Protein AF-A0A2G2XBU1-F1 (afdb_monomer)

pLDDT: mean 89.97, std 14.26, range [37.78, 98.75]

Nearest PDB structures (foldseek):
  8wgh-assembly1_B  TM=9.283E-01  e=6.565E-45  Fittonia albivenis
  8bcw-assembly1_B  TM=9.052E-01  e=4.131E-44  Avena sativa
  7dkz-assembly1_B  TM=9.299E-01  e=7.268E-43  Pisum sativum
  8j7a-assembly1_B  TM=9.005E-01  e=4.859E-44  Arabidopsis thaliana
  8wmw-assembly1_B  TM=9.305E-01  e=3.467E-40  Rhodomonas salina

Sequence (376 aa):
MALRFPRFSQGLAQDPTTRRIWFGIATAHDFESHDDITEERLYQNIFASHFGQIAVIFLWTSENLFHVAWQGNFESWVQDPLHVRPIAHAIWDPHFGQPAVEAFTRGGALGPVNIAYSGVYQWWLVTPTTKMETERFLVQKCRISSESSFVRTFWRQWNLHAHNPDSSSHLFGWAGTAILTFLRGFHPQTQSLWLTDIAHHHLAIAFIFLIAGHMYRTNFGIGHSMKDLLDAHITPGGRLGRGHKGLYDTINNSLHFQLGLALASLGVITSLVAQHMYFLPSYAFIAQDFTTQAGLYTHHQYIAGFIMTVAFAHGAIFFFRYYNPEQNEDNVLAIMLDHKEAIISHLSWASLFLGFHTLGLYVHNDVMLAFGTSEK

Structure (mmCIF, N/CA/C/O backbone):
data_AF-A0A2G2XBU1-F1
#
_entry.id   AF-A0A2G2XBU1-F1
#
loop_
_atom_site.group_PDB
_atom_site.id
_atom_site.type_symbol
_atom_site.label_atom_id
_atom_site.label_alt_id
_atom_site.label_comp_id
_atom_site.label_asym_id
_atom_site.label_entity_id
_atom_site.label_seq_id
_atom_site.pdbx_PDB_ins_code
_atom_site.Cartn_x
_atom_site.Cartn_y
_atom_site.Cartn_z
_atom_site.occupancy
_atom_site.B_iso_or_equiv
_atom_site.auth_seq_id
_atom_site.auth_comp_id
_atom_site.auth_asym_id
_atom_site.auth_atom_id
_atom_site.pdbx_PDB_model_num
ATOM 1 N N . MET A 1 1 ? 16.571 0.214 44.141 1.00 59.47 1 MET A N 1
ATOM 2 C CA . MET A 1 1 ? 16.928 1.404 43.339 1.00 59.47 1 MET A CA 1
ATOM 3 C C . MET A 1 1 ? 16.274 1.224 41.979 1.00 59.47 1 MET A C 1
ATOM 5 O O . MET A 1 1 ? 16.636 0.272 41.301 1.00 59.47 1 MET A O 1
ATOM 9 N N . ALA A 1 2 ? 15.256 2.018 41.634 1.00 67.44 2 ALA A N 1
ATOM 10 C CA . ALA A 1 2 ? 14.609 1.909 40.323 1.00 67.44 2 ALA A CA 1
ATOM 11 C C . ALA A 1 2 ? 15.590 2.351 39.226 1.00 67.44 2 ALA A C 1
ATOM 13 O O . ALA A 1 2 ? 16.332 3.321 39.409 1.00 67.44 2 ALA A O 1
ATOM 14 N N . LEU A 1 3 ? 15.640 1.613 38.118 1.00 77.44 3 LEU A N 1
ATOM 15 C CA . LEU A 1 3 ? 16.539 1.915 37.006 1.00 77.44 3 LEU A CA 1
ATOM 16 C C . LEU A 1 3 ? 15.952 3.044 36.144 1.00 77.44 3 LEU A C 1
ATOM 18 O O . LEU A 1 3 ? 14.744 3.230 36.084 1.00 77.44 3 LEU A O 1
ATOM 22 N N . ARG A 1 4 ? 16.800 3.805 35.438 1.00 86.88 4 ARG A N 1
ATOM 23 C CA . ARG A 1 4 ? 16.355 4.942 34.597 1.00 86.88 4 ARG A CA 1
ATOM 24 C C . ARG A 1 4 ? 15.478 4.549 33.397 1.00 86.88 4 ARG A C 1
ATOM 26 O O . ARG A 1 4 ? 14.836 5.421 32.821 1.00 86.88 4 ARG A O 1
ATOM 33 N N . PHE A 1 5 ? 15.501 3.284 32.982 1.00 94.25 5 PHE A N 1
ATOM 34 C CA . PHE A 1 5 ? 14.781 2.788 31.809 1.00 94.25 5 PHE A CA 1
ATOM 35 C C . PHE A 1 5 ? 13.827 1.644 32.188 1.00 94.25 5 PHE A C 1
ATOM 37 O O . PHE A 1 5 ? 14.273 0.743 32.904 1.00 94.25 5 PHE A O 1
ATOM 44 N N . PRO A 1 6 ? 12.601 1.602 31.633 1.00 94.00 6 PRO A N 1
ATOM 45 C CA . PRO A 1 6 ? 11.976 2.647 30.811 1.00 94.00 6 PRO A CA 1
ATOM 46 C C . PRO A 1 6 ? 11.489 3.833 31.659 1.00 94.00 6 PRO A C 1
ATOM 48 O O . PRO A 1 6 ? 10.930 3.650 32.732 1.00 94.00 6 PRO A O 1
ATOM 51 N N . ARG A 1 7 ? 11.679 5.068 31.171 1.00 94.75 7 ARG A N 1
ATOM 52 C CA . ARG A 1 7 ? 11.254 6.286 31.897 1.00 94.75 7 ARG A CA 1
ATOM 53 C C . ARG A 1 7 ? 9.730 6.386 32.039 1.00 94.75 7 ARG A C 1
ATOM 55 O O . ARG A 1 7 ? 9.251 7.008 32.978 1.00 94.75 7 ARG A O 1
ATOM 62 N N . PHE A 1 8 ? 9.003 5.820 31.083 1.00 94.75 8 PHE A N 1
ATOM 63 C CA . PHE A 1 8 ? 7.556 5.952 30.933 1.00 94.75 8 PHE A CA 1
ATOM 64 C C . PHE A 1 8 ? 6.744 4.898 31.709 1.00 94.75 8 PHE A C 1
ATOM 66 O O . PHE A 1 8 ? 5.523 4.906 31.623 1.00 94.75 8 PHE A O 1
ATOM 73 N N . SER A 1 9 ? 7.401 3.973 32.422 1.00 96.38 9 SER A N 1
ATOM 74 C CA . SER A 1 9 ? 6.725 2.977 33.263 1.00 96.38 9 SER A CA 1
ATOM 75 C C . SER A 1 9 ? 7.573 2.623 34.485 1.00 96.38 9 SER A C 1
ATOM 77 O O . SER A 1 9 ? 8.560 1.890 34.384 1.00 96.38 9 SER A O 1
ATOM 79 N N . GLN A 1 10 ? 7.176 3.117 35.656 1.00 93.62 10 GLN A N 1
ATOM 80 C CA . GLN A 1 10 ? 7.797 2.834 36.949 1.00 93.62 10 GLN A CA 1
ATOM 81 C C . GLN A 1 10 ? 7.691 1.354 37.307 1.00 93.62 10 GLN A C 1
ATOM 83 O O . GLN A 1 10 ? 8.649 0.783 37.827 1.00 93.62 10 GLN A O 1
ATOM 88 N N . GLY A 1 11 ? 6.559 0.721 36.980 1.00 92.50 11 GLY A N 1
ATOM 89 C CA . GLY A 1 11 ? 6.363 -0.714 37.181 1.00 92.50 11 GLY A CA 1
ATOM 90 C C . GLY A 1 11 ? 7.413 -1.542 36.437 1.00 92.50 11 GLY A C 1
ATOM 91 O O . GLY A 1 11 ? 8.063 -2.397 37.034 1.00 92.50 11 GLY A O 1
ATOM 92 N N . LEU A 1 12 ? 7.657 -1.235 35.157 1.00 94.06 12 LEU A N 1
ATOM 93 C CA . LEU A 1 12 ? 8.719 -1.891 34.387 1.00 94.06 12 LEU A CA 1
ATOM 94 C C . LEU A 1 12 ? 10.117 -1.479 34.862 1.00 94.06 12 LEU A C 1
ATOM 96 O O . LEU A 1 12 ? 11.009 -2.319 34.926 1.00 94.06 12 LEU A O 1
ATOM 100 N N . ALA A 1 13 ? 10.337 -0.214 35.226 1.00 95.31 13 ALA A N 1
ATOM 101 C CA . ALA A 1 13 ? 11.637 0.283 35.687 1.00 95.31 13 ALA A CA 1
ATOM 102 C C . ALA A 1 13 ? 12.145 -0.399 36.972 1.00 95.31 13 ALA A C 1
ATOM 104 O O . ALA A 1 13 ? 13.351 -0.396 37.247 1.00 95.31 13 ALA A O 1
ATOM 105 N N . GLN A 1 14 ? 11.233 -0.977 37.756 1.00 95.00 14 GLN A N 1
ATOM 106 C CA . GLN A 1 14 ? 11.527 -1.737 38.969 1.00 95.00 14 GLN A CA 1
ATOM 107 C C . GLN A 1 14 ? 11.782 -3.230 38.711 1.00 95.00 14 GLN A C 1
ATOM 109 O O . GLN A 1 14 ? 12.301 -3.899 39.605 1.00 95.00 14 GLN A O 1
ATOM 114 N N . ASP A 1 15 ? 11.469 -3.754 37.520 1.00 95.25 15 ASP A N 1
ATOM 115 C CA . ASP A 1 15 ? 11.712 -5.158 37.174 1.00 95.25 15 ASP A CA 1
ATOM 116 C C . ASP A 1 15 ? 13.234 -5.438 37.135 1.00 95.25 15 ASP A C 1
ATOM 118 O O . ASP A 1 15 ? 13.964 -4.839 36.332 1.00 95.25 15 ASP A O 1
ATOM 122 N N . PRO A 1 16 ? 13.747 -6.332 38.007 1.00 95.31 16 PRO A N 1
ATOM 123 C CA . PRO A 1 16 ? 15.179 -6.594 38.119 1.00 95.31 16 PRO A CA 1
ATOM 124 C C . PRO A 1 16 ? 15.716 -7.505 37.004 1.00 95.31 16 PRO A C 1
ATOM 126 O O . PRO A 1 16 ? 16.923 -7.732 36.929 1.00 95.31 16 PRO A O 1
ATOM 129 N N . THR A 1 17 ? 14.851 -8.058 36.153 1.00 96.88 17 THR A N 1
ATOM 130 C CA . THR A 1 17 ? 15.216 -9.034 35.124 1.00 96.88 17 THR A CA 1
ATOM 131 C C . THR A 1 17 ? 15.463 -8.379 33.761 1.00 96.88 17 THR A C 1
ATOM 133 O O . THR A 1 17 ? 15.201 -7.196 33.530 1.00 96.88 17 THR A O 1
ATOM 136 N N . THR A 1 18 ? 15.951 -9.166 32.799 1.00 96.31 18 THR A N 1
ATOM 137 C CA . THR A 1 18 ? 16.093 -8.727 31.400 1.00 96.31 18 THR A CA 1
ATOM 138 C C . THR A 1 18 ? 14.748 -8.472 30.715 1.00 96.31 18 THR A C 1
ATOM 140 O O . THR A 1 18 ? 14.715 -7.760 29.709 1.00 96.31 18 THR A O 1
ATOM 143 N N . ARG A 1 19 ? 13.631 -8.964 31.278 1.00 96.88 19 ARG A N 1
ATOM 144 C CA . ARG A 1 19 ? 12.267 -8.679 30.806 1.00 96.88 19 ARG A CA 1
ATOM 145 C C . ARG A 1 19 ? 12.011 -7.178 30.703 1.00 96.88 19 ARG A C 1
ATOM 147 O O . ARG A 1 19 ? 11.413 -6.741 29.724 1.00 96.88 19 ARG A O 1
ATOM 154 N N . ARG A 1 20 ? 12.528 -6.392 31.651 1.00 96.50 20 ARG A N 1
ATOM 155 C CA . ARG A 1 20 ? 12.453 -4.925 31.640 1.00 96.50 20 ARG A CA 1
ATOM 156 C C . ARG A 1 20 ? 12.910 -4.317 30.318 1.00 96.50 20 ARG A C 1
ATOM 158 O O . ARG A 1 20 ? 12.278 -3.394 29.820 1.00 96.50 20 ARG A O 1
ATOM 165 N N . ILE A 1 21 ? 14.023 -4.809 29.771 1.00 96.44 21 ILE A N 1
ATOM 166 C CA . ILE A 1 21 ? 14.607 -4.270 28.538 1.00 96.44 21 ILE A CA 1
ATOM 167 C C . ILE A 1 21 ? 13.679 -4.581 27.363 1.00 96.44 21 ILE A C 1
ATOM 169 O O . ILE A 1 21 ? 13.314 -3.678 26.618 1.00 96.44 21 ILE A O 1
ATOM 173 N N . TRP A 1 22 ? 13.244 -5.837 27.251 1.00 97.81 22 TRP A N 1
ATOM 174 C CA . TRP A 1 22 ? 12.362 -6.287 26.175 1.00 97.81 22 TRP A CA 1
ATOM 175 C C . TRP A 1 22 ? 11.014 -5.569 26.179 1.00 97.81 22 TRP A C 1
ATOM 177 O O . TRP A 1 22 ? 10.610 -5.028 25.154 1.00 97.81 22 TRP A O 1
ATOM 187 N N . PHE A 1 23 ? 10.345 -5.500 27.331 1.00 97.69 23 PHE A N 1
ATOM 188 C CA . PHE A 1 23 ? 9.059 -4.812 27.439 1.00 97.69 23 PHE A CA 1
ATOM 189 C C . PHE A 1 23 ? 9.205 -3.298 27.312 1.00 97.69 23 PHE A C 1
ATOM 191 O O . PHE A 1 23 ? 8.377 -2.673 26.663 1.00 97.69 23 PHE A O 1
ATOM 198 N N . GLY A 1 24 ? 10.289 -2.715 27.829 1.00 97.50 24 GLY A N 1
ATOM 199 C CA . GLY A 1 24 ? 10.574 -1.297 27.632 1.00 97.50 24 GLY A CA 1
ATOM 200 C C . GLY A 1 24 ? 10.775 -0.914 26.161 1.00 97.50 24 GLY A C 1
ATOM 201 O O . GLY A 1 24 ? 10.502 0.220 25.795 1.00 97.50 24 GLY A O 1
ATOM 202 N N . ILE A 1 25 ? 11.230 -1.828 25.300 1.00 97.81 25 ILE A N 1
ATOM 203 C CA . ILE A 1 25 ? 11.275 -1.591 23.848 1.00 97.81 25 ILE A CA 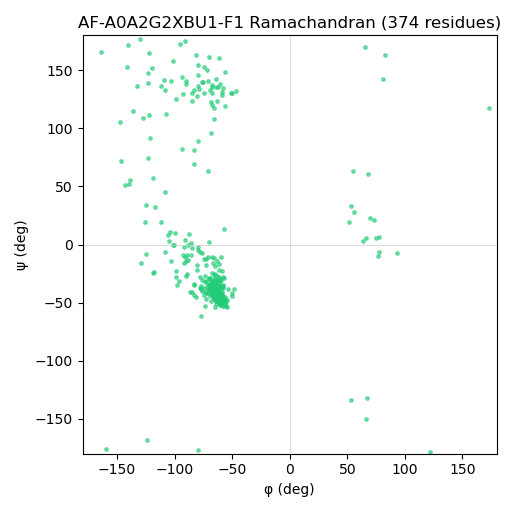1
ATOM 204 C C . ILE A 1 25 ? 9.895 -1.849 23.226 1.00 97.81 25 ILE A C 1
ATOM 206 O O . ILE A 1 25 ? 9.411 -1.033 22.447 1.00 97.81 25 ILE A O 1
ATOM 210 N N . ALA A 1 26 ? 9.237 -2.951 23.598 1.00 97.81 26 ALA A N 1
ATOM 211 C CA . ALA A 1 26 ? 7.968 -3.373 23.005 1.00 97.81 26 ALA A CA 1
ATOM 212 C C . ALA A 1 26 ? 6.800 -2.406 23.268 1.00 97.81 26 ALA A C 1
ATOM 214 O O . ALA A 1 26 ? 5.938 -2.253 22.408 1.00 97.81 26 ALA A O 1
ATOM 215 N N . THR A 1 27 ? 6.766 -1.740 24.426 1.00 97.62 27 THR A N 1
ATOM 216 C CA . THR A 1 27 ? 5.680 -0.817 24.807 1.00 97.62 27 THR A CA 1
ATOM 217 C C . THR A 1 27 ? 6.076 0.655 24.672 1.00 97.62 27 THR A C 1
ATOM 219 O O . THR A 1 27 ? 5.357 1.539 25.139 1.00 97.62 27 THR A O 1
ATOM 222 N N . ALA A 1 28 ? 7.214 0.956 24.037 1.00 97.88 28 ALA A N 1
ATOM 223 C CA . ALA A 1 28 ? 7.690 2.332 23.880 1.00 97.88 28 ALA A CA 1
ATOM 224 C C . ALA A 1 28 ? 6.702 3.217 23.100 1.00 97.88 28 ALA A C 1
ATOM 226 O O . ALA A 1 28 ? 6.613 4.410 23.377 1.00 97.88 28 ALA A O 1
ATOM 227 N N . HIS A 1 29 ? 5.951 2.631 22.162 1.00 98.06 29 HIS A N 1
ATOM 228 C CA . HIS A 1 29 ? 4.951 3.327 21.345 1.00 98.06 29 HIS A CA 1
ATOM 229 C C . HIS A 1 29 ? 3.493 3.034 21.760 1.00 98.06 29 HIS A C 1
ATOM 231 O O . HIS A 1 29 ? 2.579 3.552 21.125 1.00 98.06 29 HIS A O 1
ATOM 237 N N . ASP A 1 30 ? 3.252 2.256 22.828 1.00 97.56 30 ASP A N 1
ATOM 238 C CA . ASP A 1 30 ? 1.917 2.138 23.453 1.00 97.56 30 ASP A CA 1
ATOM 239 C C . ASP A 1 30 ? 1.720 3.314 24.419 1.00 97.56 30 ASP A C 1
ATOM 241 O O . ASP A 1 30 ? 1.779 3.168 25.637 1.00 97.56 30 ASP A O 1
ATOM 245 N N . PHE A 1 31 ? 1.595 4.522 23.863 1.00 97.62 31 PHE A N 1
ATOM 246 C CA . PHE A 1 31 ? 1.575 5.766 24.641 1.00 97.62 31 PHE A CA 1
ATOM 247 C C . PHE A 1 31 ? 0.430 5.822 25.659 1.00 97.62 31 PHE A C 1
ATOM 249 O O . PHE A 1 31 ? 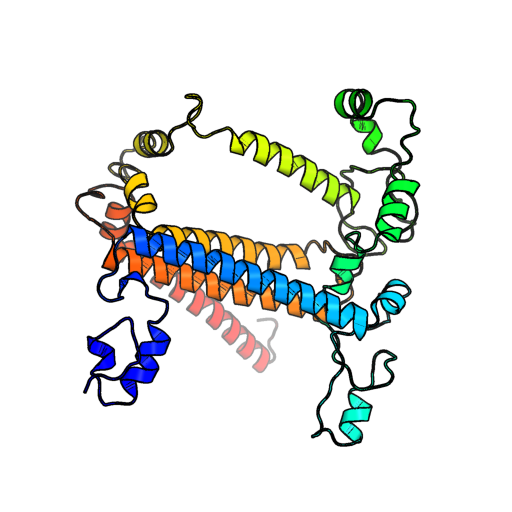0.587 6.425 26.716 1.00 97.62 31 PHE A O 1
ATOM 256 N N . GLU A 1 32 ? -0.700 5.178 25.362 1.00 96.06 32 GLU A N 1
ATOM 257 C CA . GLU A 1 32 ? -1.858 5.086 26.258 1.00 96.06 32 GLU A CA 1
ATOM 258 C C . GLU A 1 32 ? -1.542 4.339 27.558 1.00 96.06 32 GLU A C 1
ATOM 260 O O . GLU A 1 32 ? -2.175 4.590 28.579 1.00 96.06 32 GLU A O 1
ATOM 265 N N . SER A 1 33 ? -0.562 3.429 27.539 1.00 95.56 33 SER A N 1
ATOM 266 C CA . SER A 1 33 ? -0.174 2.638 28.707 1.00 95.56 33 SER A CA 1
ATOM 267 C C . SER A 1 33 ? 0.940 3.286 29.537 1.00 95.56 33 SER A C 1
ATOM 269 O O . SER A 1 33 ? 1.483 2.635 30.432 1.00 95.56 33 SER A O 1
ATOM 271 N N . HIS A 1 34 ? 1.376 4.500 29.190 1.00 97.38 34 HIS A N 1
ATOM 272 C CA . HIS A 1 34 ? 2.458 5.192 29.894 1.00 97.38 34 HIS A CA 1
ATOM 273 C C . HIS A 1 34 ? 1.940 5.831 31.184 1.00 97.38 34 HIS A C 1
ATOM 275 O O . HIS A 1 34 ? 0.812 6.319 31.242 1.00 97.38 34 HIS A O 1
ATOM 281 N N . ASP A 1 35 ? 2.783 5.855 32.215 1.00 95.88 35 ASP A N 1
ATOM 282 C CA . ASP A 1 35 ? 2.429 6.453 33.503 1.00 95.88 35 ASP A CA 1
ATOM 283 C C . ASP A 1 35 ? 2.097 7.952 33.337 1.00 95.88 35 ASP A C 1
ATOM 285 O O . ASP A 1 35 ? 2.797 8.683 32.627 1.00 95.88 35 ASP A O 1
ATOM 289 N N . ASP A 1 36 ? 1.044 8.412 34.020 1.00 93.94 36 ASP A N 1
ATOM 290 C CA . ASP A 1 36 ? 0.585 9.812 34.053 1.00 93.94 36 ASP A CA 1
ATOM 291 C C . ASP A 1 36 ? 0.282 10.436 32.669 1.00 93.94 36 ASP A C 1
ATOM 293 O O . ASP A 1 36 ? 0.399 11.655 32.479 1.00 93.94 36 ASP A O 1
ATOM 297 N N . ILE A 1 37 ? -0.097 9.623 31.674 1.00 96.19 37 ILE A N 1
ATOM 298 C CA . ILE A 1 37 ? -0.512 10.124 30.358 1.00 96.19 37 ILE A CA 1
ATOM 299 C C . ILE A 1 37 ? -1.922 10.736 30.421 1.00 96.19 37 ILE A C 1
ATOM 301 O O . ILE A 1 37 ? -2.867 10.136 30.928 1.00 96.19 37 ILE A O 1
ATOM 305 N N . THR A 1 38 ? -2.072 11.950 29.889 1.00 96.88 38 THR A N 1
ATOM 306 C CA . THR A 1 38 ? -3.377 12.592 29.667 1.00 96.88 38 THR A CA 1
ATOM 307 C C . THR A 1 38 ? -3.769 12.480 28.198 1.00 96.88 38 THR A C 1
ATOM 309 O O . THR A 1 38 ? -2.900 12.354 27.333 1.00 96.88 38 THR A O 1
ATOM 312 N N . GLU A 1 39 ? -5.065 12.579 27.894 1.00 94.31 39 GLU A N 1
ATOM 313 C CA . GLU A 1 39 ? -5.563 12.513 26.514 1.00 94.31 39 GLU A CA 1
ATOM 314 C C . GLU A 1 39 ? -4.923 13.589 25.622 1.00 94.31 39 GLU A C 1
ATOM 316 O O . GLU A 1 39 ? -4.383 13.282 24.564 1.00 94.31 39 GLU A O 1
ATOM 321 N N . GLU A 1 40 ? -4.867 14.843 26.078 1.00 96.69 40 GLU A N 1
ATOM 322 C CA . GLU A 1 40 ? -4.220 15.925 25.325 1.00 96.69 40 GLU A CA 1
ATOM 323 C C . GLU A 1 40 ? -2.753 15.600 24.994 1.00 96.69 40 GLU A C 1
ATOM 325 O O . GLU A 1 40 ? -2.307 15.753 23.853 1.00 96.69 40 GLU A O 1
ATOM 330 N N . ARG A 1 41 ? -2.003 15.099 25.982 1.00 96.75 41 ARG A N 1
ATOM 331 C CA . ARG A 1 41 ? -0.589 14.759 25.811 1.00 96.75 41 ARG A CA 1
ATOM 332 C C . ARG A 1 41 ? -0.396 13.562 24.883 1.00 96.75 41 ARG A C 1
ATOM 334 O O . ARG A 1 41 ? 0.574 13.541 24.126 1.00 96.75 41 ARG A O 1
ATOM 341 N N . LEU A 1 42 ? -1.310 12.594 24.912 1.00 96.94 42 LEU A N 1
ATOM 342 C CA . LEU A 1 42 ? -1.339 11.473 23.976 1.00 96.94 42 LEU A CA 1
ATOM 343 C C . LEU A 1 42 ? -1.438 11.979 22.530 1.00 96.94 42 LEU A C 1
ATOM 345 O O . LEU A 1 42 ? -0.572 11.658 21.714 1.00 96.94 42 LEU A O 1
ATOM 349 N N . TYR A 1 43 ? -2.423 12.831 22.228 1.00 97.06 43 TYR A N 1
ATOM 350 C CA . TYR A 1 43 ? -2.588 13.407 20.889 1.00 97.06 43 TYR A CA 1
ATOM 351 C C . TYR A 1 43 ? -1.374 14.240 20.458 1.00 97.06 43 TYR A C 1
ATOM 353 O O . TYR A 1 43 ? -0.924 14.116 19.319 1.00 97.06 43 TYR A O 1
ATOM 361 N N . GLN A 1 44 ? -0.795 15.045 21.354 1.00 97.75 44 GLN A N 1
ATOM 362 C CA . GLN A 1 44 ? 0.412 15.827 21.060 1.00 97.75 44 GLN A CA 1
ATOM 363 C C . GLN A 1 44 ? 1.621 14.936 20.733 1.00 97.75 44 GLN A C 1
ATOM 365 O O . GLN A 1 44 ? 2.339 15.202 19.766 1.00 97.75 44 GLN A O 1
ATOM 370 N N . ASN A 1 45 ? 1.831 13.858 21.497 1.00 97.69 45 ASN A N 1
ATOM 371 C CA . ASN A 1 45 ? 2.916 12.905 21.255 1.00 97.69 45 ASN A CA 1
ATOM 372 C C . ASN A 1 45 ? 2.747 12.184 19.909 1.00 97.69 45 ASN A C 1
ATOM 374 O O . ASN A 1 45 ? 3.714 12.054 19.153 1.00 97.69 45 ASN A O 1
ATOM 378 N N . ILE A 1 46 ? 1.526 11.747 19.585 1.00 98.00 46 ILE A N 1
ATOM 379 C CA . ILE A 1 46 ? 1.205 11.109 18.298 1.00 98.00 46 ILE A CA 1
ATOM 380 C C . ILE A 1 46 ? 1.439 12.090 17.149 1.00 98.00 46 ILE A C 1
ATOM 382 O O . ILE A 1 46 ? 2.128 11.762 16.184 1.00 98.00 46 ILE A O 1
ATOM 386 N N . PHE A 1 47 ? 0.937 13.318 17.275 1.00 98.12 47 PHE A N 1
ATOM 387 C CA . PHE A 1 47 ? 1.104 14.358 16.265 1.00 98.12 47 PHE A CA 1
ATOM 388 C C . PHE A 1 47 ? 2.582 14.657 15.987 1.00 98.12 47 PHE A C 1
ATOM 390 O O . PHE A 1 47 ? 2.998 14.665 14.830 1.00 98.12 47 PHE A O 1
ATOM 397 N N . ALA A 1 48 ? 3.404 14.823 17.027 1.00 98.25 48 ALA A N 1
ATOM 398 C CA . ALA A 1 48 ? 4.846 15.007 16.867 1.00 98.25 48 ALA A CA 1
ATOM 399 C C . ALA A 1 48 ? 5.522 13.781 16.222 1.00 98.25 48 ALA A C 1
ATOM 401 O O . ALA A 1 48 ? 6.393 13.932 15.362 1.00 98.25 48 ALA A O 1
ATOM 402 N N . SER A 1 49 ? 5.085 12.570 16.580 1.00 98.31 49 SER A N 1
ATOM 403 C CA . SER A 1 49 ? 5.590 11.323 15.991 1.00 98.31 49 SER A CA 1
ATOM 404 C C . SER A 1 49 ? 5.277 11.224 14.494 1.00 98.31 49 SER A C 1
ATOM 406 O O . SER A 1 49 ? 6.122 10.760 13.729 1.00 98.31 49 SER A O 1
ATOM 408 N N . HIS A 1 50 ? 4.125 11.733 14.040 1.00 98.44 50 HIS A N 1
ATOM 409 C CA . HIS A 1 50 ? 3.803 11.811 12.611 1.00 98.44 50 HIS A CA 1
ATOM 410 C C . HIS A 1 50 ? 4.797 12.686 11.836 1.00 98.44 50 HIS A C 1
ATOM 412 O O . HIS A 1 50 ? 5.246 12.279 10.765 1.00 98.44 50 HIS A O 1
ATOM 418 N N . PHE A 1 51 ? 5.204 13.845 12.370 1.00 98.31 51 PHE A N 1
ATOM 419 C CA . PHE A 1 51 ? 6.243 14.668 11.731 1.00 98.31 51 PHE A CA 1
ATOM 420 C C . PHE A 1 51 ? 7.587 13.948 11.660 1.00 98.31 51 PHE A C 1
ATOM 422 O O . PHE A 1 51 ? 8.258 14.016 10.631 1.00 98.31 51 PHE A O 1
ATOM 429 N N . GLY A 1 52 ? 7.957 13.228 12.723 1.00 98.19 52 GLY A N 1
ATOM 430 C CA . GLY A 1 52 ? 9.143 12.373 12.720 1.00 98.19 52 GLY A CA 1
ATOM 431 C C . GLY A 1 52 ? 9.089 11.332 11.600 1.00 98.19 52 GLY A C 1
ATOM 432 O O . GLY A 1 52 ? 10.029 11.224 10.815 1.00 98.19 52 GLY A O 1
ATOM 433 N N . GLN A 1 53 ? 7.964 10.627 11.463 1.00 98.38 53 GLN A N 1
ATOM 434 C CA . GLN A 1 53 ? 7.779 9.616 10.420 1.00 98.38 53 GLN A CA 1
ATOM 435 C C . GLN A 1 53 ? 7.815 10.211 9.003 1.00 98.38 53 GLN A C 1
ATOM 437 O O . GLN A 1 53 ? 8.452 9.645 8.116 1.00 98.38 53 GLN A O 1
ATOM 442 N N . ILE A 1 54 ? 7.180 11.366 8.780 1.00 98.19 54 ILE A N 1
ATOM 443 C CA . ILE A 1 54 ? 7.223 12.069 7.486 1.00 98.19 54 ILE A CA 1
ATOM 444 C C . ILE A 1 54 ? 8.659 12.481 7.142 1.00 98.19 54 ILE A C 1
ATOM 446 O O . ILE A 1 54 ? 9.097 12.295 6.007 1.00 98.19 54 ILE A O 1
ATOM 450 N N . ALA A 1 55 ? 9.417 12.990 8.116 1.00 98.44 55 ALA A N 1
ATOM 451 C CA . ALA A 1 55 ? 10.814 13.354 7.910 1.00 98.44 55 ALA A CA 1
ATOM 452 C C . ALA A 1 55 ? 11.667 12.142 7.503 1.00 98.44 55 ALA A C 1
ATOM 454 O O . ALA A 1 55 ? 12.471 12.261 6.582 1.00 98.44 55 ALA A O 1
ATOM 455 N N . VAL A 1 56 ? 11.450 10.973 8.119 1.00 98.50 56 VAL A N 1
ATOM 456 C CA . VAL A 1 56 ? 12.129 9.719 7.739 1.00 98.50 56 VAL A CA 1
ATOM 457 C C . VAL A 1 56 ? 11.805 9.322 6.296 1.00 98.50 56 VAL A C 1
ATOM 459 O O . VAL A 1 56 ? 12.715 8.969 5.551 1.00 98.50 56 VAL A O 1
ATOM 462 N N . ILE A 1 57 ? 10.544 9.436 5.862 1.00 97.88 57 ILE A N 1
ATOM 463 C CA . ILE A 1 57 ? 10.141 9.143 4.473 1.00 97.88 57 ILE A CA 1
ATOM 464 C C . ILE A 1 57 ? 10.840 10.086 3.481 1.00 97.88 57 ILE A C 1
ATOM 466 O O . ILE A 1 57 ? 11.325 9.642 2.436 1.00 97.88 57 ILE A O 1
ATOM 470 N N . PHE A 1 58 ? 10.926 11.381 3.796 1.00 97.75 58 PHE A N 1
ATOM 471 C CA . PHE A 1 58 ? 11.622 12.347 2.941 1.00 97.75 58 PHE A CA 1
ATOM 472 C C . PHE A 1 58 ? 13.131 12.119 2.899 1.00 97.75 58 PHE A C 1
ATOM 474 O O . PHE A 1 58 ? 13.710 12.193 1.817 1.00 97.75 58 PHE A O 1
ATOM 481 N N . LEU A 1 59 ? 13.755 11.789 4.031 1.00 98.06 59 LEU A N 1
ATOM 482 C CA . LEU A 1 59 ? 15.172 11.425 4.082 1.00 98.06 59 LEU A CA 1
ATOM 483 C C . LEU A 1 59 ? 15.448 10.187 3.229 1.00 98.06 59 LEU A C 1
ATOM 485 O O . LEU A 1 59 ? 16.306 10.237 2.355 1.00 98.06 59 LEU A O 1
ATOM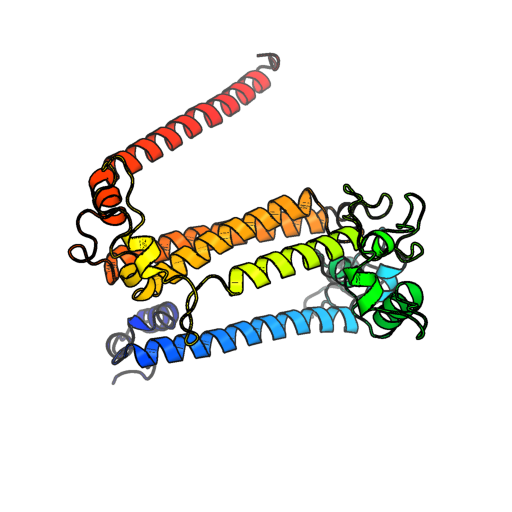 489 N N . TRP A 1 60 ? 14.649 9.132 3.386 1.00 97.75 60 TRP A N 1
ATOM 490 C CA . TRP A 1 60 ? 14.751 7.922 2.571 1.00 97.75 60 TRP A CA 1
ATOM 491 C C . TRP A 1 60 ? 14.594 8.218 1.071 1.00 97.75 60 TRP A C 1
ATOM 493 O O . TRP A 1 60 ? 15.383 7.751 0.250 1.00 97.75 60 TRP A O 1
ATOM 503 N N . THR A 1 61 ? 13.613 9.039 0.687 1.00 95.31 61 THR A N 1
ATOM 504 C CA . THR A 1 61 ? 13.410 9.422 -0.723 1.00 95.31 61 THR A CA 1
ATOM 505 C C . THR A 1 61 ? 14.597 10.233 -1.257 1.00 95.31 61 THR A C 1
ATOM 507 O O . THR A 1 61 ? 15.067 9.996 -2.371 1.00 95.31 61 THR A O 1
ATOM 510 N N . SER A 1 62 ? 15.120 11.160 -0.447 1.00 94.38 62 SER A N 1
ATOM 511 C CA . SER A 1 62 ? 16.308 11.956 -0.762 1.00 94.38 62 SER A CA 1
ATOM 512 C C . SER A 1 62 ? 17.557 11.087 -0.925 1.00 94.38 62 SER A C 1
ATOM 514 O O . SER A 1 62 ? 18.356 11.340 -1.821 1.00 94.38 62 SER A O 1
ATOM 516 N N . GLU A 1 63 ? 17.735 10.060 -0.095 1.00 94.94 63 GLU A N 1
ATOM 517 C CA . GLU A 1 63 ? 18.859 9.123 -0.190 1.00 94.94 63 GLU A CA 1
ATOM 518 C C . GLU A 1 63 ? 18.803 8.286 -1.472 1.00 94.94 63 GLU A C 1
ATOM 520 O O . GLU A 1 63 ? 19.830 8.112 -2.127 1.00 94.94 63 GLU A O 1
ATOM 525 N N . ASN A 1 64 ? 17.613 7.830 -1.886 1.00 94.31 64 ASN A N 1
ATOM 526 C CA . ASN A 1 64 ? 17.447 7.136 -3.169 1.00 94.31 64 ASN A CA 1
ATOM 527 C C . ASN A 1 64 ? 17.901 8.020 -4.341 1.00 94.31 64 ASN A C 1
ATOM 529 O O . ASN A 1 64 ? 18.672 7.571 -5.190 1.00 94.31 64 ASN A O 1
ATOM 533 N N . LEU A 1 65 ? 17.458 9.282 -4.373 1.00 92.62 65 LEU A N 1
ATOM 534 C CA . LEU A 1 65 ? 17.886 10.254 -5.385 1.00 92.62 65 LEU A CA 1
ATOM 535 C C . LEU A 1 65 ? 19.398 10.492 -5.332 1.00 92.62 65 LEU A C 1
ATOM 537 O O . LEU A 1 65 ? 20.063 10.473 -6.365 1.00 92.62 65 LEU A O 1
ATOM 541 N N . PHE A 1 66 ? 19.944 10.686 -4.131 1.00 94.38 66 PHE A N 1
ATOM 542 C CA . PHE A 1 66 ? 21.362 10.962 -3.926 1.00 94.38 66 PHE A CA 1
ATOM 543 C C . PHE A 1 66 ? 22.251 9.823 -4.430 1.00 94.38 66 PHE A C 1
ATOM 545 O O . PHE A 1 66 ? 23.193 10.073 -5.180 1.00 94.38 66 PHE A O 1
ATOM 552 N N . HIS A 1 67 ? 21.949 8.573 -4.073 1.00 95.56 67 HIS A N 1
ATOM 553 C CA . HIS A 1 67 ? 22.754 7.427 -4.498 1.00 95.56 67 HIS A CA 1
ATOM 554 C C . HIS A 1 67 ? 22.683 7.181 -6.004 1.00 95.56 67 HIS A C 1
ATOM 556 O O . HIS A 1 67 ? 23.715 6.902 -6.613 1.00 95.56 67 HIS A O 1
ATOM 562 N N . VAL A 1 68 ? 21.514 7.352 -6.626 1.00 92.81 68 VAL A N 1
ATOM 563 C CA . VAL A 1 68 ? 21.397 7.234 -8.086 1.00 92.81 68 VAL A CA 1
ATOM 564 C C . VAL A 1 68 ? 22.124 8.374 -8.799 1.00 92.81 68 VAL A C 1
ATOM 566 O O . VAL A 1 68 ? 22.820 8.122 -9.778 1.00 92.81 68 VAL A O 1
ATOM 569 N N . ALA A 1 69 ? 22.027 9.609 -8.304 1.00 89.75 69 ALA A N 1
ATOM 570 C CA . ALA A 1 69 ? 22.721 10.750 -8.900 1.00 89.75 69 ALA A CA 1
ATOM 571 C C . ALA A 1 69 ? 24.248 10.663 -8.743 1.00 89.75 69 ALA A C 1
ATOM 573 O O . ALA A 1 69 ? 24.986 11.052 -9.643 1.00 89.75 69 ALA A O 1
ATOM 574 N N . TRP A 1 70 ? 24.734 10.168 -7.602 1.00 92.56 70 TRP A N 1
ATOM 575 C CA . TRP A 1 70 ? 26.165 10.091 -7.314 1.00 92.56 70 TRP A CA 1
ATOM 576 C C . TRP A 1 70 ? 26.836 8.848 -7.912 1.00 92.56 70 TRP A C 1
ATOM 578 O O . TRP A 1 70 ? 27.947 8.940 -8.431 1.00 92.56 70 TRP A O 1
ATOM 588 N N . GLN A 1 71 ? 26.194 7.683 -7.807 1.00 94.44 71 GLN A N 1
ATOM 589 C CA . GLN A 1 71 ? 26.801 6.374 -8.091 1.00 94.44 71 GLN A CA 1
ATOM 590 C C . GLN A 1 71 ? 26.024 5.556 -9.130 1.00 94.44 71 GLN A C 1
ATOM 592 O O . GLN A 1 71 ? 26.479 4.483 -9.529 1.00 94.44 71 GLN A O 1
ATOM 597 N N . GLY A 1 72 ? 24.837 6.016 -9.523 1.00 93.12 72 GLY A N 1
ATOM 598 C CA . GLY A 1 72 ? 24.000 5.357 -10.513 1.00 93.12 72 GLY A CA 1
ATOM 599 C C . GLY A 1 72 ? 24.446 5.631 -11.947 1.00 93.12 72 GLY A C 1
ATOM 600 O O . GLY A 1 72 ? 25.440 6.300 -12.217 1.00 93.12 72 GLY A O 1
ATOM 601 N N . ASN A 1 73 ? 23.676 5.102 -12.892 1.00 93.81 73 ASN A N 1
ATOM 602 C CA . ASN A 1 73 ? 23.905 5.242 -14.330 1.00 93.81 73 ASN A CA 1
ATOM 603 C C . ASN A 1 73 ? 22.679 5.825 -15.046 1.00 93.81 73 ASN A C 1
ATOM 605 O O . ASN A 1 73 ? 22.400 5.448 -16.181 1.00 93.81 73 ASN A O 1
ATOM 609 N N . PHE A 1 74 ? 21.939 6.724 -14.385 1.00 91.50 74 PHE A N 1
ATOM 610 C CA . PHE A 1 74 ? 20.668 7.262 -14.885 1.00 91.50 74 PHE A CA 1
ATOM 611 C C . PHE A 1 74 ? 20.788 7.866 -16.288 1.00 91.50 74 PHE A C 1
ATOM 613 O O . PHE A 1 74 ? 20.020 7.491 -17.165 1.00 91.50 74 PHE A O 1
ATOM 620 N N . GLU A 1 75 ? 21.792 8.706 -16.551 1.00 89.00 75 GLU A N 1
ATOM 621 C CA . GLU A 1 75 ? 21.981 9.318 -17.877 1.00 89.00 75 GLU A CA 1
ATOM 622 C C . GLU A 1 75 ? 22.201 8.276 -18.982 1.00 89.00 75 GLU A C 1
ATOM 624 O O . GLU A 1 75 ? 21.559 8.341 -20.030 1.00 89.00 75 GLU A O 1
ATOM 629 N N . SER A 1 76 ? 23.057 7.280 -18.734 1.00 89.44 76 SER A N 1
ATOM 630 C CA . SER A 1 76 ? 23.295 6.172 -19.666 1.00 89.44 76 SER A CA 1
ATOM 631 C C . SER A 1 76 ? 22.051 5.303 -19.847 1.00 89.44 76 SER A C 1
ATOM 633 O O . SER A 1 76 ? 21.763 4.862 -20.955 1.00 89.44 76 SER A O 1
ATOM 635 N N . TRP A 1 77 ? 21.298 5.075 -18.769 1.00 91.81 77 TRP A N 1
ATOM 636 C CA . TRP A 1 77 ? 20.058 4.306 -18.796 1.00 91.81 77 TRP A CA 1
ATOM 637 C C . TRP A 1 77 ? 18.971 5.001 -19.621 1.00 91.81 77 TRP A C 1
ATOM 639 O O . TRP A 1 77 ? 18.299 4.342 -20.403 1.00 91.81 77 TRP A O 1
ATOM 649 N N . VAL A 1 78 ? 18.841 6.330 -19.534 1.00 88.81 78 VAL A N 1
ATOM 650 C CA . VAL A 1 78 ? 17.879 7.106 -20.340 1.00 88.81 78 VAL A CA 1
ATOM 651 C C . VAL A 1 78 ? 18.148 6.970 -21.846 1.00 88.81 78 VAL A C 1
ATOM 653 O O . VAL A 1 78 ? 17.203 6.990 -22.633 1.00 88.81 78 VAL A O 1
ATOM 656 N N . GLN A 1 79 ? 19.411 6.808 -22.262 1.00 87.94 79 GLN A N 1
ATOM 657 C CA . GLN A 1 79 ? 19.755 6.619 -23.679 1.00 87.94 79 GLN A CA 1
ATOM 658 C C . GLN A 1 79 ? 19.372 5.231 -24.214 1.00 87.94 79 GLN A C 1
ATOM 660 O O . GLN A 1 79 ? 19.052 5.108 -25.395 1.00 87.94 79 GLN A O 1
ATOM 665 N N . ASP A 1 80 ? 19.407 4.196 -23.370 1.00 90.88 80 ASP A N 1
ATOM 666 C CA . ASP A 1 80 ? 19.082 2.818 -23.756 1.00 90.88 80 ASP A CA 1
ATOM 667 C C . ASP A 1 80 ? 18.413 2.028 -22.606 1.00 90.88 80 ASP A C 1
ATOM 669 O O . ASP A 1 80 ? 19.020 1.128 -22.007 1.00 90.88 80 ASP A O 1
ATOM 673 N N . PRO A 1 81 ? 17.141 2.344 -22.284 1.00 90.88 81 PRO A N 1
ATOM 674 C CA . PRO A 1 81 ? 16.455 1.822 -21.099 1.00 90.88 81 PRO A CA 1
ATOM 675 C C . PRO A 1 81 ? 16.099 0.333 -21.194 1.00 90.88 81 PRO A C 1
ATOM 677 O O . PRO A 1 81 ? 15.701 -0.266 -20.196 1.00 90.88 81 PRO A O 1
ATOM 680 N N . LEU A 1 82 ? 16.227 -0.272 -22.382 1.00 93.44 82 LEU A N 1
ATOM 681 C CA . LEU A 1 82 ? 15.925 -1.686 -22.619 1.00 93.44 82 LEU A CA 1
ATOM 682 C C . LEU A 1 82 ? 17.130 -2.605 -22.382 1.00 93.44 82 LEU A C 1
ATOM 684 O O . LEU A 1 82 ? 16.935 -3.781 -22.075 1.00 93.44 82 LEU A O 1
ATOM 688 N N . HIS A 1 83 ? 18.360 -2.099 -22.514 1.00 93.94 83 HIS A N 1
ATOM 689 C CA . HIS A 1 83 ? 19.567 -2.931 -22.406 1.00 93.94 83 HIS A CA 1
ATOM 690 C C . HIS A 1 83 ? 20.490 -2.519 -21.256 1.00 93.94 83 HIS A C 1
ATOM 692 O O . HIS A 1 83 ? 21.233 -3.357 -20.733 1.00 93.94 83 HIS A O 1
ATOM 698 N N . VAL A 1 84 ? 20.440 -1.261 -20.814 1.00 94.06 84 VAL A N 1
ATOM 699 C CA . VAL A 1 84 ? 21.197 -0.803 -19.647 1.00 94.06 84 VAL A CA 1
ATOM 700 C C . VAL A 1 84 ? 20.453 -1.209 -18.378 1.00 94.06 84 VAL A C 1
ATOM 702 O O . VAL A 1 84 ? 19.273 -0.922 -18.205 1.00 94.06 84 VAL A O 1
ATOM 705 N N . ARG A 1 85 ? 21.149 -1.872 -17.450 1.00 94.44 85 ARG A N 1
ATOM 706 C CA . ARG A 1 85 ? 20.570 -2.224 -16.145 1.00 94.44 85 ARG A CA 1
ATOM 707 C C . ARG A 1 85 ? 20.709 -1.049 -15.172 1.00 94.44 85 ARG A C 1
ATOM 709 O O . ARG A 1 85 ? 21.827 -0.545 -15.041 1.00 94.44 85 ARG A O 1
ATOM 716 N N . PRO A 1 86 ? 19.638 -0.638 -14.472 1.00 95.44 86 PRO A N 1
ATOM 717 C CA . PRO A 1 86 ? 19.689 0.493 -13.551 1.00 95.44 86 PRO A CA 1
ATOM 718 C C . PRO A 1 86 ? 20.533 0.158 -12.315 1.00 95.44 86 PRO A C 1
ATOM 720 O O . PRO A 1 86 ? 20.377 -0.905 -11.711 1.00 95.44 86 PRO A O 1
ATOM 723 N N . ILE A 1 87 ? 21.433 1.058 -11.923 1.00 96.88 87 ILE A N 1
ATOM 724 C CA . ILE A 1 87 ? 22.296 0.896 -10.743 1.00 96.88 87 ILE A CA 1
ATOM 725 C C . ILE A 1 87 ? 21.639 1.534 -9.513 1.00 96.88 87 ILE A C 1
ATOM 727 O O . ILE A 1 87 ? 21.239 2.695 -9.541 1.00 96.88 87 ILE A O 1
ATOM 731 N N . ALA A 1 88 ? 21.555 0.791 -8.411 1.00 96.38 88 ALA A N 1
ATOM 732 C CA . ALA A 1 88 ? 21.054 1.307 -7.139 1.00 96.38 88 ALA A CA 1
ATOM 733 C C . ALA A 1 88 ? 22.113 2.164 -6.431 1.00 96.38 88 ALA A C 1
ATOM 735 O O . ALA A 1 88 ? 21.901 3.346 -6.187 1.00 96.38 88 ALA A O 1
ATOM 736 N N . HIS A 1 89 ? 23.252 1.551 -6.101 1.00 96.88 89 HIS A N 1
ATOM 737 C CA . HIS A 1 89 ? 24.379 2.183 -5.418 1.00 96.88 89 HIS A CA 1
ATOM 738 C C . HIS A 1 89 ? 25.640 1.314 -5.558 1.00 96.88 89 HIS A C 1
ATOM 740 O O . HIS A 1 89 ? 25.565 0.129 -5.916 1.00 96.88 89 HIS A O 1
ATOM 746 N N . ALA A 1 90 ? 26.799 1.895 -5.244 1.00 97.06 90 ALA A N 1
ATOM 747 C CA . ALA A 1 90 ? 28.065 1.173 -5.180 1.00 97.06 90 ALA A CA 1
ATOM 748 C C . ALA A 1 90 ? 28.126 0.248 -3.955 1.00 97.06 90 ALA A C 1
ATOM 750 O O . ALA A 1 90 ? 27.535 0.530 -2.909 1.00 97.06 90 ALA A O 1
ATOM 751 N N . ILE A 1 91 ? 28.856 -0.858 -4.076 1.00 97.56 91 ILE A N 1
ATOM 752 C CA . ILE A 1 91 ? 29.135 -1.779 -2.974 1.00 97.56 91 ILE A CA 1
ATOM 753 C C . ILE A 1 91 ? 30.521 -1.453 -2.426 1.00 97.56 91 ILE A C 1
ATOM 755 O O . ILE A 1 91 ? 31.512 -1.470 -3.155 1.00 97.56 91 ILE A O 1
ATOM 759 N N . TRP A 1 92 ? 30.583 -1.198 -1.123 1.00 96.25 92 TRP A N 1
ATOM 760 C CA . TRP A 1 92 ? 31.830 -1.071 -0.383 1.00 96.25 92 TRP A CA 1
ATOM 761 C C . TRP A 1 92 ? 31.848 -2.104 0.740 1.00 96.25 92 TRP A C 1
ATOM 763 O O . TRP A 1 92 ? 31.340 -1.855 1.833 1.00 96.25 92 TRP A O 1
ATOM 773 N N . ASP A 1 93 ? 32.406 -3.279 0.450 1.00 97.06 93 ASP A N 1
ATOM 774 C CA . ASP A 1 93 ? 32.560 -4.361 1.421 1.00 97.06 93 ASP A CA 1
ATOM 775 C C . ASP A 1 93 ? 34.024 -4.839 1.448 1.00 97.06 93 ASP A C 1
ATOM 777 O O . ASP A 1 93 ? 34.476 -5.476 0.493 1.00 97.06 93 ASP A O 1
ATOM 781 N N . PRO A 1 94 ? 34.788 -4.547 2.520 1.00 95.94 94 PRO A N 1
ATOM 782 C CA . PRO A 1 94 ? 36.194 -4.939 2.619 1.00 95.94 94 PRO A CA 1
ATOM 783 C C . PRO A 1 94 ? 36.399 -6.457 2.741 1.00 95.94 94 PRO A C 1
ATOM 785 O O . PRO A 1 94 ? 37.532 -6.922 2.639 1.00 95.94 94 PRO A O 1
ATOM 788 N N . HIS A 1 95 ? 35.336 -7.235 2.959 1.00 97.62 95 HIS A N 1
ATOM 789 C CA . HIS A 1 95 ? 35.405 -8.695 3.021 1.00 97.62 95 HIS A CA 1
ATOM 790 C C . HIS A 1 95 ? 35.299 -9.351 1.638 1.00 97.62 95 HIS A C 1
ATOM 792 O O . HIS A 1 95 ? 35.492 -10.564 1.524 1.00 97.62 95 HIS A O 1
ATOM 798 N N . PHE A 1 96 ? 34.985 -8.591 0.581 1.00 97.19 96 PHE A N 1
ATOM 799 C CA . PHE A 1 96 ? 34.900 -9.138 -0.769 1.00 97.19 96 PHE A CA 1
ATOM 800 C C . PHE A 1 96 ? 36.280 -9.576 -1.263 1.00 97.19 96 PHE A C 1
ATOM 802 O O . PHE A 1 96 ? 37.201 -8.776 -1.415 1.00 97.19 96 PHE A O 1
ATOM 809 N N . GLY A 1 97 ? 36.403 -10.866 -1.580 1.00 96.25 97 GLY A N 1
ATOM 810 C CA . GLY A 1 97 ? 37.519 -11.364 -2.375 1.00 96.25 97 GLY A CA 1
ATOM 811 C C . GLY A 1 97 ? 37.425 -10.889 -3.827 1.00 96.25 97 GLY A C 1
ATOM 812 O O . GLY A 1 97 ? 36.345 -10.553 -4.318 1.00 96.25 97 GLY A O 1
ATOM 813 N N . GLN A 1 98 ? 38.548 -10.941 -4.543 1.00 96.06 98 GLN A N 1
ATOM 814 C CA . GLN A 1 98 ? 38.636 -10.518 -5.945 1.00 96.06 98 GLN A CA 1
ATOM 815 C C . GLN A 1 98 ? 37.544 -11.121 -6.862 1.00 96.06 98 GLN A C 1
ATOM 817 O O . GLN A 1 98 ? 36.942 -10.361 -7.620 1.00 96.06 98 GLN A O 1
ATOM 822 N N . PRO A 1 99 ? 37.175 -12.419 -6.756 1.00 96.75 99 PRO A N 1
ATOM 823 C CA . PRO A 1 99 ? 36.098 -12.974 -7.582 1.00 96.75 99 PRO A CA 1
ATOM 824 C C . PRO A 1 99 ? 34.731 -12.316 -7.344 1.00 96.75 99 PRO A C 1
ATOM 826 O O . PRO A 1 99 ? 33.940 -12.174 -8.273 1.00 96.75 99 PRO A O 1
ATOM 829 N N . ALA A 1 100 ? 34.440 -11.899 -6.107 1.00 96.31 100 ALA A N 1
ATOM 830 C CA . ALA A 1 100 ? 33.201 -11.193 -5.791 1.00 96.31 100 ALA A CA 1
ATOM 831 C C . ALA A 1 100 ? 33.234 -9.766 -6.350 1.00 96.31 100 ALA A C 1
ATOM 833 O O . ALA A 1 100 ? 32.258 -9.318 -6.947 1.00 96.31 100 ALA A O 1
ATOM 834 N N . VAL A 1 101 ? 34.370 -9.073 -6.226 1.00 95.88 101 VAL A N 1
ATOM 835 C CA . VAL A 1 101 ? 34.559 -7.745 -6.828 1.00 95.88 101 VAL A CA 1
ATOM 836 C C . VAL A 1 101 ? 34.300 -7.793 -8.336 1.00 95.88 101 VAL A C 1
ATOM 838 O O . VAL A 1 101 ? 33.531 -6.983 -8.849 1.00 95.88 101 VAL A O 1
ATOM 841 N N . GLU A 1 102 ? 34.852 -8.782 -9.037 1.00 94.69 102 GLU A N 1
ATOM 842 C CA . GLU A 1 102 ? 34.634 -8.974 -10.475 1.00 94.69 102 GLU A CA 1
ATOM 843 C C . GLU A 1 102 ? 33.173 -9.310 -10.802 1.00 94.69 102 GLU A C 1
ATOM 845 O O . GLU A 1 102 ? 32.586 -8.690 -11.685 1.00 94.69 102 GLU A O 1
ATOM 850 N N . ALA A 1 103 ? 32.540 -10.219 -10.053 1.00 95.25 103 ALA A N 1
ATOM 851 C CA . ALA A 1 103 ? 31.151 -10.620 -10.294 1.00 95.25 103 ALA A CA 1
ATOM 852 C C . ALA A 1 103 ? 30.133 -9.482 -10.081 1.00 95.25 103 ALA A C 1
ATOM 854 O O . ALA A 1 103 ? 29.107 -9.417 -10.766 1.00 95.25 103 ALA A O 1
ATOM 855 N N . PHE A 1 104 ? 30.396 -8.587 -9.126 1.00 96.50 104 PHE A N 1
ATOM 856 C CA . PHE A 1 104 ? 29.529 -7.447 -8.828 1.00 96.50 104 PHE A CA 1
ATOM 857 C C . PHE A 1 104 ? 29.891 -6.181 -9.614 1.00 96.50 104 PHE A C 1
ATOM 859 O O . PHE A 1 104 ? 29.094 -5.242 -9.621 1.00 96.50 104 PHE A O 1
ATOM 866 N N . THR A 1 105 ? 31.033 -6.142 -10.306 1.00 94.38 105 THR A N 1
ATOM 867 C CA . THR A 1 105 ? 31.379 -5.054 -11.234 1.00 94.38 105 THR A CA 1
ATOM 868 C C . THR A 1 105 ? 30.646 -5.275 -12.556 1.00 94.38 105 THR A C 1
ATOM 870 O O . THR A 1 105 ? 31.109 -5.973 -13.454 1.00 94.38 105 THR A O 1
ATOM 873 N N . ARG A 1 106 ? 29.434 -4.727 -12.653 1.00 86.50 106 ARG A N 1
ATOM 874 C CA . ARG A 1 106 ? 28.487 -4.968 -13.755 1.00 86.50 106 ARG A CA 1
ATOM 875 C C . ARG A 1 106 ? 27.756 -3.688 -14.155 1.00 86.50 106 ARG A C 1
ATOM 877 O O . ARG A 1 106 ? 27.868 -2.668 -13.489 1.00 86.50 106 ARG A O 1
ATOM 884 N N . GLY A 1 107 ? 27.002 -3.734 -15.256 1.00 73.56 107 GLY A N 1
ATOM 885 C CA . GLY A 1 107 ? 26.210 -2.582 -15.718 1.00 73.56 107 GLY A CA 1
ATOM 886 C C . GLY A 1 107 ? 27.047 -1.413 -16.252 1.00 73.56 107 GLY A C 1
ATOM 887 O O . GLY A 1 107 ? 26.579 -0.280 -16.239 1.00 73.56 107 GLY A O 1
ATOM 888 N N . GLY A 1 108 ? 28.283 -1.682 -16.693 1.00 78.69 108 GLY A N 1
ATOM 889 C CA . GLY A 1 108 ? 29.215 -0.665 -17.195 1.00 78.69 108 GLY A CA 1
ATOM 890 C C . GLY A 1 108 ? 29.909 0.161 -16.105 1.00 78.69 108 GLY A C 1
ATOM 891 O O . GLY A 1 108 ? 30.608 1.115 -16.434 1.00 78.69 108 GLY A O 1
ATOM 892 N N . ALA A 1 109 ? 29.730 -0.187 -14.826 1.00 89.00 109 ALA A N 1
ATOM 893 C CA . ALA A 1 109 ? 30.386 0.485 -13.708 1.00 89.00 109 ALA A CA 1
ATOM 894 C C . ALA A 1 109 ? 31.878 0.120 -13.597 1.00 89.00 109 ALA A C 1
ATOM 896 O O . ALA A 1 109 ? 32.289 -0.982 -13.957 1.00 89.00 109 ALA A O 1
ATOM 897 N N . LEU A 1 110 ? 32.677 1.034 -13.035 1.00 88.75 110 LEU A N 1
ATOM 898 C CA . LEU A 1 110 ? 34.114 0.838 -12.778 1.00 88.75 110 LEU A CA 1
ATOM 899 C C . LEU A 1 110 ? 34.410 0.001 -11.518 1.00 88.75 110 LEU A C 1
ATOM 901 O O . LEU A 1 110 ? 35.569 -0.287 -11.232 1.00 88.75 110 LEU A O 1
ATOM 905 N N . GLY A 1 111 ? 33.382 -0.370 -10.754 1.00 93.00 111 GLY A N 1
ATOM 906 C CA . GLY A 1 111 ? 33.515 -1.177 -9.547 1.00 93.00 111 GLY A CA 1
ATOM 907 C C . GLY A 1 111 ? 32.209 -1.873 -9.151 1.00 93.00 111 GLY A C 1
ATOM 908 O O . GLY A 1 111 ? 31.213 -1.769 -9.875 1.00 93.00 111 GLY A O 1
ATOM 909 N N . PRO A 1 112 ? 32.203 -2.583 -8.009 1.00 97.00 112 PRO A N 1
ATOM 910 C CA . PRO A 1 112 ? 31.060 -3.361 -7.543 1.00 97.00 112 PRO A CA 1
ATOM 911 C C . PRO A 1 112 ? 29.793 -2.526 -7.332 1.00 97.00 112 PRO A C 1
ATOM 913 O O . PRO A 1 112 ? 29.826 -1.503 -6.648 1.00 97.00 112 PRO A O 1
ATOM 916 N N . VAL A 1 113 ? 28.657 -2.983 -7.871 1.00 97.44 113 VAL A N 1
ATOM 917 C CA . VAL A 1 113 ? 27.363 -2.285 -7.786 1.00 97.44 113 VAL A CA 1
ATOM 918 C C . VAL A 1 113 ? 26.172 -3.227 -7.589 1.00 97.44 113 VAL A C 1
ATOM 920 O O . VAL A 1 113 ? 26.139 -4.380 -8.049 1.00 97.44 113 VAL A O 1
ATOM 923 N N . ASN A 1 114 ? 25.131 -2.690 -6.955 1.00 96.94 114 ASN A N 1
ATOM 924 C CA . ASN A 1 114 ? 23.812 -3.311 -6.904 1.00 96.94 114 ASN A CA 1
ATOM 925 C C . ASN A 1 114 ? 22.945 -2.858 -8.080 1.00 96.94 114 ASN A C 1
ATOM 927 O O . ASN A 1 114 ? 22.916 -1.678 -8.421 1.00 96.94 114 ASN A O 1
ATOM 931 N N . ILE A 1 115 ? 22.209 -3.800 -8.672 1.00 96.50 115 ILE A N 1
ATOM 932 C CA . ILE A 1 115 ? 21.179 -3.490 -9.669 1.00 96.50 115 ILE A CA 1
ATOM 933 C C . ILE A 1 115 ? 19.898 -3.108 -8.929 1.00 96.50 115 ILE A C 1
ATOM 935 O O . ILE A 1 115 ? 19.511 -3.786 -7.976 1.00 96.50 115 ILE A O 1
ATOM 939 N N . ALA A 1 116 ? 19.266 -2.018 -9.351 1.00 96.50 116 ALA A N 1
ATOM 940 C CA . ALA A 1 116 ? 18.007 -1.552 -8.795 1.00 96.50 116 ALA A CA 1
ATOM 941 C C . ALA A 1 116 ? 16.832 -2.356 -9.363 1.00 96.50 116 ALA A C 1
ATOM 943 O O . ALA A 1 116 ? 16.744 -2.562 -10.568 1.00 96.50 116 ALA A O 1
ATOM 944 N N . TYR A 1 117 ? 15.903 -2.746 -8.489 1.00 97.69 117 TYR A N 1
ATOM 945 C CA . TYR A 1 117 ? 14.633 -3.388 -8.866 1.00 97.69 117 TYR A CA 1
ATOM 946 C C . TYR A 1 117 ? 13.416 -2.654 -8.280 1.00 97.69 117 TYR A C 1
ATOM 948 O O . TYR A 1 117 ? 12.338 -3.220 -8.132 1.00 97.69 117 TYR A O 1
ATOM 956 N N . SER A 1 118 ? 13.605 -1.392 -7.880 1.00 97.25 118 SER A N 1
ATOM 957 C CA . SER A 1 118 ? 12.583 -0.552 -7.244 1.00 97.25 118 SER A CA 1
ATOM 958 C C . SER A 1 118 ? 11.731 0.241 -8.237 1.00 97.25 118 SER A C 1
ATOM 960 O O . SER A 1 118 ? 10.770 0.883 -7.830 1.00 97.25 118 SER A O 1
ATOM 962 N N . GLY A 1 119 ? 12.083 0.251 -9.527 1.00 96.38 119 GLY A N 1
ATOM 963 C CA . GLY A 1 119 ? 11.355 1.004 -10.554 1.00 96.38 119 GLY A CA 1
ATOM 964 C C . GLY A 1 119 ? 11.576 2.521 -10.537 1.00 96.38 119 GLY A C 1
ATOM 965 O O . GLY A 1 119 ? 10.924 3.238 -11.295 1.00 96.38 119 GLY A O 1
ATOM 966 N N . VAL A 1 120 ? 12.482 3.034 -9.692 1.00 95.12 120 VAL A N 1
ATOM 967 C CA . VAL A 1 120 ? 12.701 4.486 -9.538 1.00 95.12 120 VAL A CA 1
ATOM 968 C C . VAL A 1 120 ? 13.244 5.143 -10.808 1.00 95.12 120 VAL A C 1
ATOM 970 O O . VAL A 1 120 ? 12.872 6.272 -11.100 1.00 95.12 120 VAL A O 1
ATOM 973 N N . TYR A 1 121 ? 14.033 4.427 -11.617 1.00 94.00 121 TYR A N 1
ATOM 974 C CA . TYR A 1 121 ? 14.522 4.928 -12.907 1.00 94.00 121 TYR A CA 1
ATOM 975 C C . TYR A 1 121 ? 13.361 5.159 -13.886 1.00 94.00 121 TYR A C 1
ATOM 977 O O . TYR A 1 121 ? 13.227 6.237 -14.460 1.00 94.00 121 TYR A O 1
ATOM 985 N N . GLN A 1 122 ? 12.467 4.175 -14.019 1.00 94.19 122 GLN A N 1
ATOM 986 C CA . GLN A 1 122 ? 11.280 4.264 -14.868 1.00 94.19 122 GLN A CA 1
ATOM 987 C C . GLN A 1 122 ? 10.316 5.355 -14.380 1.00 94.19 122 GLN A C 1
ATOM 989 O O . GLN A 1 122 ? 9.745 6.081 -15.194 1.00 94.19 122 GLN A O 1
ATOM 994 N N . TRP A 1 123 ? 10.150 5.504 -13.062 1.00 93.38 123 TRP A N 1
ATOM 995 C CA . TRP A 1 123 ? 9.319 6.556 -12.474 1.00 93.38 123 TRP A CA 1
ATOM 996 C C . TRP A 1 123 ? 9.888 7.963 -12.723 1.00 93.38 123 TRP A C 1
ATOM 998 O O . TRP A 1 123 ? 9.161 8.863 -13.153 1.00 93.38 123 TRP A O 1
ATOM 1008 N N . TRP A 1 124 ? 11.189 8.159 -12.509 1.00 90.12 124 TRP A N 1
ATOM 1009 C CA . TRP A 1 124 ? 11.863 9.444 -12.722 1.00 90.12 124 TRP A CA 1
ATOM 1010 C C . TRP A 1 124 ? 12.044 9.808 -14.193 1.00 90.12 124 TRP A C 1
ATOM 1012 O O . TRP A 1 124 ? 12.248 10.973 -14.497 1.00 90.12 124 TRP A O 1
ATOM 1022 N N . LEU A 1 125 ? 11.928 8.847 -15.111 1.00 86.44 125 LEU A N 1
ATOM 1023 C CA . LEU A 1 125 ? 11.906 9.119 -16.549 1.00 86.44 125 LEU A CA 1
ATOM 1024 C C . LEU A 1 125 ? 10.600 9.785 -16.998 1.00 86.44 125 LEU A C 1
ATOM 1026 O O . LEU A 1 125 ? 10.596 10.617 -17.902 1.00 86.44 125 LEU A O 1
ATOM 1030 N N . VAL A 1 126 ? 9.473 9.392 -16.399 1.00 79.88 126 VAL A N 1
ATOM 1031 C CA . VAL A 1 126 ? 8.143 9.912 -16.769 1.00 79.88 126 VAL A CA 1
ATOM 1032 C C . VAL A 1 126 ? 7.708 11.114 -15.938 1.00 79.88 126 VAL A C 1
ATOM 1034 O O . VAL A 1 126 ? 6.695 11.743 -16.243 1.00 79.88 126 VAL A O 1
ATOM 1037 N N . THR A 1 127 ? 8.460 11.438 -14.889 1.00 76.06 127 THR A N 1
ATOM 1038 C CA . THR A 1 127 ? 8.274 12.647 -14.090 1.00 76.06 127 THR A CA 1
ATOM 1039 C C . THR A 1 127 ? 9.423 13.611 -14.387 1.00 76.06 127 THR A C 1
ATOM 1041 O O . THR A 1 127 ? 10.567 13.185 -14.433 1.00 76.06 127 THR A O 1
ATOM 1044 N N . PRO A 1 128 ? 9.173 14.905 -14.635 1.00 59.62 128 PRO A N 1
ATOM 1045 C CA . PRO A 1 128 ? 10.260 15.839 -14.903 1.00 59.62 128 PRO A CA 1
ATOM 1046 C C . PRO A 1 128 ? 11.118 15.995 -13.639 1.00 59.62 128 PRO A C 1
ATOM 1048 O O . PRO A 1 128 ? 10.676 16.591 -12.656 1.00 59.62 128 PRO A O 1
ATOM 1051 N N . THR A 1 129 ? 12.331 15.436 -13.653 1.00 53.84 129 THR A N 1
ATOM 1052 C CA . THR A 1 129 ? 13.254 15.453 -12.506 1.00 53.84 129 THR A CA 1
ATOM 1053 C C . THR A 1 129 ? 14.379 16.475 -12.662 1.00 53.84 129 THR A C 1
ATOM 1055 O O . THR A 1 129 ? 14.989 16.865 -11.665 1.00 53.84 129 THR A O 1
ATOM 1058 N N . THR A 1 130 ? 14.605 17.012 -13.868 1.00 49.12 130 THR A N 1
ATOM 1059 C CA . THR A 1 130 ? 15.589 18.080 -14.104 1.00 49.12 130 THR A CA 1
ATOM 1060 C C . THR A 1 130 ? 14.979 19.362 -14.673 1.00 49.12 130 THR A C 1
ATOM 1062 O O . THR A 1 130 ? 13.992 19.360 -15.409 1.00 49.12 130 THR A O 1
ATOM 1065 N N . LYS A 1 131 ? 15.616 20.505 -14.377 1.00 44.56 131 LYS A N 1
ATOM 1066 C CA . LYS A 1 131 ? 15.232 21.824 -14.911 1.00 44.56 131 LYS A CA 1
ATOM 1067 C C . LYS A 1 131 ? 15.242 21.857 -16.445 1.00 44.56 131 LYS A C 1
ATOM 1069 O O . LYS A 1 131 ? 14.380 22.492 -17.039 1.00 44.56 131 LYS A O 1
ATOM 1074 N N . MET A 1 132 ? 16.177 21.145 -17.073 1.00 40.81 132 MET A N 1
ATOM 1075 C CA . MET A 1 132 ? 16.327 21.092 -18.529 1.00 40.81 132 MET A CA 1
ATOM 1076 C C . MET A 1 132 ? 15.221 20.257 -19.199 1.00 40.81 132 MET A C 1
ATOM 1078 O O . MET A 1 132 ? 14.789 20.592 -20.300 1.00 40.81 132 MET A O 1
ATOM 1082 N N . GLU A 1 133 ? 14.712 19.218 -18.531 1.00 49.88 133 GLU A N 1
ATOM 1083 C CA . GLU A 1 133 ? 13.560 18.424 -18.985 1.00 49.88 133 GLU A CA 1
ATOM 1084 C C . GLU A 1 133 ? 12.234 19.142 -18.744 1.00 49.88 133 GLU A C 1
ATOM 1086 O O . GLU A 1 133 ? 11.376 19.127 -19.622 1.00 49.88 133 GLU A O 1
ATOM 1091 N N . THR A 1 134 ? 12.084 19.846 -17.617 1.00 47.16 134 THR A N 1
ATOM 1092 C CA . THR A 1 134 ? 10.936 20.734 -17.383 1.00 47.16 134 THR A CA 1
ATOM 1093 C C . THR A 1 134 ? 10.906 21.855 -18.415 1.00 47.16 134 THR A C 1
ATOM 1095 O O . THR A 1 134 ? 9.859 22.118 -19.000 1.00 47.16 134 THR A O 1
ATOM 1098 N N . GLU A 1 135 ? 12.051 22.479 -18.705 1.00 40.25 135 GLU A N 1
ATOM 1099 C CA . GLU A 1 135 ? 12.161 23.477 -19.767 1.00 40.25 135 GLU A CA 1
ATOM 1100 C C . GLU A 1 135 ? 11.892 22.854 -21.139 1.00 40.25 135 GLU A C 1
ATOM 1102 O O . GLU A 1 135 ? 11.107 23.426 -21.873 1.00 40.25 135 GLU A O 1
ATOM 1107 N N . ARG A 1 136 ? 12.394 21.663 -21.496 1.00 41.41 136 ARG A N 1
ATOM 1108 C CA . ARG A 1 136 ? 12.028 21.006 -22.771 1.00 41.41 136 ARG A CA 1
ATOM 1109 C C . ARG A 1 136 ? 10.538 20.673 -22.864 1.00 41.41 136 ARG A C 1
ATOM 1111 O O . ARG A 1 136 ? 9.923 20.970 -23.882 1.00 41.41 136 ARG A O 1
ATOM 1118 N N . PHE A 1 137 ? 9.934 20.108 -21.822 1.00 44.59 137 PHE A N 1
ATOM 1119 C CA . PHE A 1 137 ? 8.516 19.742 -21.819 1.00 44.59 137 PHE A CA 1
ATOM 1120 C C . PHE A 1 137 ? 7.620 20.990 -21.902 1.00 44.59 137 PHE A C 1
ATOM 1122 O O . PHE A 1 137 ? 6.697 21.044 -22.716 1.00 44.59 137 PHE A O 1
ATOM 1129 N N . LEU A 1 138 ? 7.943 22.045 -21.144 1.00 40.69 138 LEU A N 1
ATOM 1130 C CA . LEU A 1 138 ? 7.234 23.327 -21.186 1.00 40.69 138 LEU A CA 1
ATOM 1131 C C . LEU A 1 138 ? 7.504 24.109 -22.485 1.00 40.69 138 LEU A C 1
ATOM 1133 O O . LEU A 1 138 ? 6.581 24.682 -23.052 1.00 40.69 138 LEU A O 1
ATOM 1137 N N . VAL A 1 139 ? 8.730 24.114 -23.008 1.00 43.03 139 VAL A N 1
ATOM 1138 C CA . VAL A 1 139 ? 9.112 24.867 -24.221 1.00 43.03 139 VAL A CA 1
ATOM 1139 C C . VAL A 1 139 ? 8.621 24.176 -25.498 1.00 43.03 139 VAL A C 1
ATOM 1141 O O . VAL A 1 139 ? 8.313 24.860 -26.474 1.00 43.03 139 VAL A O 1
ATOM 1144 N N . GLN A 1 140 ? 8.509 22.843 -25.507 1.00 42.66 140 GLN A N 1
ATOM 1145 C CA . GLN A 1 140 ? 8.163 22.060 -26.698 1.00 42.66 140 GLN A CA 1
ATOM 1146 C C . GLN A 1 140 ? 6.669 21.684 -26.766 1.00 42.66 140 GLN A C 1
ATOM 1148 O O . GLN A 1 140 ? 6.112 21.721 -27.863 1.00 42.66 140 GLN A O 1
ATOM 1153 N N . LYS A 1 141 ? 5.989 21.406 -25.634 1.00 44.53 141 LYS A N 1
ATOM 1154 C CA . LYS A 1 141 ? 4.525 21.153 -25.594 1.00 44.53 141 LYS A CA 1
ATOM 1155 C C . LYS A 1 141 ? 3.689 22.371 -25.169 1.00 44.53 141 LYS A C 1
ATOM 1157 O O . LYS A 1 141 ? 2.567 22.515 -25.645 1.00 44.53 141 LYS A O 1
ATOM 1162 N N . CYS A 1 142 ? 4.228 23.294 -24.367 1.00 42.38 142 CYS A N 1
ATOM 1163 C CA . CYS A 1 142 ? 3.539 24.521 -23.933 1.00 42.38 142 CYS A CA 1
ATOM 1164 C C . CYS A 1 142 ? 4.102 25.787 -24.598 1.00 42.38 142 CYS A C 1
ATOM 1166 O O . CYS A 1 142 ? 4.252 26.822 -23.945 1.00 42.38 142 CYS A O 1
ATOM 1168 N N . ARG A 1 143 ? 4.337 25.770 -25.920 1.00 43.34 143 ARG A N 1
ATOM 1169 C CA . ARG A 1 143 ? 4.478 27.013 -26.702 1.00 43.34 143 ARG A CA 1
ATOM 1170 C C . ARG A 1 143 ? 3.108 27.697 -26.819 1.00 43.34 143 ARG A C 1
ATOM 1172 O O . ARG A 1 143 ? 2.551 27.845 -27.901 1.00 43.34 143 ARG A O 1
ATOM 1179 N N . ILE A 1 144 ? 2.550 28.105 -25.682 1.00 46.06 144 ILE A N 1
ATOM 1180 C CA . ILE A 1 144 ? 1.523 29.135 -25.620 1.00 46.06 144 ILE A CA 1
ATOM 1181 C C . ILE A 1 144 ? 2.272 30.402 -26.022 1.00 46.06 144 ILE A C 1
ATOM 1183 O O . ILE A 1 144 ? 2.986 30.996 -25.214 1.00 46.06 144 ILE A O 1
ATOM 1187 N N . SER A 1 145 ? 2.193 30.772 -27.302 1.00 37.78 145 SER A N 1
ATOM 1188 C CA . SER A 1 145 ? 2.577 32.115 -27.729 1.00 37.78 145 SER A CA 1
ATOM 1189 C C . SER A 1 145 ? 1.922 33.096 -26.765 1.00 37.78 145 SER A C 1
ATOM 1191 O O . SER A 1 145 ? 0.726 32.968 -26.494 1.00 37.78 145 SER A O 1
ATOM 1193 N N . SER A 1 146 ? 2.688 34.055 -26.257 1.00 44.72 146 SER A N 1
ATOM 1194 C CA . SER A 1 146 ? 2.301 35.073 -25.271 1.00 44.72 146 SER A CA 1
ATOM 1195 C C . SER A 1 146 ? 1.111 35.964 -25.671 1.00 44.72 146 SER A C 1
ATOM 1197 O O . SER A 1 146 ? 0.844 36.966 -25.020 1.00 44.72 146 SER A O 1
ATOM 1199 N N . GLU A 1 147 ? 0.363 35.608 -26.709 1.00 43.28 147 GLU A N 1
ATOM 1200 C CA . GLU A 1 147 ? -0.746 36.355 -27.282 1.00 43.28 147 GLU A CA 1
ATOM 1201 C C . GLU A 1 147 ? -1.905 35.419 -27.655 1.00 43.28 147 GLU A C 1
ATOM 1203 O O . GLU A 1 147 ? -2.344 35.348 -28.794 1.00 43.28 147 GLU A O 1
ATOM 1208 N N . SER A 1 148 ? -2.401 34.634 -26.699 1.00 41.69 148 SER A N 1
ATOM 1209 C CA . SER A 1 148 ? -3.845 34.451 -26.484 1.00 41.69 148 SER A CA 1
ATOM 1210 C C . SER A 1 148 ? -4.108 33.369 -25.433 1.00 41.69 148 SER A C 1
ATOM 1212 O O . SER A 1 148 ? -3.901 32.180 -25.635 1.00 41.69 148 SER A O 1
ATOM 1214 N N . SER A 1 149 ? -4.740 33.791 -24.335 1.00 49.50 149 SER A N 1
ATOM 1215 C CA . SER A 1 149 ? -5.867 33.029 -23.805 1.00 49.50 149 SER A CA 1
ATOM 1216 C C . SER A 1 149 ? -5.557 31.636 -23.207 1.00 49.50 149 SER A C 1
ATOM 1218 O O . SER A 1 149 ? -6.164 30.633 -23.566 1.00 49.50 149 SER A O 1
ATOM 1220 N N . PHE A 1 150 ? -4.730 31.546 -22.164 1.00 52.69 150 PHE A N 1
ATOM 1221 C CA . PHE A 1 150 ? -4.815 30.352 -21.303 1.00 52.69 150 PHE A CA 1
ATOM 1222 C C . PHE A 1 150 ? -6.236 30.225 -20.706 1.00 52.69 150 PHE A C 1
ATOM 1224 O O . PHE A 1 150 ? -6.869 29.179 -20.779 1.00 52.69 150 PHE A O 1
ATOM 1231 N N . VAL A 1 151 ? -6.813 31.343 -20.245 1.00 51.06 151 VAL A N 1
ATOM 1232 C CA . VAL A 1 151 ? -8.136 31.366 -19.594 1.00 51.06 151 VAL A CA 1
ATOM 1233 C C . VAL A 1 151 ? -9.317 31.283 -20.577 1.00 51.06 151 VAL A C 1
ATOM 1235 O O . VAL A 1 151 ? -10.309 30.625 -20.271 1.00 51.06 151 VAL A O 1
ATOM 1238 N N . ARG A 1 152 ? -9.260 31.917 -21.763 1.00 44.00 152 ARG A N 1
ATOM 1239 C CA . ARG A 1 152 ? -10.389 31.872 -22.724 1.00 44.00 152 ARG A CA 1
ATOM 1240 C C . ARG A 1 152 ? -10.421 30.540 -23.492 1.00 44.00 152 ARG A C 1
ATOM 1242 O O . ARG A 1 152 ? -11.509 30.131 -23.874 1.00 44.00 152 ARG A O 1
ATOM 1249 N N . THR A 1 153 ? -9.287 29.862 -23.693 1.00 55.44 153 THR A N 1
ATOM 1250 C CA . THR A 1 153 ? -9.191 28.628 -24.495 1.00 55.44 153 THR A CA 1
ATOM 1251 C C . THR A 1 153 ? -9.492 27.400 -23.641 1.00 55.44 153 THR A C 1
ATOM 1253 O O . THR A 1 153 ? -10.277 26.558 -24.068 1.00 55.44 153 THR A O 1
ATOM 1256 N N . PHE A 1 154 ? -8.997 27.364 -22.398 1.00 62.56 154 PHE A N 1
ATOM 1257 C CA . PHE A 1 154 ? -9.241 26.261 -21.463 1.00 62.56 154 PHE A CA 1
ATOM 1258 C C . PHE A 1 154 ? -10.735 26.050 -21.180 1.00 62.56 154 PHE A C 1
ATOM 1260 O O . PHE A 1 154 ? -11.225 24.932 -21.261 1.00 62.56 154 PHE A O 1
ATOM 1267 N N . TRP A 1 155 ? -11.501 27.124 -20.947 1.00 58.91 155 TRP A N 1
ATOM 1268 C CA . TRP A 1 155 ? -12.927 27.000 -20.610 1.00 58.91 155 TRP A CA 1
ATOM 1269 C C . TRP A 1 155 ? -13.884 27.005 -21.810 1.00 58.91 155 TRP A C 1
ATOM 1271 O O . TRP A 1 155 ? -14.969 26.438 -21.708 1.00 58.91 155 TRP A O 1
ATOM 1281 N N . ARG A 1 156 ? -13.539 27.637 -22.946 1.00 58.66 156 ARG A N 1
ATOM 1282 C CA . ARG A 1 156 ? -14.448 27.703 -24.114 1.00 58.66 156 ARG A CA 1
ATOM 1283 C C . ARG A 1 156 ? -14.156 26.683 -25.210 1.00 58.66 156 ARG A C 1
ATOM 1285 O O . ARG A 1 156 ? -15.051 26.413 -26.005 1.00 58.66 156 ARG A O 1
ATOM 1292 N N . GLN A 1 157 ? -12.935 26.158 -25.303 1.00 72.06 157 GLN A N 1
ATOM 1293 C CA . GLN A 1 157 ? -12.504 25.277 -26.395 1.00 72.06 157 GLN A CA 1
ATOM 1294 C C . GLN A 1 157 ? -11.627 24.127 -25.872 1.00 72.06 157 GLN A C 1
ATOM 1296 O O . GLN A 1 157 ? -10.544 23.874 -26.394 1.00 72.06 157 GLN A O 1
ATOM 1301 N N . TRP A 1 158 ? -12.122 23.401 -24.860 1.00 75.62 158 TRP A N 1
ATOM 1302 C CA . TRP A 1 158 ? -11.424 22.279 -24.206 1.00 75.62 158 TRP A CA 1
ATOM 1303 C C . TRP A 1 158 ? -10.828 21.259 -25.187 1.00 75.62 158 TRP A C 1
ATOM 1305 O O . TRP A 1 158 ? -9.706 20.790 -25.006 1.00 75.62 158 TRP A O 1
ATOM 1315 N N . ASN A 1 159 ? -11.550 20.970 -26.275 1.00 76.88 159 ASN A N 1
ATOM 1316 C CA . ASN A 1 159 ? -11.141 20.001 -27.295 1.00 76.88 159 ASN A CA 1
ATOM 1317 C C . ASN A 1 159 ? -9.792 20.334 -27.957 1.00 76.88 159 ASN A C 1
ATOM 1319 O O . ASN A 1 159 ? -9.126 19.425 -28.449 1.00 76.88 159 ASN A O 1
ATOM 1323 N N . LEU A 1 160 ? -9.350 21.599 -27.938 1.00 75.75 160 LEU A N 1
ATOM 1324 C CA . LEU A 1 160 ? -8.064 21.987 -28.519 1.00 75.75 160 LEU A CA 1
ATOM 1325 C C . LEU A 1 160 ? -6.865 21.370 -27.787 1.00 75.75 160 LEU A C 1
ATOM 1327 O O . LEU A 1 160 ? -5.830 21.134 -28.405 1.00 75.75 160 LEU A O 1
ATOM 1331 N N . HIS A 1 161 ? -7.010 21.049 -26.499 1.00 76.06 161 HIS A N 1
ATOM 1332 C CA . HIS A 1 161 ? -5.954 20.433 -25.691 1.00 76.06 161 HIS A CA 1
ATOM 1333 C C . HIS A 1 161 ? -5.696 18.955 -26.026 1.00 76.06 161 HIS A C 1
ATOM 1335 O O . HIS A 1 161 ? -4.666 18.412 -25.615 1.00 76.06 161 HIS A O 1
ATOM 1341 N N . ALA A 1 162 ? -6.593 18.334 -26.800 1.00 80.38 162 ALA A N 1
ATOM 1342 C CA . ALA A 1 162 ? -6.489 16.955 -27.271 1.00 80.38 162 ALA A CA 1
ATOM 1343 C C . ALA A 1 162 ? -5.989 16.841 -28.726 1.00 80.38 162 ALA A C 1
ATOM 1345 O O . ALA A 1 162 ? -5.876 15.731 -29.248 1.00 80.38 162 ALA A O 1
ATOM 1346 N N . HIS A 1 163 ? -5.705 17.959 -29.408 1.00 79.44 163 HIS A N 1
ATOM 1347 C CA . HIS A 1 163 ? -5.274 17.931 -30.807 1.00 79.44 163 HIS A CA 1
ATOM 1348 C C . HIS A 1 163 ? -3.817 17.501 -30.980 1.00 79.44 163 HIS A C 1
ATOM 1350 O O . HIS A 1 163 ? -2.925 17.954 -30.265 1.00 79.44 163 HIS A O 1
ATOM 1356 N N . ASN A 1 164 ? -3.585 16.691 -32.019 1.00 81.06 164 ASN A N 1
ATOM 1357 C CA . ASN A 1 164 ? -2.289 16.119 -32.389 1.00 81.06 164 ASN A CA 1
ATOM 1358 C C . ASN A 1 164 ? -1.636 15.345 -31.231 1.00 81.06 164 ASN A C 1
ATOM 1360 O O . ASN A 1 164 ? -0.576 15.758 -30.742 1.00 81.06 164 ASN A O 1
ATOM 1364 N N . PRO A 1 165 ? -2.271 14.248 -30.769 1.00 81.12 165 PRO A N 1
ATOM 1365 C CA . PRO A 1 165 ? -1.641 13.332 -29.831 1.00 81.12 165 PRO A CA 1
ATOM 1366 C C . PRO A 1 165 ? -0.387 12.700 -30.434 1.00 81.12 165 PRO A C 1
ATOM 1368 O O . PRO A 1 165 ? -0.198 12.669 -31.654 1.00 81.12 165 PRO A O 1
ATOM 1371 N N . ASP A 1 166 ? 0.461 12.176 -29.559 1.00 79.31 166 ASP A N 1
ATOM 1372 C CA . ASP A 1 166 ? 1.631 11.407 -29.951 1.00 79.31 166 ASP A CA 1
ATOM 1373 C C . ASP A 1 166 ? 1.149 10.185 -30.779 1.00 79.31 166 ASP A C 1
ATOM 1375 O O . ASP A 1 166 ? 0.211 9.488 -30.389 1.00 79.31 166 ASP A O 1
ATOM 1379 N N . SER A 1 167 ? 1.716 9.960 -31.971 1.00 76.19 167 SER A N 1
ATOM 1380 C CA . SER A 1 167 ? 1.287 8.877 -32.866 1.00 76.19 167 SER A CA 1
ATOM 1381 C C . SER A 1 167 ? 1.902 7.539 -32.459 1.00 76.19 167 SER A C 1
ATOM 1383 O O . SER A 1 167 ? 2.916 7.488 -31.767 1.00 76.19 167 SER A O 1
ATOM 1385 N N . SER A 1 168 ? 1.338 6.433 -32.951 1.00 73.81 168 SER A N 1
ATOM 1386 C CA . SER A 1 168 ? 1.834 5.076 -32.674 1.00 73.81 168 SER A CA 1
ATOM 1387 C C . SER A 1 168 ? 3.267 4.812 -33.156 1.00 73.81 168 SER A C 1
ATOM 1389 O O . SER A 1 168 ? 3.871 3.828 -32.740 1.00 73.81 168 SER A O 1
ATOM 1391 N N . SER A 1 169 ? 3.796 5.659 -34.043 1.00 73.50 169 SER A N 1
ATOM 1392 C CA . SER A 1 169 ? 5.168 5.598 -34.557 1.00 73.50 169 SER A CA 1
ATOM 1393 C C . SER A 1 169 ? 6.115 6.612 -33.908 1.00 73.50 169 SER A C 1
ATOM 1395 O O . SER A 1 169 ? 7.279 6.675 -34.300 1.00 73.50 169 SER A O 1
ATOM 1397 N N . HIS A 1 170 ? 5.644 7.446 -32.973 1.00 70.81 170 HIS A N 1
ATOM 1398 C CA . HIS A 1 170 ? 6.518 8.392 -32.282 1.00 70.81 170 HIS A CA 1
ATOM 1399 C C . HIS A 1 170 ? 7.458 7.673 -31.314 1.00 70.81 170 HIS A C 1
ATOM 1401 O O . HIS A 1 170 ? 7.076 6.729 -30.622 1.00 70.81 170 HIS A O 1
ATOM 1407 N N . LEU A 1 171 ? 8.700 8.157 -31.275 1.00 73.00 171 LEU A N 1
ATOM 1408 C CA . LEU A 1 171 ? 9.673 7.767 -30.266 1.00 73.00 171 LEU A CA 1
ATOM 1409 C C . LEU A 1 171 ? 9.373 8.531 -28.974 1.00 73.00 171 LEU A C 1
ATOM 1411 O O . LEU A 1 171 ? 9.183 9.748 -28.999 1.00 73.00 171 LEU A O 1
ATOM 1415 N N . PHE A 1 172 ? 9.365 7.825 -27.848 1.00 70.00 172 PHE A N 1
ATOM 1416 C CA . PHE A 1 172 ? 9.191 8.405 -26.523 1.00 70.00 172 PHE A CA 1
ATOM 1417 C C . PHE A 1 172 ? 10.169 9.572 -26.312 1.00 70.00 172 PHE A C 1
ATOM 1419 O O . PHE A 1 172 ? 11.363 9.459 -26.591 1.00 70.00 172 PHE A O 1
ATOM 1426 N N . GLY A 1 173 ? 9.646 10.714 -25.857 1.00 62.91 173 GLY A N 1
ATOM 1427 C CA . GLY A 1 173 ? 10.401 11.964 -25.708 1.00 62.91 173 GLY A CA 1
ATOM 1428 C C . GLY A 1 173 ? 10.330 12.920 -26.907 1.00 62.91 173 GLY A C 1
ATOM 1429 O O . GLY A 1 173 ? 10.768 14.062 -26.780 1.00 62.91 173 GLY A O 1
ATOM 1430 N N . TRP A 1 174 ? 9.7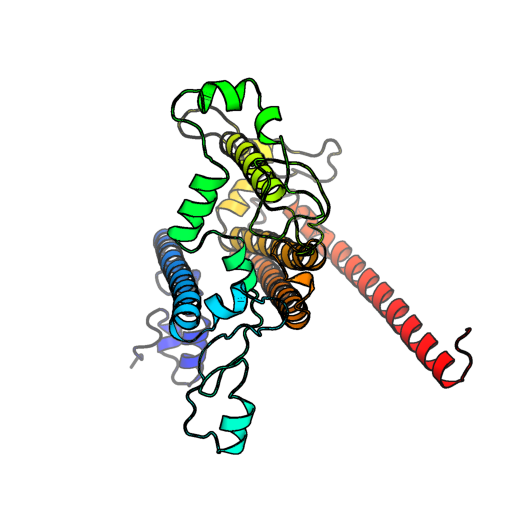42 12.515 -28.041 1.00 57.22 174 TRP A N 1
ATOM 1431 C CA . TRP A 1 174 ? 9.567 13.376 -29.212 1.00 57.22 174 TRP A CA 1
ATOM 1432 C C . TRP A 1 174 ? 8.145 13.299 -29.782 1.00 57.22 174 TRP A C 1
ATOM 1434 O O . TRP A 1 174 ? 7.610 12.220 -30.016 1.00 57.22 174 TRP A O 1
ATOM 1444 N N . ALA A 1 175 ? 7.612 14.480 -30.114 1.00 68.94 175 ALA A N 1
ATOM 1445 C CA . ALA A 1 175 ? 6.411 14.725 -30.922 1.00 68.94 175 ALA A CA 1
ATOM 1446 C C . ALA A 1 175 ? 5.034 14.649 -30.222 1.00 68.94 175 ALA A C 1
ATOM 1448 O O . ALA A 1 175 ? 4.921 14.166 -29.105 1.00 68.94 175 ALA A O 1
ATOM 1449 N N . GLY A 1 176 ? 4.026 15.219 -30.912 1.00 64.12 176 GLY A N 1
ATOM 1450 C CA . GLY A 1 176 ? 2.665 15.555 -30.451 1.00 64.12 176 GLY A CA 1
ATOM 1451 C C . GLY A 1 176 ? 2.575 16.876 -29.663 1.00 64.12 176 GLY A C 1
ATOM 1452 O O . GLY A 1 176 ? 3.479 17.221 -28.907 1.00 64.12 176 GLY A O 1
ATOM 1453 N N . THR A 1 177 ? 1.500 17.651 -29.854 1.00 75.31 177 THR A N 1
ATOM 1454 C CA . THR A 1 177 ? 1.234 18.904 -29.101 1.00 75.31 177 THR A CA 1
ATOM 1455 C C . THR A 1 177 ? 0.082 18.771 -28.108 1.00 75.31 177 THR A C 1
ATOM 1457 O O . THR A 1 177 ? -0.178 19.706 -27.353 1.00 75.31 177 THR A O 1
ATOM 1460 N N . ALA A 1 178 ? -0.623 17.636 -28.105 1.00 79.06 178 ALA A N 1
ATOM 1461 C CA . ALA A 1 178 ? -1.688 17.392 -27.143 1.00 79.06 178 ALA A CA 1
ATOM 1462 C C . ALA A 1 178 ? -1.129 17.336 -25.714 1.00 79.06 178 ALA A C 1
ATOM 1464 O O . ALA A 1 178 ? -0.051 16.785 -25.468 1.00 79.06 178 ALA A O 1
ATOM 1465 N N . ILE A 1 179 ? -1.902 17.872 -24.771 1.00 80.69 179 ILE A N 1
ATOM 1466 C CA . ILE A 1 179 ? -1.571 17.879 -23.340 1.00 80.69 179 ILE A CA 1
ATOM 1467 C C . ILE A 1 179 ? -2.588 17.099 -22.498 1.00 80.69 179 ILE A C 1
ATOM 1469 O O . ILE A 1 179 ? -2.233 16.611 -21.430 1.00 80.69 179 ILE A O 1
ATOM 1473 N N . LEU A 1 180 ? -3.827 16.941 -22.978 1.00 85.31 180 LEU A N 1
ATOM 1474 C CA . LEU A 1 180 ? -4.900 16.211 -22.298 1.00 85.31 180 LEU A CA 1
ATOM 1475 C C . LEU A 1 180 ? -5.622 15.331 -23.318 1.00 85.31 180 LEU A C 1
ATOM 1477 O O . LEU A 1 180 ? -6.245 15.847 -24.244 1.00 85.31 180 LEU A O 1
ATOM 1481 N N . THR A 1 181 ? -5.547 14.011 -23.167 1.00 87.94 181 THR A N 1
ATOM 1482 C CA . THR A 1 181 ? -6.149 13.068 -24.123 1.00 87.94 181 THR A CA 1
ATOM 1483 C C . THR A 1 181 ? -7.001 12.008 -23.428 1.00 87.94 181 THR A C 1
ATOM 1485 O O . THR A 1 181 ? -7.154 12.011 -22.207 1.00 87.94 181 THR A O 1
ATOM 1488 N N . PHE A 1 182 ? -7.639 11.148 -24.222 1.00 93.00 182 PHE A N 1
ATOM 1489 C CA . PHE A 1 182 ? -8.363 9.968 -23.743 1.00 93.00 182 PHE A CA 1
ATOM 1490 C C . PHE A 1 182 ? -8.173 8.810 -24.735 1.00 93.00 182 PHE A C 1
ATOM 1492 O O . PHE A 1 182 ? -9.140 8.252 -25.259 1.00 93.00 182 PHE A O 1
ATOM 1499 N N . LEU A 1 183 ? -6.911 8.532 -25.074 1.00 89.56 183 LEU A N 1
ATOM 1500 C CA . LEU A 1 183 ? -6.517 7.577 -26.118 1.00 89.56 183 LEU A CA 1
ATOM 1501 C C . LEU A 1 183 ? -6.784 6.132 -25.703 1.00 89.56 183 LEU A C 1
ATOM 1503 O O . LEU A 1 183 ? -7.194 5.327 -26.540 1.00 89.56 183 LEU A O 1
ATOM 1507 N N . ARG A 1 184 ? -6.637 5.835 -24.405 1.00 90.44 184 ARG A N 1
ATOM 1508 C CA . ARG A 1 184 ? -6.715 4.495 -23.810 1.00 90.44 184 ARG A CA 1
ATOM 1509 C C . ARG A 1 184 ? -5.583 3.577 -24.290 1.00 90.44 184 ARG A C 1
ATOM 1511 O O . ARG A 1 184 ? -4.835 3.877 -25.220 1.00 90.44 184 ARG A O 1
ATOM 1518 N N . GLY A 1 185 ? -5.468 2.423 -23.638 1.00 92.69 185 GLY A N 1
ATOM 1519 C CA . GLY A 1 185 ? -4.430 1.441 -23.946 1.00 92.69 185 GLY A CA 1
ATOM 1520 C C . GLY A 1 185 ? -3.028 1.960 -23.628 1.00 92.69 185 GLY A C 1
ATOM 1521 O O . GLY A 1 185 ? -2.845 2.764 -22.714 1.00 92.69 185 GLY A O 1
ATOM 1522 N N . PHE A 1 186 ? -2.044 1.478 -24.383 1.00 93.50 186 PHE A N 1
ATOM 1523 C CA . PHE A 1 186 ? -0.632 1.715 -24.107 1.00 93.50 186 PHE A CA 1
ATOM 1524 C C . PHE A 1 186 ? 0.073 2.365 -25.291 1.00 93.50 186 PHE A C 1
ATOM 1526 O O . PHE A 1 186 ? -0.232 2.076 -26.450 1.00 93.50 186 PHE A O 1
ATOM 1533 N N . HIS A 1 187 ? 1.060 3.201 -24.988 1.00 89.75 187 HIS A N 1
ATOM 1534 C CA . HIS A 1 187 ? 1.999 3.705 -25.973 1.00 89.75 187 HIS A CA 1
ATOM 1535 C C . HIS A 1 187 ? 2.802 2.518 -26.552 1.00 89.75 187 HIS A C 1
ATOM 1537 O O . HIS A 1 187 ? 3.459 1.806 -25.786 1.00 89.75 187 HIS A O 1
ATOM 1543 N N . PRO A 1 188 ? 2.804 2.289 -27.882 1.00 90.50 188 PRO A N 1
ATOM 1544 C CA . PRO A 1 188 ? 3.335 1.057 -28.481 1.00 90.50 188 PRO A CA 1
ATOM 1545 C C . PRO A 1 188 ? 4.803 0.757 -28.159 1.00 90.50 188 PRO A C 1
ATOM 1547 O O . PRO A 1 188 ? 5.159 -0.398 -27.951 1.00 90.50 188 PRO A O 1
ATOM 1550 N N . GLN A 1 189 ? 5.649 1.791 -28.095 1.00 89.00 189 GLN A N 1
ATOM 1551 C CA . GLN A 1 189 ? 7.071 1.628 -27.776 1.00 89.00 189 GLN A CA 1
ATOM 1552 C C . GLN A 1 189 ? 7.320 1.312 -26.293 1.00 89.00 189 GLN A C 1
ATOM 1554 O O . GLN A 1 189 ? 8.016 0.354 -25.974 1.00 89.00 189 GLN A O 1
ATOM 1559 N N . THR A 1 190 ? 6.786 2.129 -25.381 1.00 90.31 190 THR A N 1
ATOM 1560 C CA . THR A 1 190 ? 7.071 2.006 -23.946 1.00 90.31 190 THR A CA 1
ATOM 1561 C C . THR A 1 190 ? 6.248 0.917 -23.269 1.00 90.31 190 THR A C 1
ATOM 1563 O O . THR A 1 190 ? 6.606 0.509 -22.168 1.00 90.31 190 THR A O 1
ATOM 1566 N N . GLN A 1 191 ? 5.159 0.462 -23.903 1.00 94.19 191 GLN A N 1
ATOM 1567 C CA . GLN A 1 191 ? 4.151 -0.439 -23.333 1.00 94.19 191 GLN A CA 1
ATOM 1568 C C . GLN A 1 191 ? 3.581 0.073 -22.000 1.00 94.19 191 GLN A C 1
ATOM 1570 O O . GLN A 1 191 ? 3.238 -0.702 -21.112 1.00 94.19 191 GLN A O 1
ATOM 1575 N N . SER A 1 192 ? 3.477 1.397 -21.872 1.00 93.81 192 SER A N 1
ATOM 1576 C CA . SER A 1 192 ? 2.940 2.078 -20.696 1.00 93.81 192 SER A CA 1
ATOM 1577 C C . SER A 1 192 ? 1.762 2.974 -21.059 1.00 93.81 192 SER A C 1
ATOM 1579 O O . SER A 1 192 ? 1.554 3.305 -22.226 1.00 93.81 192 SER A O 1
ATOM 1581 N N . LEU A 1 193 ? 0.992 3.395 -20.060 1.00 93.81 193 LEU A N 1
ATOM 1582 C CA . LEU A 1 193 ? -0.079 4.375 -20.228 1.00 93.81 193 LEU A CA 1
ATOM 1583 C C . LEU A 1 193 ? 0.448 5.677 -20.855 1.00 93.81 193 LEU A C 1
ATOM 1585 O O . LEU A 1 193 ? 1.590 6.087 -20.626 1.00 93.81 193 LEU A O 1
ATOM 1589 N N . TRP A 1 194 ? -0.408 6.339 -21.633 1.00 89.69 194 TRP A N 1
ATOM 1590 C CA . TRP A 1 194 ? -0.100 7.631 -22.243 1.00 89.69 194 TRP A CA 1
ATOM 1591 C C . TRP A 1 194 ? 0.028 8.724 -21.175 1.00 89.69 194 TRP A C 1
ATOM 1593 O O . TRP A 1 194 ? -0.875 8.908 -20.359 1.00 89.69 194 TRP A O 1
ATOM 1603 N N . LEU A 1 195 ? 1.109 9.512 -21.212 1.00 87.38 195 LEU A N 1
ATOM 1604 C CA . LEU A 1 195 ? 1.328 10.605 -20.250 1.00 87.38 195 LEU A CA 1
ATOM 1605 C C . LEU A 1 195 ? 0.210 11.657 -20.290 1.00 87.38 195 LEU A C 1
ATOM 1607 O O . LEU A 1 195 ? -0.181 12.186 -19.254 1.00 87.38 195 LEU A O 1
ATOM 1611 N N . THR A 1 196 ? -0.337 11.934 -21.473 1.00 86.25 196 THR A N 1
ATOM 1612 C CA . THR A 1 196 ? -1.456 12.867 -21.671 1.00 86.25 196 THR A CA 1
ATOM 1613 C C . THR A 1 196 ? -2.784 12.332 -21.125 1.00 86.25 196 THR A C 1
ATOM 1615 O O . THR A 1 196 ? -3.609 13.121 -20.662 1.00 86.25 196 THR A O 1
ATOM 1618 N N . ASP A 1 197 ? -2.983 11.008 -21.110 1.00 91.19 197 ASP A N 1
ATOM 1619 C CA . ASP A 1 197 ? -4.126 10.373 -20.438 1.00 91.19 197 ASP A CA 1
ATOM 1620 C C . ASP A 1 197 ? -3.936 10.406 -18.912 1.00 91.19 197 ASP A C 1
ATOM 1622 O O . ASP A 1 197 ? -4.879 10.721 -18.187 1.00 91.19 197 ASP A O 1
ATOM 1626 N N . ILE A 1 198 ? -2.715 10.164 -18.411 1.00 91.00 198 ILE A N 1
ATOM 1627 C CA . ILE A 1 198 ? -2.380 10.300 -16.982 1.00 91.00 198 ILE A CA 1
ATOM 1628 C C . ILE A 1 198 ? -2.614 11.745 -16.516 1.00 91.00 198 ILE A C 1
ATOM 1630 O O . ILE A 1 198 ? -3.229 11.956 -15.470 1.00 91.00 198 ILE A O 1
ATOM 1634 N N . ALA A 1 199 ? -2.175 12.746 -17.283 1.00 88.38 199 ALA A N 1
ATOM 1635 C CA . ALA A 1 199 ? -2.393 14.158 -16.966 1.00 88.38 199 ALA A CA 1
ATOM 1636 C C . ALA A 1 199 ? -3.889 14.510 -16.919 1.00 88.38 199 ALA A C 1
ATOM 1638 O O . ALA A 1 199 ? -4.350 15.151 -15.972 1.00 88.38 199 ALA A O 1
ATOM 1639 N N . HIS A 1 200 ? -4.668 14.041 -17.899 1.00 89.56 200 HIS A N 1
ATOM 1640 C CA . HIS A 1 200 ? -6.115 14.245 -17.921 1.00 89.56 200 HIS A CA 1
ATOM 1641 C C . HIS A 1 200 ? -6.818 13.541 -16.756 1.00 89.56 200 HIS A C 1
ATOM 1643 O O . HIS A 1 200 ? -7.688 14.138 -16.124 1.00 89.56 200 HIS A O 1
ATOM 1649 N N . HIS A 1 201 ? -6.398 12.323 -16.408 1.00 94.62 201 HIS A N 1
ATOM 1650 C CA . HIS A 1 201 ? -6.889 11.614 -15.231 1.00 94.62 201 HIS A CA 1
ATOM 1651 C C . HIS A 1 201 ? -6.666 12.429 -13.949 1.00 94.62 201 HIS A C 1
ATOM 1653 O O . HIS A 1 201 ? -7.623 12.658 -13.212 1.00 94.62 201 HIS A O 1
ATOM 1659 N N . HIS A 1 202 ? -5.446 12.931 -13.719 1.00 93.12 202 HIS A N 1
ATOM 1660 C CA . HIS A 1 202 ? -5.121 13.741 -12.537 1.00 93.12 202 HIS A CA 1
ATOM 1661 C C . HIS A 1 202 ? -5.942 15.032 -12.468 1.00 93.12 202 HIS A C 1
ATOM 1663 O O . HIS A 1 202 ? -6.443 15.397 -11.404 1.00 93.12 202 HIS A O 1
ATOM 1669 N N . LEU A 1 203 ? -6.128 15.707 -13.604 1.00 90.06 203 LEU A N 1
ATOM 1670 C CA . LEU A 1 203 ? -6.958 16.904 -13.669 1.00 90.06 203 LEU A CA 1
ATOM 1671 C C . LEU A 1 203 ? -8.423 16.594 -13.330 1.00 90.06 203 LEU A C 1
ATOM 1673 O O . LEU A 1 203 ? -9.037 17.315 -12.547 1.00 90.06 203 LEU A O 1
ATOM 1677 N N . ALA A 1 204 ? -8.972 15.499 -13.861 1.00 94.75 204 ALA A N 1
ATOM 1678 C CA . ALA A 1 204 ? -10.343 15.080 -13.587 1.00 94.75 204 ALA A CA 1
ATOM 1679 C C . ALA A 1 204 ? -10.560 14.722 -12.105 1.00 94.75 204 ALA A C 1
ATOM 1681 O O . ALA A 1 204 ? -11.509 15.216 -11.491 1.00 94.75 204 ALA A O 1
ATOM 1682 N N . ILE A 1 205 ? -9.673 13.921 -11.500 1.00 96.31 205 ILE A N 1
ATOM 1683 C CA . ILE A 1 205 ? -9.790 13.567 -10.075 1.00 96.31 205 ILE A CA 1
ATOM 1684 C C . ILE A 1 205 ? -9.583 14.781 -9.163 1.00 96.31 205 ILE A C 1
ATOM 1686 O O . ILE A 1 205 ? -10.241 14.870 -8.130 1.00 96.31 205 ILE A O 1
ATOM 1690 N N . ALA A 1 206 ? -8.747 15.753 -9.552 1.00 94.75 206 ALA A N 1
ATOM 1691 C CA . ALA A 1 206 ? -8.572 16.989 -8.793 1.00 94.75 206 ALA A CA 1
ATOM 1692 C C . ALA A 1 206 ? -9.884 17.784 -8.696 1.00 94.75 206 ALA A C 1
ATOM 1694 O O . ALA A 1 206 ? -10.223 18.266 -7.617 1.00 94.75 206 ALA A O 1
ATOM 1695 N N . PHE A 1 207 ? -10.667 17.864 -9.779 1.00 95.62 207 PHE A N 1
ATOM 1696 C CA . PHE A 1 207 ? -11.998 18.480 -9.737 1.00 95.62 207 PHE A CA 1
ATOM 1697 C C . PHE A 1 207 ? -12.982 17.696 -8.864 1.00 95.62 207 PHE A C 1
ATOM 1699 O O . PHE A 1 207 ? -13.724 18.304 -8.092 1.00 95.62 207 PHE A O 1
ATOM 1706 N N . ILE A 1 208 ? -12.972 16.361 -8.943 1.00 97.56 208 ILE A N 1
ATOM 1707 C CA . ILE A 1 208 ? -13.815 15.512 -8.088 1.00 97.56 208 ILE A CA 1
ATOM 1708 C C . ILE A 1 208 ? -13.488 15.757 -6.609 1.00 97.56 208 ILE A C 1
ATOM 1710 O O . ILE A 1 208 ? -14.397 15.987 -5.811 1.00 97.56 208 ILE A O 1
ATOM 1714 N N . PHE A 1 209 ? -12.204 15.777 -6.243 1.00 96.56 209 PHE A N 1
ATOM 1715 C CA . PHE A 1 209 ? -11.775 16.037 -4.870 1.00 96.56 209 PHE A CA 1
ATOM 1716 C C . PHE A 1 209 ? -12.037 17.471 -4.420 1.00 96.56 209 PHE A C 1
ATOM 1718 O O . PHE A 1 209 ? -12.399 17.674 -3.264 1.00 96.56 209 PHE A O 1
ATOM 1725 N N . LEU A 1 210 ? -11.935 18.457 -5.314 1.00 96.12 210 LEU A N 1
ATOM 1726 C CA . LEU A 1 210 ? -12.299 19.836 -5.003 1.00 96.12 210 LEU A CA 1
ATOM 1727 C C . LEU A 1 210 ? -13.782 19.936 -4.627 1.00 96.12 210 LEU A C 1
ATOM 1729 O O . LEU A 1 210 ? -14.110 20.538 -3.608 1.00 96.12 210 LEU A O 1
ATOM 1733 N N . ILE A 1 211 ? -14.675 19.319 -5.407 1.00 96.69 211 ILE A N 1
ATOM 1734 C CA . ILE A 1 211 ? -16.117 19.302 -5.117 1.00 96.69 211 ILE A CA 1
ATOM 1735 C C . ILE A 1 211 ? -16.386 18.546 -3.810 1.00 96.69 211 ILE A C 1
ATOM 1737 O O . ILE A 1 211 ? -17.078 19.063 -2.933 1.00 96.69 211 ILE A O 1
ATOM 1741 N N . ALA A 1 212 ? -15.798 17.358 -3.643 1.00 95.88 212 ALA A N 1
ATOM 1742 C CA . ALA A 1 212 ? -15.956 16.555 -2.432 1.00 95.88 212 ALA A CA 1
ATOM 1743 C C . ALA A 1 212 ? -15.455 17.285 -1.170 1.00 95.88 212 ALA A C 1
ATOM 1745 O O . ALA A 1 212 ? -16.085 17.197 -0.116 1.00 95.88 212 ALA A O 1
ATOM 1746 N N . GLY A 1 213 ? -14.379 18.071 -1.283 1.00 95.50 213 GLY A N 1
ATOM 1747 C CA . GLY A 1 213 ? -13.816 18.877 -0.195 1.00 95.50 213 GLY A CA 1
ATOM 1748 C C . GLY A 1 213 ? -14.745 19.974 0.340 1.00 95.50 213 GLY A C 1
ATOM 1749 O O . GLY A 1 213 ? -14.497 20.490 1.425 1.00 95.50 213 GLY A O 1
ATOM 1750 N N . HIS A 1 214 ? -15.830 20.302 -0.371 1.00 96.06 214 HIS A N 1
ATOM 1751 C CA . HIS A 1 214 ? -16.828 21.300 0.038 1.00 96.06 214 HIS A CA 1
ATOM 1752 C C . HIS A 1 214 ? -18.156 20.680 0.516 1.00 96.06 214 HIS A C 1
ATOM 1754 O O . HIS A 1 214 ? -19.130 21.397 0.735 1.00 96.06 214 HIS A O 1
ATOM 1760 N N . MET A 1 215 ? -18.226 19.354 0.676 1.00 97.06 215 MET A N 1
ATOM 1761 C CA . MET A 1 215 ? -19.456 18.659 1.077 1.00 97.06 215 MET A CA 1
ATOM 1762 C C . MET A 1 215 ? -19.798 18.845 2.566 1.00 97.06 215 MET A C 1
ATOM 1764 O O . MET A 1 215 ? -20.972 18.953 2.934 1.00 97.06 215 MET A O 1
ATOM 1768 N N . TYR A 1 216 ? -18.790 18.861 3.439 1.00 96.31 216 TYR A N 1
ATOM 1769 C CA . TYR A 1 216 ? -18.988 18.848 4.890 1.00 96.31 216 TYR A CA 1
ATOM 1770 C C . TYR A 1 216 ? -19.006 20.254 5.486 1.00 96.31 216 TYR A C 1
ATOM 1772 O O . TYR A 1 216 ? -18.294 21.155 5.044 1.00 96.31 216 TYR A O 1
ATOM 1780 N N . ARG A 1 217 ? -19.852 20.438 6.503 1.00 96.38 217 ARG A N 1
ATOM 1781 C CA . ARG A 1 217 ? -20.067 21.730 7.150 1.00 96.38 217 ARG A CA 1
ATOM 1782 C C . ARG A 1 217 ? -18.818 22.176 7.899 1.00 96.38 217 ARG A C 1
ATOM 1784 O O . ARG A 1 217 ? -18.227 21.411 8.653 1.00 96.38 217 ARG A O 1
ATOM 1791 N N . THR A 1 218 ? -18.476 23.445 7.734 1.00 95.38 218 THR A N 1
ATOM 1792 C CA . THR A 1 218 ? -17.385 24.126 8.445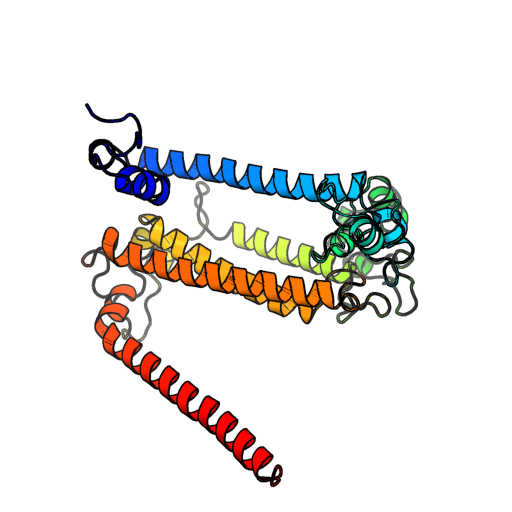 1.00 95.38 218 THR A CA 1
ATOM 1793 C C . THR A 1 218 ? -17.925 25.367 9.168 1.00 95.38 218 THR A C 1
ATOM 1795 O O . THR A 1 218 ? -19.139 25.581 9.232 1.00 95.38 218 THR A O 1
ATOM 1798 N N . ASN A 1 219 ? -17.038 26.233 9.668 1.00 94.25 219 ASN A N 1
ATOM 1799 C CA . ASN A 1 219 ? -17.395 27.501 10.321 1.00 94.25 219 ASN A CA 1
ATOM 1800 C C . ASN A 1 219 ? -18.192 28.467 9.416 1.00 94.25 219 ASN A C 1
ATOM 1802 O O . ASN A 1 219 ? -18.740 29.448 9.906 1.00 94.25 219 ASN A O 1
ATOM 1806 N N . PHE A 1 220 ? -18.288 28.184 8.111 1.00 93.81 220 PHE A N 1
ATOM 1807 C CA . PHE A 1 220 ? -19.108 28.930 7.150 1.00 93.81 220 PHE A CA 1
ATOM 1808 C C . PHE A 1 220 ? -20.604 28.559 7.181 1.00 93.81 220 PHE A C 1
ATOM 1810 O O . PHE A 1 220 ? -21.393 29.138 6.439 1.00 93.81 220 PHE A O 1
ATOM 1817 N N . GLY A 1 221 ? -21.018 27.593 8.009 1.00 92.94 221 GLY A N 1
ATOM 1818 C CA . GLY A 1 221 ? -22.429 27.265 8.261 1.00 92.94 221 GLY A CA 1
ATOM 1819 C C . GLY A 1 221 ? -23.148 26.473 7.158 1.00 92.94 221 GLY A C 1
ATOM 1820 O O . GLY A 1 221 ? -24.239 25.963 7.403 1.00 92.94 221 GLY A O 1
ATOM 1821 N N . ILE A 1 222 ? -22.544 26.308 5.978 1.00 94.31 222 ILE A N 1
ATOM 1822 C CA . ILE A 1 222 ? -23.088 25.545 4.841 1.00 94.31 222 ILE A CA 1
ATOM 1823 C C . ILE A 1 222 ? -22.381 24.186 4.741 1.00 94.31 222 ILE A C 1
ATOM 1825 O O . ILE A 1 222 ? -21.175 24.105 4.956 1.00 94.31 222 ILE A O 1
ATOM 1829 N N . GLY A 1 223 ? -23.135 23.127 4.422 1.00 95.50 223 GLY A N 1
ATOM 1830 C CA . GLY A 1 223 ? -22.640 21.753 4.246 1.00 95.50 223 GLY A CA 1
ATOM 1831 C C . GLY A 1 223 ? -23.316 20.737 5.174 1.00 95.50 223 GLY A C 1
ATOM 1832 O O . GLY A 1 223 ? -24.198 21.078 5.977 1.00 95.50 223 GLY A O 1
ATOM 1833 N N . HIS A 1 224 ? -22.895 19.476 5.084 1.00 97.25 224 HIS A N 1
ATOM 1834 C CA . HIS A 1 224 ? -23.440 18.372 5.878 1.00 97.25 224 HIS A CA 1
ATOM 1835 C C . HIS A 1 224 ? -22.697 18.158 7.205 1.00 97.25 224 HIS A C 1
ATOM 1837 O O . HIS A 1 224 ? -21.470 18.223 7.255 1.00 97.25 224 HIS A O 1
ATOM 1843 N N . SER A 1 225 ? -23.439 17.851 8.270 1.00 96.62 225 SER A N 1
ATOM 1844 C CA . SER A 1 225 ? -22.889 17.286 9.509 1.00 96.62 225 SER A CA 1
ATOM 1845 C C . SER A 1 225 ? -22.781 15.771 9.341 1.00 96.62 225 SER A C 1
ATOM 1847 O O . SER A 1 225 ? -23.778 15.118 9.033 1.00 96.62 225 SER A O 1
ATOM 1849 N N . MET A 1 226 ? -21.585 15.203 9.521 1.00 95.94 226 MET A N 1
ATOM 1850 C CA . MET A 1 226 ? -21.393 13.752 9.406 1.00 95.94 226 MET A CA 1
ATOM 1851 C C . MET A 1 226 ? -22.166 12.989 10.488 1.00 95.94 226 MET A C 1
ATOM 1853 O O . MET A 1 226 ? -22.704 11.921 10.209 1.00 95.94 226 MET A O 1
ATOM 1857 N N . LYS A 1 227 ? -22.285 13.569 11.689 1.00 96.31 227 LYS A N 1
ATOM 1858 C CA . LYS A 1 227 ? -23.097 13.018 12.777 1.00 96.31 227 LYS A CA 1
ATOM 1859 C C . LYS A 1 227 ? -24.568 12.916 12.377 1.00 96.31 227 LYS A C 1
ATOM 1861 O O . LYS A 1 227 ? -25.132 11.829 12.427 1.00 96.31 227 LYS A O 1
ATOM 1866 N N . ASP A 1 228 ? -25.145 14.009 11.879 1.00 95.50 228 ASP A N 1
ATOM 1867 C CA . ASP A 1 228 ? -26.557 14.056 11.477 1.00 95.50 228 ASP A CA 1
ATOM 1868 C C . ASP A 1 228 ? -26.834 13.082 10.321 1.00 95.50 228 ASP A C 1
ATOM 1870 O O . ASP A 1 228 ? -27.869 12.419 10.299 1.00 95.50 228 ASP A O 1
ATOM 1874 N N . LEU A 1 229 ? -25.900 12.977 9.365 1.00 95.56 229 LEU A N 1
ATOM 1875 C CA . LEU A 1 229 ? -25.992 12.028 8.255 1.00 95.56 229 LEU A CA 1
ATOM 1876 C C . LEU A 1 229 ? -26.026 10.578 8.748 1.00 95.56 229 LEU A C 1
ATOM 1878 O O . LEU A 1 229 ? -26.863 9.806 8.283 1.00 95.56 229 LEU A O 1
ATOM 1882 N N . LEU A 1 230 ? -25.136 10.206 9.672 1.00 94.88 230 LEU A N 1
ATOM 1883 C CA . LEU A 1 230 ? -25.102 8.859 10.244 1.00 94.88 230 LEU A CA 1
ATOM 1884 C C . LEU A 1 230 ? -26.367 8.578 11.063 1.00 94.88 230 LEU A C 1
ATOM 1886 O O . LEU A 1 230 ? -27.020 7.561 10.842 1.00 94.88 230 LEU A O 1
ATOM 1890 N N . ASP A 1 231 ? -26.773 9.499 11.936 1.00 93.94 231 ASP A N 1
ATOM 1891 C CA . ASP A 1 231 ? -27.945 9.318 12.798 1.00 93.94 231 ASP A CA 1
ATOM 1892 C C . ASP A 1 231 ? -29.264 9.223 12.008 1.00 93.94 231 ASP A C 1
ATOM 1894 O O . ASP A 1 231 ? -30.199 8.540 12.441 1.00 93.94 231 ASP A O 1
ATOM 1898 N N . ALA A 1 232 ? -29.342 9.886 10.848 1.00 92.81 232 ALA A N 1
ATOM 1899 C CA . ALA A 1 232 ? -30.484 9.817 9.939 1.00 92.81 232 ALA A CA 1
ATOM 1900 C C . ALA A 1 232 ? -30.475 8.568 9.041 1.00 92.81 232 ALA A C 1
ATOM 1902 O O . ALA A 1 232 ? -31.528 8.170 8.536 1.00 92.81 232 ALA A O 1
ATOM 1903 N N . HIS A 1 233 ? -29.316 7.939 8.822 1.00 91.31 233 HIS A N 1
ATOM 1904 C CA . HIS A 1 233 ? -29.190 6.796 7.921 1.00 91.31 233 HIS A CA 1
ATOM 1905 C C . HIS A 1 233 ? -29.578 5.484 8.615 1.00 91.31 233 HIS A C 1
ATOM 1907 O O . HIS A 1 233 ? -28.733 4.701 9.054 1.00 91.31 233 HIS A O 1
ATOM 1913 N N . ILE A 1 234 ? -30.887 5.243 8.683 1.00 86.44 234 ILE A N 1
ATOM 1914 C CA . ILE A 1 234 ? -31.495 4.031 9.239 1.00 86.44 234 ILE A CA 1
ATOM 1915 C C . ILE A 1 234 ? -32.150 3.246 8.103 1.00 86.44 234 ILE A C 1
ATOM 1917 O O . ILE A 1 234 ? -32.823 3.815 7.242 1.00 86.44 234 ILE A O 1
ATOM 1921 N N . THR A 1 235 ? -31.965 1.925 8.082 1.00 80.19 235 THR A N 1
ATOM 1922 C CA . THR A 1 235 ? -32.548 1.092 7.026 1.00 80.19 235 THR A CA 1
ATOM 1923 C C . THR A 1 235 ? -34.079 1.116 7.066 1.00 80.19 235 THR A C 1
ATOM 1925 O O . THR A 1 235 ? -34.642 0.877 8.138 1.00 80.19 235 THR A O 1
ATOM 1928 N N . PRO A 1 236 ? -34.768 1.255 5.915 1.00 77.94 236 PRO A N 1
ATOM 1929 C CA . PRO A 1 236 ? -36.234 1.270 5.864 1.00 77.94 236 PRO A CA 1
ATOM 1930 C C . PRO A 1 236 ? -36.895 0.006 6.432 1.00 77.94 236 PRO A C 1
ATOM 1932 O O . PRO A 1 236 ? -38.021 0.057 6.910 1.00 77.94 236 PRO A O 1
ATOM 1935 N N . GLY A 1 237 ? -36.202 -1.137 6.373 1.00 75.31 237 GLY A N 1
ATOM 1936 C CA . GLY A 1 237 ? -36.733 -2.430 6.807 1.00 75.31 237 GLY A CA 1
ATOM 1937 C C . GLY A 1 237 ? -36.595 -2.733 8.302 1.00 75.31 237 GLY A C 1
ATOM 1938 O O . GLY A 1 237 ? -37.003 -3.813 8.712 1.00 75.31 237 GLY A O 1
ATOM 1939 N N . GLY A 1 238 ? -35.969 -1.858 9.101 1.00 77.44 238 GLY A N 1
ATOM 1940 C CA . GLY A 1 238 ? -35.811 -2.037 10.556 1.00 77.44 238 GLY A CA 1
ATOM 1941 C C . GLY A 1 238 ? -34.972 -3.244 11.009 1.00 77.44 238 GLY A C 1
ATOM 1942 O O . GLY A 1 238 ? -34.830 -3.472 12.203 1.00 77.44 238 GLY A O 1
ATOM 1943 N N . ARG A 1 239 ? -34.392 -4.023 10.084 1.00 81.69 239 ARG A N 1
ATOM 1944 C CA . ARG A 1 239 ? -33.654 -5.266 10.396 1.00 81.69 239 ARG A CA 1
ATOM 1945 C C . ARG A 1 239 ? -32.251 -5.034 10.9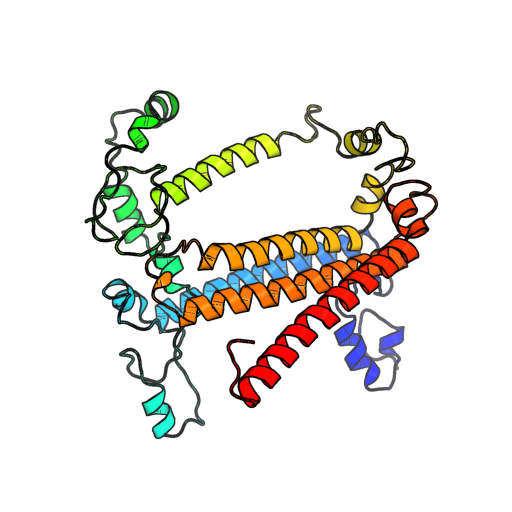72 1.00 81.69 239 ARG A C 1
ATOM 1947 O O . ARG A 1 239 ? -31.609 -5.999 11.359 1.00 81.69 239 ARG A O 1
ATOM 1954 N N . LEU A 1 240 ? -31.779 -3.785 10.990 1.00 86.94 240 LEU A N 1
ATOM 1955 C CA . LEU A 1 240 ? -30.464 -3.375 11.501 1.00 86.94 240 LEU A CA 1
ATOM 1956 C C . LEU A 1 240 ? -30.588 -2.418 12.708 1.00 86.94 240 LEU A C 1
ATOM 1958 O O . LEU A 1 240 ? -29.761 -1.519 12.871 1.00 86.94 240 LEU A O 1
ATOM 1962 N N . GLY A 1 241 ? -31.643 -2.593 13.515 1.00 87.62 241 GLY A N 1
ATOM 1963 C CA . GLY A 1 241 ? -31.897 -1.842 14.752 1.00 87.62 241 GLY A CA 1
ATOM 1964 C C . GLY A 1 241 ? -31.874 -0.327 14.556 1.00 87.62 241 GLY A C 1
ATOM 1965 O O . GLY A 1 241 ? -32.436 0.203 13.590 1.00 87.62 241 GLY A O 1
ATOM 1966 N N . ARG A 1 242 ? -31.175 0.383 15.446 1.00 91.75 242 ARG A N 1
ATOM 1967 C CA . ARG A 1 242 ? -30.950 1.839 15.414 1.00 91.75 242 ARG A CA 1
ATOM 1968 C C . ARG A 1 242 ? -30.010 2.311 14.296 1.00 91.75 242 ARG A C 1
ATOM 1970 O O . ARG A 1 242 ? -29.744 3.512 14.210 1.00 91.75 242 ARG A O 1
ATOM 1977 N N . GLY A 1 243 ? -29.518 1.423 13.431 1.00 91.94 243 GLY A N 1
ATOM 1978 C CA . GLY A 1 243 ? -28.669 1.783 12.294 1.00 91.94 243 GLY A CA 1
ATOM 1979 C C . GLY A 1 243 ? -27.304 2.324 12.730 1.00 91.94 243 GLY A C 1
ATOM 1980 O O . GLY A 1 243 ? -26.636 1.732 13.575 1.00 91.94 243 GLY A O 1
ATOM 1981 N N . HIS A 1 244 ? -26.877 3.451 12.153 1.00 95.38 244 HIS A N 1
ATOM 1982 C CA . HIS A 1 244 ? -25.558 4.052 12.406 1.00 95.38 244 HIS A CA 1
ATOM 1983 C C . HIS A 1 244 ? -25.504 5.012 13.608 1.00 95.38 244 HIS A C 1
ATOM 1985 O O . HIS A 1 244 ? -24.495 5.694 13.805 1.00 95.38 244 HIS A O 1
ATOM 1991 N N . LYS A 1 245 ? -26.564 5.081 14.422 1.00 94.38 245 LYS A N 1
ATOM 1992 C CA . LYS A 1 245 ? -26.603 5.977 15.584 1.00 94.38 245 LYS A CA 1
ATOM 1993 C C . LYS A 1 245 ? -25.462 5.705 16.564 1.00 94.38 245 LYS A C 1
ATOM 1995 O O . LYS A 1 245 ? -25.171 4.556 16.899 1.00 94.38 245 LYS A O 1
ATOM 2000 N N . GLY A 1 246 ? -24.821 6.779 17.025 1.00 94.06 246 GLY A N 1
ATOM 2001 C CA . GLY A 1 246 ? -23.701 6.720 17.974 1.00 94.06 246 GLY A CA 1
ATOM 2002 C C . GLY A 1 246 ? -22.350 6.318 17.365 1.00 94.06 246 GLY A C 1
ATOM 2003 O O . GLY A 1 246 ? -21.327 6.426 18.047 1.00 94.06 246 GLY A O 1
ATOM 2004 N N . LEU A 1 247 ? -22.301 5.925 16.082 1.00 95.88 247 LEU A N 1
ATOM 2005 C CA . LEU A 1 247 ? -21.039 5.569 15.426 1.00 95.88 247 LEU A CA 1
ATOM 2006 C C . LEU A 1 247 ? -20.108 6.765 15.252 1.00 95.88 247 LEU A C 1
ATOM 2008 O O . LEU A 1 247 ? -18.902 6.590 15.373 1.00 95.88 247 LEU A O 1
ATOM 2012 N N . TYR A 1 248 ? -20.638 7.970 15.009 1.00 96.69 248 TYR A N 1
ATOM 2013 C CA . TYR A 1 248 ? -19.801 9.167 14.872 1.00 96.69 248 TYR A CA 1
ATOM 2014 C C . TYR A 1 248 ? -18.904 9.359 16.100 1.00 96.69 248 TYR A C 1
ATOM 2016 O O . TYR A 1 248 ? -17.687 9.437 15.973 1.00 96.69 248 TYR A O 1
ATOM 2024 N N . ASP A 1 249 ? -19.503 9.360 17.292 1.00 96.38 249 ASP A N 1
ATOM 2025 C CA . ASP A 1 249 ? -18.771 9.542 18.544 1.00 96.38 249 ASP A CA 1
ATOM 2026 C C . ASP A 1 249 ? -17.886 8.314 18.852 1.00 96.38 249 ASP A C 1
ATOM 2028 O O . ASP A 1 249 ? -16.752 8.473 19.289 1.00 96.38 249 ASP A O 1
ATOM 2032 N N . THR A 1 250 ? -18.354 7.091 18.564 1.00 96.62 250 THR A N 1
ATOM 2033 C CA . THR A 1 250 ? -17.568 5.851 18.758 1.00 96.62 250 THR A CA 1
ATOM 2034 C C . THR A 1 250 ? -16.280 5.847 17.927 1.00 96.62 250 THR A C 1
ATOM 2036 O O . THR A 1 250 ? -15.218 5.477 18.426 1.00 96.62 250 THR A O 1
ATOM 2039 N N . ILE A 1 251 ? -16.357 6.290 16.669 1.00 96.75 251 ILE A N 1
ATOM 2040 C CA . ILE A 1 251 ? -15.203 6.408 15.771 1.00 96.75 251 ILE A CA 1
ATOM 2041 C C . ILE A 1 251 ? -14.329 7.591 16.193 1.00 96.75 251 ILE A C 1
ATOM 2043 O O . ILE A 1 251 ? -13.110 7.465 16.288 1.00 96.75 251 ILE A O 1
ATOM 2047 N N . ASN A 1 252 ? -14.929 8.753 16.450 1.00 96.00 252 ASN A N 1
ATOM 2048 C CA . ASN A 1 252 ? -14.181 9.981 16.706 1.00 96.00 252 ASN A CA 1
ATOM 2049 C C . ASN A 1 252 ? -13.430 9.957 18.048 1.00 96.00 252 ASN A C 1
ATOM 2051 O O . ASN A 1 252 ? -12.373 10.568 18.158 1.00 96.00 252 ASN A O 1
ATOM 2055 N N . ASN A 1 253 ? -13.933 9.214 19.036 1.00 95.19 253 ASN A N 1
ATOM 2056 C CA . ASN A 1 253 ? -13.328 9.127 20.367 1.00 95.19 253 ASN A CA 1
ATOM 2057 C C . ASN A 1 253 ? -12.326 7.968 20.514 1.00 95.19 253 ASN A C 1
ATOM 2059 O O . ASN A 1 253 ? -11.731 7.818 21.578 1.00 95.19 253 ASN A O 1
ATOM 2063 N N . SER A 1 254 ? -12.126 7.135 19.484 1.00 97.06 254 SER A N 1
ATOM 2064 C CA . SER A 1 254 ? -11.162 6.031 19.536 1.00 97.06 254 SER A CA 1
ATOM 2065 C C . SER A 1 254 ? -10.112 6.119 18.434 1.00 97.06 254 SER A C 1
ATOM 2067 O O . SER A 1 254 ? -10.374 5.839 17.261 1.00 97.06 254 SER A O 1
ATOM 2069 N N . LEU A 1 255 ? -8.872 6.389 18.846 1.00 97.88 255 LEU A N 1
ATOM 2070 C CA . LEU A 1 255 ? -7.696 6.337 17.976 1.00 97.88 255 LEU A CA 1
ATOM 2071 C C . LEU A 1 255 ? -7.491 4.950 17.358 1.00 97.88 255 LEU A C 1
ATOM 2073 O O . LEU A 1 255 ? -7.120 4.837 16.193 1.00 97.88 255 LEU A O 1
ATOM 2077 N N . HIS A 1 256 ? -7.788 3.886 18.106 1.00 98.25 256 HIS A N 1
ATOM 2078 C CA . HIS A 1 256 ? -7.682 2.513 17.618 1.00 98.25 256 HIS A CA 1
ATOM 2079 C C . HIS A 1 256 ? -8.719 2.185 16.538 1.00 98.25 256 HIS A C 1
ATOM 2081 O O . HIS A 1 256 ? -8.374 1.518 15.561 1.00 98.25 256 HIS A O 1
ATOM 2087 N N . PHE A 1 257 ? -9.955 2.687 16.655 1.00 98.00 257 PHE A N 1
ATOM 2088 C CA . PHE A 1 257 ? -10.957 2.510 15.599 1.00 98.00 257 PHE A CA 1
ATOM 2089 C C . PHE A 1 257 ? -10.566 3.276 14.329 1.00 98.00 257 PHE A C 1
ATOM 2091 O O . PHE A 1 257 ? -10.619 2.723 13.230 1.00 98.00 257 PHE A O 1
ATOM 2098 N N . GLN A 1 258 ? -10.112 4.526 14.476 1.00 98.19 258 GLN A N 1
ATOM 2099 C CA . GLN A 1 258 ? -9.635 5.345 13.355 1.00 98.19 258 GLN A CA 1
ATOM 2100 C C . GLN A 1 258 ? -8.440 4.704 12.653 1.00 98.19 258 GLN A C 1
ATOM 2102 O O . GLN A 1 258 ? -8.440 4.579 11.430 1.00 98.19 258 GLN A O 1
ATOM 2107 N N . LEU A 1 259 ? -7.445 4.251 13.419 1.00 98.19 259 LEU A N 1
ATOM 2108 C CA . LEU A 1 259 ? -6.264 3.589 12.881 1.00 98.19 259 LEU A CA 1
ATOM 2109 C C . LEU A 1 259 ? -6.632 2.268 12.195 1.00 98.19 259 LEU A C 1
ATOM 2111 O O . LEU A 1 259 ? -6.153 2.009 11.095 1.00 98.19 259 LEU A O 1
ATOM 2115 N N . GLY A 1 260 ? -7.536 1.475 12.778 1.00 98.25 260 GLY A N 1
ATOM 2116 C CA . GLY A 1 260 ? -8.061 0.261 12.151 1.00 98.25 260 GLY A CA 1
ATOM 2117 C C . GLY A 1 260 ? -8.707 0.533 10.788 1.00 98.25 260 GLY A C 1
ATOM 2118 O O . GLY A 1 260 ? -8.358 -0.114 9.802 1.00 98.25 260 GLY A O 1
ATOM 2119 N N . LEU A 1 261 ? -9.588 1.536 10.692 1.00 98.19 261 LEU A N 1
ATOM 2120 C CA . LEU A 1 261 ? -10.225 1.921 9.425 1.00 98.19 261 LEU A CA 1
ATOM 2121 C C . LEU A 1 261 ? -9.236 2.495 8.402 1.00 98.19 261 LEU A C 1
ATOM 2123 O O . LEU A 1 261 ? -9.317 2.167 7.213 1.00 98.19 261 LEU A O 1
ATOM 2127 N N . ALA A 1 262 ? -8.309 3.348 8.846 1.00 98.38 262 ALA A N 1
ATOM 2128 C CA . ALA A 1 262 ? -7.293 3.944 7.987 1.00 98.38 262 ALA A CA 1
ATOM 2129 C C . ALA A 1 262 ? -6.375 2.867 7.399 1.00 98.38 262 ALA A C 1
ATOM 2131 O O . ALA A 1 262 ? -6.129 2.868 6.195 1.00 98.38 262 ALA A O 1
ATOM 2132 N N . LEU A 1 263 ? -5.938 1.904 8.218 1.00 98.56 263 LEU A N 1
ATOM 2133 C CA . LEU A 1 263 ? -5.131 0.771 7.773 1.00 98.56 263 LEU A CA 1
ATOM 2134 C C . LEU A 1 263 ? -5.923 -0.170 6.865 1.00 98.56 263 LEU A C 1
ATOM 2136 O O . LEU A 1 263 ? -5.401 -0.564 5.833 1.00 98.56 263 LEU A O 1
ATOM 2140 N N . ALA A 1 264 ? -7.183 -0.492 7.172 1.00 98.38 264 ALA A N 1
ATOM 2141 C CA . ALA A 1 264 ? -8.000 -1.330 6.290 1.00 98.38 264 ALA A CA 1
ATOM 2142 C C . ALA A 1 264 ? -8.158 -0.689 4.899 1.00 98.38 264 ALA A C 1
ATOM 2144 O O . ALA A 1 264 ? -7.961 -1.341 3.874 1.00 98.38 264 ALA A O 1
ATOM 2145 N N . SER A 1 265 ? -8.435 0.616 4.862 1.00 98.38 265 SER A N 1
ATOM 2146 C CA . SER A 1 265 ? -8.536 1.376 3.612 1.00 98.38 265 SER A CA 1
ATOM 2147 C C . SER A 1 265 ? -7.193 1.421 2.876 1.00 98.38 265 SER A C 1
ATOM 2149 O O . SER A 1 265 ? -7.141 1.156 1.674 1.00 98.38 265 SER A O 1
ATOM 2151 N N . LEU A 1 266 ? -6.098 1.694 3.597 1.00 98.62 266 LEU A N 1
ATOM 2152 C CA . LEU A 1 266 ? -4.743 1.733 3.050 1.00 98.62 266 LEU A CA 1
ATOM 2153 C C . LEU A 1 266 ? -4.306 0.366 2.504 1.00 98.62 266 LEU A C 1
ATOM 2155 O O . LEU A 1 266 ? -3.707 0.295 1.436 1.00 98.62 266 LEU A O 1
ATOM 2159 N N . GLY A 1 267 ? -4.627 -0.727 3.193 1.00 98.44 267 GLY A N 1
ATOM 2160 C CA . GLY A 1 267 ? -4.308 -2.088 2.767 1.00 98.44 267 GLY A CA 1
ATOM 2161 C C . GLY A 1 267 ? -5.028 -2.467 1.474 1.00 98.44 267 GLY A C 1
ATOM 2162 O O . GLY A 1 267 ? -4.394 -2.986 0.554 1.00 98.44 267 GLY A O 1
ATOM 2163 N N . VAL A 1 268 ? -6.315 -2.115 1.349 1.00 98.69 268 VAL A N 1
ATOM 2164 C CA . VAL A 1 268 ? -7.086 -2.307 0.108 1.00 98.69 268 VAL A CA 1
ATOM 2165 C C . VAL A 1 268 ? -6.463 -1.533 -1.050 1.00 98.69 268 VAL A C 1
ATOM 2167 O O . VAL A 1 268 ? -6.191 -2.129 -2.093 1.00 98.69 268 VAL A O 1
ATOM 2170 N N . ILE A 1 269 ? -6.179 -0.235 -0.884 1.00 98.50 269 ILE A N 1
ATOM 2171 C CA . ILE A 1 269 ? -5.570 0.548 -1.972 1.00 98.50 269 ILE A CA 1
ATOM 2172 C C . ILE A 1 269 ? -4.139 0.093 -2.276 1.00 98.50 269 ILE A C 1
ATOM 2174 O O . ILE A 1 269 ? -3.746 0.126 -3.433 1.00 98.50 269 ILE A O 1
ATOM 2178 N N . THR A 1 270 ? -3.375 -0.391 -1.293 1.00 98.75 270 THR A N 1
ATOM 2179 C CA . THR A 1 270 ? -2.014 -0.915 -1.515 1.00 98.75 270 THR A CA 1
ATOM 2180 C C . THR A 1 270 ? -2.053 -2.193 -2.355 1.00 98.75 270 THR A C 1
ATOM 2182 O O . THR A 1 270 ? -1.270 -2.341 -3.294 1.00 98.75 270 THR A O 1
ATOM 2185 N N . SER A 1 271 ? -3.001 -3.098 -2.084 1.00 98.62 271 SER A N 1
ATOM 2186 C CA . SER A 1 271 ? -3.205 -4.276 -2.935 1.00 98.62 271 SER A CA 1
ATOM 2187 C C . SER A 1 271 ? -3.709 -3.878 -4.324 1.00 98.62 271 SER A C 1
ATOM 2189 O O . SER A 1 271 ? -3.244 -4.423 -5.323 1.00 98.62 271 SER A O 1
ATOM 2191 N N . LEU A 1 272 ? -4.593 -2.877 -4.415 1.00 98.56 272 LEU A N 1
ATOM 2192 C CA . LEU A 1 272 ? -5.065 -2.341 -5.693 1.00 98.56 272 LEU A CA 1
ATOM 2193 C C . LEU A 1 272 ? -3.924 -1.731 -6.517 1.00 98.56 272 LEU A C 1
ATOM 2195 O O . LEU A 1 272 ? -3.867 -1.963 -7.719 1.00 98.56 272 LEU A O 1
ATOM 2199 N N . VAL A 1 273 ? -2.994 -1.008 -5.883 1.00 98.56 273 VAL A N 1
ATOM 2200 C CA . VAL A 1 273 ? -1.769 -0.495 -6.517 1.00 98.56 273 VAL A CA 1
ATOM 2201 C C . VAL A 1 273 ? -0.968 -1.650 -7.106 1.00 98.56 273 VAL A C 1
ATOM 2203 O O . VAL A 1 273 ? -0.635 -1.604 -8.287 1.00 98.56 273 VAL A O 1
ATOM 2206 N N . ALA A 1 274 ? -0.739 -2.721 -6.339 1.00 98.25 274 ALA A N 1
ATOM 2207 C CA . ALA A 1 274 ? -0.043 -3.899 -6.845 1.00 98.25 274 ALA A CA 1
ATOM 2208 C C . ALA A 1 274 ? -0.752 -4.490 -8.071 1.00 98.25 274 ALA A C 1
ATOM 2210 O O . ALA A 1 274 ? -0.098 -4.736 -9.079 1.00 98.25 274 ALA A O 1
ATOM 2211 N N . GLN A 1 275 ? -2.078 -4.672 -8.009 1.00 98.50 275 GLN A N 1
ATOM 2212 C CA . GLN A 1 275 ? -2.863 -5.253 -9.103 1.00 98.50 275 GLN A CA 1
ATOM 2213 C C . GLN A 1 275 ? -2.902 -4.355 -10.351 1.00 98.50 275 GLN A C 1
ATOM 2215 O O . GLN A 1 275 ? -2.799 -4.828 -11.479 1.00 98.50 275 GLN A O 1
ATOM 2220 N N . HIS A 1 276 ? -3.042 -3.045 -10.172 1.00 98.44 276 HIS A N 1
ATOM 2221 C CA . HIS A 1 276 ? -3.139 -2.112 -11.288 1.00 98.44 276 HIS A CA 1
ATOM 2222 C C . HIS A 1 276 ? -1.781 -1.826 -11.928 1.00 98.44 276 HIS A C 1
ATOM 2224 O O . HIS A 1 276 ? -1.729 -1.690 -13.142 1.00 98.44 276 HIS A O 1
ATOM 2230 N N . MET A 1 277 ? -0.683 -1.765 -11.171 1.00 97.31 277 MET A N 1
ATOM 2231 C CA . MET A 1 277 ? 0.628 -1.417 -11.734 1.00 97.31 277 MET A CA 1
ATOM 2232 C C . MET A 1 277 ? 1.218 -2.495 -12.651 1.00 97.31 277 MET A C 1
ATOM 2234 O O . MET A 1 277 ? 1.958 -2.142 -13.570 1.00 97.31 277 MET A O 1
ATOM 2238 N N . TYR A 1 278 ? 0.898 -3.778 -12.435 1.00 94.81 278 TYR A N 1
ATOM 2239 C CA . TYR A 1 278 ? 1.358 -4.844 -13.337 1.00 94.81 278 TYR A CA 1
ATOM 2240 C C . TYR A 1 278 ? 0.456 -4.995 -14.570 1.00 94.81 278 TYR A C 1
ATOM 2242 O O . TYR A 1 278 ? 0.950 -5.283 -15.658 1.00 94.81 278 TYR A O 1
ATOM 2250 N N . PHE A 1 279 ? -0.860 -4.781 -14.423 1.00 96.31 279 PHE A N 1
ATOM 2251 C CA . PHE A 1 279 ? -1.819 -4.907 -15.527 1.00 96.31 279 PHE A CA 1
ATOM 2252 C C . PHE A 1 279 ? -1.909 -3.641 -16.396 1.00 96.31 279 PHE A C 1
ATOM 2254 O O . PHE A 1 279 ? -2.098 -3.732 -17.607 1.00 96.31 279 PHE A O 1
ATOM 2261 N N . LEU A 1 280 ? -1.749 -2.458 -15.794 1.00 97.19 280 LEU A N 1
ATOM 2262 C CA . LEU A 1 280 ? -1.745 -1.145 -16.447 1.00 97.19 280 LEU A CA 1
ATOM 2263 C C . LEU A 1 280 ? -0.431 -0.399 -16.142 1.00 97.19 280 LEU A C 1
ATOM 2265 O O . LEU A 1 280 ? -0.433 0.545 -15.345 1.00 97.19 280 LEU A O 1
ATOM 2269 N N . PRO A 1 281 ? 0.699 -0.785 -16.767 1.00 96.75 281 PRO A N 1
ATOM 2270 C CA . PRO A 1 281 ? 1.993 -0.165 -16.502 1.00 96.75 281 PRO A CA 1
ATOM 2271 C C . PRO A 1 281 ? 1.963 1.352 -16.724 1.00 96.75 281 PRO A C 1
ATOM 2273 O O . PRO A 1 281 ? 1.695 1.830 -17.825 1.00 96.75 281 PRO A O 1
ATOM 2276 N N . SER A 1 282 ? 2.244 2.135 -15.682 1.00 94.19 282 SER A N 1
ATOM 2277 C CA . SER A 1 282 ? 2.191 3.605 -15.735 1.00 94.19 282 SER A CA 1
ATOM 2278 C C . SER A 1 282 ? 3.522 4.264 -16.094 1.00 94.19 282 SER A C 1
ATOM 2280 O O . SER A 1 282 ? 3.543 5.445 -16.431 1.00 94.19 282 SER A O 1
ATOM 2282 N N . TYR A 1 283 ? 4.633 3.532 -15.997 1.00 94.25 283 TYR A N 1
ATOM 2283 C CA . TYR A 1 283 ? 5.980 4.060 -16.216 1.00 94.25 283 TYR A CA 1
ATOM 2284 C C . TYR A 1 283 ? 6.566 3.521 -17.517 1.00 94.25 283 TYR A C 1
ATOM 2286 O O . TYR A 1 283 ? 6.365 2.357 -17.862 1.00 94.25 283 TYR A O 1
ATOM 2294 N N . ALA A 1 284 ? 7.289 4.365 -18.249 1.00 91.62 284 ALA A N 1
ATOM 2295 C CA . ALA A 1 284 ? 7.866 3.972 -19.523 1.00 91.62 284 ALA A CA 1
ATOM 2296 C C . ALA A 1 284 ? 8.881 2.832 -19.334 1.00 91.62 284 ALA A C 1
ATOM 2298 O O . ALA A 1 284 ? 9.705 2.876 -18.421 1.00 91.62 284 ALA A O 1
ATOM 2299 N N . PHE A 1 285 ? 8.808 1.820 -20.202 1.00 94.88 285 PHE A N 1
ATOM 2300 C CA . PHE A 1 285 ? 9.712 0.663 -20.242 1.00 94.88 285 PHE A CA 1
ATOM 2301 C C . PHE A 1 285 ? 9.656 -0.287 -19.029 1.00 94.88 285 PHE A C 1
ATOM 2303 O O . PHE A 1 285 ? 10.435 -1.235 -18.944 1.00 94.88 285 PHE A O 1
ATOM 2310 N N . ILE A 1 286 ? 8.736 -0.077 -18.079 1.00 96.31 286 ILE A N 1
ATOM 2311 C CA . ILE A 1 286 ? 8.648 -0.934 -16.887 1.00 96.31 286 ILE A CA 1
ATOM 2312 C C . ILE A 1 286 ? 8.062 -2.316 -17.194 1.00 96.31 286 ILE A C 1
ATOM 2314 O O . ILE A 1 286 ? 8.363 -3.271 -16.491 1.00 96.31 286 ILE A O 1
ATOM 2318 N N . ALA A 1 287 ? 7.232 -2.442 -18.234 1.00 96.81 287 ALA A N 1
ATOM 2319 C CA . ALA A 1 287 ? 6.617 -3.715 -18.615 1.00 96.81 287 ALA A CA 1
ATOM 2320 C C . ALA A 1 287 ? 7.653 -4.733 -19.132 1.00 96.81 287 ALA A C 1
ATOM 2322 O O . ALA A 1 287 ? 7.439 -5.940 -19.055 1.00 96.81 287 ALA A O 1
ATOM 2323 N N . GLN A 1 288 ? 8.781 -4.235 -19.638 1.00 96.44 288 GLN A N 1
ATOM 2324 C CA . GLN A 1 288 ? 9.899 -5.010 -20.163 1.00 96.44 288 GLN A CA 1
ATOM 2325 C C . GLN A 1 288 ? 10.937 -5.346 -19.076 1.00 96.44 288 GLN A C 1
ATOM 2327 O O . GLN A 1 288 ? 11.772 -6.225 -19.281 1.00 96.44 288 GLN A O 1
ATOM 2332 N N . ASP A 1 289 ? 10.876 -4.693 -17.910 1.00 96.75 289 ASP A N 1
ATOM 2333 C CA . ASP A 1 289 ? 11.713 -5.006 -16.748 1.00 96.75 289 ASP A CA 1
ATOM 2334 C C . ASP A 1 289 ? 10.990 -5.984 -15.809 1.00 96.75 289 ASP A C 1
ATOM 2336 O O . ASP A 1 289 ? 10.365 -5.616 -14.808 1.00 96.75 289 ASP A O 1
ATOM 2340 N N . PHE A 1 290 ? 11.071 -7.269 -16.161 1.00 97.31 290 PHE A N 1
ATOM 2341 C CA . PHE A 1 290 ? 10.337 -8.337 -15.479 1.00 97.31 290 PHE A CA 1
ATOM 2342 C C . PHE A 1 290 ? 10.700 -8.478 -13.998 1.00 97.31 290 PHE A C 1
ATOM 2344 O O . PHE A 1 290 ? 9.823 -8.741 -13.173 1.00 97.31 290 PHE A O 1
ATOM 2351 N N . THR A 1 291 ? 11.974 -8.296 -13.639 1.00 97.94 291 THR A N 1
ATOM 2352 C CA . THR A 1 291 ? 12.424 -8.447 -12.248 1.00 97.94 291 THR A CA 1
ATOM 2353 C C . THR A 1 291 ? 11.902 -7.305 -11.386 1.00 97.94 291 THR A C 1
ATOM 2355 O O . THR A 1 291 ? 11.422 -7.549 -10.279 1.00 97.94 291 THR A O 1
ATOM 2358 N N . THR A 1 292 ? 11.928 -6.073 -11.901 1.00 98.00 292 THR A N 1
ATOM 2359 C CA . THR A 1 292 ? 11.336 -4.915 -11.220 1.00 98.00 292 THR A CA 1
ATOM 2360 C C . THR A 1 292 ? 9.823 -5.070 -11.070 1.00 98.00 292 THR A C 1
ATOM 2362 O O . THR A 1 292 ? 9.298 -4.835 -9.985 1.00 98.00 292 THR A O 1
ATOM 2365 N N . GLN A 1 293 ? 9.111 -5.532 -12.104 1.00 98.06 293 GLN A N 1
ATOM 2366 C CA . GLN A 1 293 ? 7.667 -5.798 -12.023 1.00 98.06 293 GLN A CA 1
ATOM 2367 C C . GLN A 1 293 ? 7.321 -6.851 -10.964 1.00 98.06 293 GLN A C 1
ATOM 2369 O O . GLN A 1 293 ? 6.467 -6.614 -10.105 1.00 98.06 293 GLN A O 1
ATOM 2374 N N . ALA A 1 294 ? 8.027 -7.984 -10.966 1.00 98.31 294 ALA A N 1
ATOM 2375 C CA . ALA A 1 294 ? 7.849 -9.023 -9.956 1.00 98.31 294 ALA A CA 1
ATOM 2376 C C . ALA A 1 294 ? 8.159 -8.499 -8.543 1.00 98.31 294 ALA A C 1
ATOM 2378 O O . ALA A 1 294 ? 7.408 -8.769 -7.600 1.00 98.31 294 ALA A O 1
ATOM 2379 N N . GLY A 1 295 ? 9.231 -7.712 -8.404 1.00 98.12 295 GLY A N 1
ATOM 2380 C CA . GLY A 1 295 ? 9.625 -7.068 -7.154 1.00 98.12 295 GLY A CA 1
ATOM 2381 C C . GLY A 1 295 ? 8.554 -6.115 -6.626 1.00 98.12 295 GLY A C 1
ATOM 2382 O O . GLY A 1 295 ? 8.147 -6.242 -5.473 1.00 98.12 295 GLY A O 1
ATOM 2383 N N . LEU A 1 296 ? 8.042 -5.213 -7.466 1.00 98.44 296 LEU A N 1
ATOM 2384 C CA . LEU A 1 296 ? 7.024 -4.226 -7.097 1.00 98.44 296 LEU A CA 1
ATOM 2385 C C . LEU A 1 296 ? 5.688 -4.865 -6.718 1.00 98.44 296 LEU A C 1
ATOM 2387 O O . LEU A 1 296 ? 5.108 -4.475 -5.701 1.00 98.44 296 LEU A O 1
ATOM 2391 N N . TYR A 1 297 ? 5.216 -5.848 -7.492 1.00 98.69 297 TYR A N 1
ATOM 2392 C CA . TYR A 1 297 ? 3.982 -6.571 -7.179 1.00 98.69 297 TYR A CA 1
ATOM 2393 C C . TYR A 1 297 ? 4.098 -7.283 -5.829 1.00 98.69 297 TYR A C 1
ATOM 2395 O O . TYR A 1 297 ? 3.258 -7.101 -4.947 1.00 98.69 297 TYR A O 1
ATOM 2403 N N . THR A 1 298 ? 5.177 -8.048 -5.646 1.00 98.69 298 THR A N 1
ATOM 2404 C CA . THR A 1 298 ? 5.423 -8.804 -4.413 1.00 98.69 298 THR A CA 1
ATOM 2405 C C . THR A 1 298 ? 5.543 -7.860 -3.219 1.00 98.69 298 THR A C 1
ATOM 2407 O O . THR A 1 298 ? 4.872 -8.056 -2.209 1.00 98.69 298 THR A O 1
ATOM 2410 N N . HIS A 1 299 ? 6.330 -6.791 -3.351 1.00 98.75 299 HIS A N 1
ATOM 2411 C CA . HIS A 1 299 ? 6.527 -5.783 -2.313 1.00 98.75 299 HIS A CA 1
ATOM 2412 C C . HIS A 1 299 ? 5.200 -5.190 -1.821 1.00 98.75 299 HIS A C 1
ATOM 2414 O O . HIS A 1 299 ? 4.906 -5.247 -0.626 1.00 98.75 299 HIS A O 1
ATOM 2420 N N . HIS A 1 300 ? 4.367 -4.681 -2.732 1.00 98.69 300 HIS A N 1
ATOM 2421 C CA . HIS A 1 300 ? 3.100 -4.057 -2.355 1.00 98.69 300 HIS A CA 1
ATOM 2422 C C . HIS A 1 300 ? 2.085 -5.073 -1.813 1.00 98.69 300 HIS A C 1
ATOM 2424 O O . HIS A 1 300 ? 1.356 -4.742 -0.881 1.00 98.69 300 HIS A O 1
ATOM 2430 N N . GLN A 1 301 ? 2.055 -6.318 -2.308 1.00 98.56 301 GLN A N 1
ATOM 2431 C CA . GLN A 1 301 ? 1.165 -7.344 -1.745 1.00 98.56 301 GLN A CA 1
ATOM 2432 C C . GLN A 1 301 ? 1.557 -7.752 -0.320 1.00 98.56 301 GLN A C 1
ATOM 2434 O O . GLN A 1 301 ? 0.683 -7.892 0.537 1.00 98.56 301 GLN A O 1
ATOM 2439 N N . TYR A 1 302 ? 2.854 -7.886 -0.026 1.00 98.69 302 TYR A N 1
ATOM 2440 C CA . TYR A 1 302 ? 3.307 -8.156 1.342 1.00 98.69 302 TYR A CA 1
ATOM 2441 C C . TYR A 1 302 ? 2.979 -7.000 2.291 1.00 98.69 302 TYR A C 1
ATOM 2443 O O . TYR A 1 302 ? 2.487 -7.237 3.396 1.00 98.69 302 TYR A O 1
ATOM 2451 N N . ILE A 1 303 ? 3.186 -5.752 1.856 1.00 98.56 303 ILE A N 1
ATOM 2452 C CA . ILE A 1 303 ? 2.802 -4.572 2.642 1.00 98.56 303 ILE A CA 1
ATOM 2453 C C . ILE A 1 303 ? 1.289 -4.550 2.873 1.00 98.56 303 ILE A C 1
ATOM 2455 O O . ILE A 1 303 ? 0.856 -4.351 4.006 1.00 98.56 303 ILE A O 1
ATOM 2459 N N . ALA A 1 304 ? 0.484 -4.808 1.839 1.00 98.56 304 ALA A N 1
ATOM 2460 C CA . ALA A 1 304 ? -0.969 -4.859 1.958 1.00 98.56 304 ALA A CA 1
ATOM 2461 C C . ALA A 1 304 ? -1.414 -5.912 2.985 1.00 98.56 304 ALA A C 1
ATOM 2463 O O . ALA A 1 304 ? -2.210 -5.600 3.867 1.00 98.56 304 ALA A O 1
ATOM 2464 N N . GLY A 1 305 ? -0.859 -7.128 2.934 1.00 98.06 305 GLY A N 1
ATOM 2465 C CA . GLY A 1 305 ? -1.163 -8.187 3.902 1.00 98.06 305 GLY A CA 1
ATOM 2466 C C . GLY A 1 305 ? -0.802 -7.808 5.343 1.00 98.06 305 GLY A C 1
ATOM 2467 O O . GLY A 1 305 ? -1.594 -8.038 6.264 1.00 98.06 305 GLY A O 1
ATOM 2468 N N . PHE A 1 306 ? 0.357 -7.173 5.544 1.00 98.56 306 PHE A N 1
ATOM 2469 C CA . PHE A 1 306 ? 0.777 -6.696 6.862 1.00 98.56 306 PHE A CA 1
ATOM 2470 C C . PHE A 1 306 ? -0.165 -5.607 7.390 1.00 98.56 306 PHE A C 1
ATOM 2472 O O . PHE A 1 306 ? -0.709 -5.740 8.484 1.00 98.56 306 PHE A O 1
ATOM 2479 N N . ILE A 1 307 ? -0.430 -4.573 6.587 1.00 98.12 307 ILE A N 1
ATOM 2480 C CA . ILE A 1 307 ? -1.323 -3.462 6.942 1.00 98.12 307 ILE A CA 1
ATOM 2481 C C . ILE A 1 307 ? -2.740 -3.968 7.252 1.00 98.12 307 ILE A C 1
ATOM 2483 O O . ILE A 1 307 ? -3.321 -3.562 8.258 1.00 98.12 307 ILE A O 1
ATOM 2487 N N . MET A 1 308 ? -3.280 -4.892 6.450 1.00 98.38 308 MET A N 1
ATOM 2488 C CA . MET A 1 308 ? -4.603 -5.482 6.690 1.00 98.38 308 MET A CA 1
ATOM 2489 C C . MET A 1 308 ? -4.655 -6.266 8.002 1.00 98.38 308 MET A C 1
ATOM 2491 O O . MET A 1 308 ? -5.620 -6.142 8.752 1.00 98.38 308 MET A O 1
ATOM 2495 N N . THR A 1 309 ? -3.616 -7.036 8.324 1.00 98.38 309 THR A N 1
ATOM 2496 C CA . THR A 1 309 ? -3.549 -7.773 9.597 1.00 98.38 309 THR A CA 1
ATOM 2497 C C . THR A 1 309 ? -3.533 -6.811 10.787 1.00 98.38 309 THR A C 1
ATOM 2499 O O . THR A 1 309 ? -4.262 -7.005 11.762 1.00 98.38 309 THR A O 1
ATOM 2502 N N . VAL A 1 310 ? -2.754 -5.730 10.692 1.00 97.94 310 VAL A N 1
ATOM 2503 C CA . VAL A 1 310 ? -2.672 -4.700 11.738 1.00 97.94 310 VAL A CA 1
ATOM 2504 C C . VAL A 1 310 ? -3.993 -3.928 11.868 1.00 97.94 310 VAL A C 1
ATOM 2506 O O . VAL A 1 310 ? -4.390 -3.599 12.984 1.00 97.94 310 VAL A O 1
ATOM 2509 N N . ALA A 1 311 ? -4.735 -3.719 10.776 1.00 98.44 311 ALA A N 1
ATOM 2510 C CA . ALA A 1 311 ? -6.069 -3.119 10.821 1.00 98.44 311 ALA A CA 1
ATOM 2511 C C . ALA A 1 311 ? -7.025 -3.902 11.740 1.00 98.44 311 ALA A C 1
ATOM 2513 O O . ALA A 1 311 ? -7.655 -3.318 12.626 1.00 98.44 311 ALA A O 1
ATOM 2514 N N . PHE A 1 312 ? -7.079 -5.231 11.593 1.00 98.19 312 PHE A N 1
ATOM 2515 C CA . PHE A 1 312 ? -7.882 -6.094 12.468 1.00 98.19 312 PHE A CA 1
ATOM 2516 C C . PHE A 1 312 ? -7.336 -6.156 13.899 1.00 98.19 312 PHE A C 1
ATOM 2518 O O . PHE A 1 312 ? -8.127 -6.212 14.840 1.00 98.19 312 PHE A O 1
ATOM 2525 N N . ALA A 1 313 ? -6.014 -6.088 14.090 1.00 98.44 313 ALA A N 1
ATOM 2526 C CA . ALA A 1 313 ? -5.420 -6.015 15.425 1.00 98.44 313 ALA A CA 1
ATOM 2527 C C . ALA A 1 313 ? -5.864 -4.746 16.175 1.00 98.44 313 ALA A C 1
ATOM 2529 O O . ALA A 1 313 ? -6.312 -4.836 17.316 1.00 98.44 313 ALA A O 1
ATOM 2530 N N . HIS A 1 314 ? -5.828 -3.573 15.532 1.00 98.44 314 HIS A N 1
ATOM 2531 C CA . HIS A 1 314 ? -6.322 -2.330 16.136 1.00 98.44 314 HIS A CA 1
ATOM 2532 C C . HIS A 1 314 ? -7.844 -2.324 16.315 1.00 98.44 314 HIS A C 1
ATOM 2534 O O . HIS A 1 3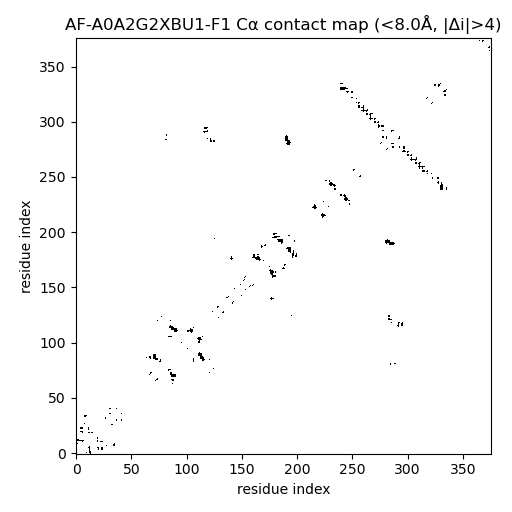14 ? -8.321 -1.818 17.330 1.00 98.44 314 HIS A O 1
ATOM 2540 N N . GLY A 1 315 ? -8.597 -2.959 15.411 1.00 97.62 315 GLY A N 1
ATOM 2541 C CA . GLY A 1 315 ? -10.027 -3.211 15.605 1.00 97.62 315 GLY A CA 1
ATOM 2542 C C . GLY A 1 315 ? -10.313 -4.049 16.857 1.00 97.62 315 GLY A C 1
ATOM 2543 O O . GLY A 1 315 ? -11.187 -3.702 17.648 1.00 97.62 315 GLY A O 1
ATOM 2544 N N . ALA A 1 316 ? -9.536 -5.108 17.100 1.00 98.25 316 ALA A N 1
ATOM 2545 C CA . ALA A 1 316 ? -9.648 -5.907 18.319 1.00 98.25 316 ALA A CA 1
ATOM 2546 C C . ALA A 1 316 ? -9.274 -5.098 19.571 1.00 98.25 316 ALA A C 1
ATOM 2548 O O . ALA A 1 316 ? -10.008 -5.134 20.557 1.00 98.25 316 ALA A O 1
ATOM 2549 N N . ILE A 1 317 ? -8.184 -4.320 19.531 1.00 98.06 317 ILE A N 1
ATOM 2550 C CA . ILE A 1 317 ? -7.791 -3.447 20.650 1.00 98.06 317 ILE A CA 1
ATOM 2551 C C . ILE A 1 317 ? -8.906 -2.445 20.975 1.00 98.06 317 ILE A C 1
ATOM 2553 O O . ILE A 1 317 ? -9.213 -2.249 22.150 1.00 98.06 317 ILE A O 1
ATOM 2557 N N . PHE A 1 318 ? -9.565 -1.872 19.963 1.00 98.00 318 PHE A N 1
ATOM 2558 C CA . PHE A 1 318 ? -10.743 -1.029 20.161 1.00 98.00 318 PHE A CA 1
ATOM 2559 C C . PHE A 1 318 ? -11.846 -1.756 20.945 1.00 98.00 318 PHE A C 1
ATOM 2561 O O . PHE A 1 318 ? -12.335 -1.210 21.934 1.00 98.00 318 PHE A O 1
ATOM 2568 N N . PHE A 1 319 ? -12.208 -2.985 20.559 1.00 97.38 319 PHE A N 1
ATOM 2569 C CA . PHE A 1 319 ? -13.264 -3.733 21.250 1.00 97.38 319 PHE A CA 1
ATOM 2570 C C . PHE A 1 319 ? -12.938 -4.017 22.720 1.00 97.38 319 PHE A C 1
ATOM 2572 O O . PHE A 1 319 ? -13.853 -4.082 23.535 1.00 97.38 319 PHE A O 1
ATOM 2579 N N . PHE A 1 320 ? -11.658 -4.156 23.072 1.00 95.94 320 PHE A N 1
ATOM 2580 C CA . PHE A 1 320 ? -11.240 -4.383 24.457 1.00 95.94 320 PHE A CA 1
ATOM 2581 C C . PHE A 1 320 ? -11.090 -3.102 25.280 1.00 95.94 320 PHE A C 1
ATOM 2583 O O . PHE A 1 320 ? -11.435 -3.105 26.459 1.00 95.94 320 PHE A O 1
ATOM 2590 N N . ARG A 1 321 ? -10.532 -2.032 24.701 1.00 95.75 321 ARG A N 1
ATOM 2591 C CA . ARG A 1 321 ? -10.175 -0.811 25.445 1.00 95.75 321 ARG A CA 1
ATOM 2592 C C . ARG A 1 321 ? -11.241 0.288 25.379 1.00 95.75 321 ARG A C 1
ATOM 2594 O O . ARG A 1 321 ? -11.355 1.055 26.327 1.00 95.75 321 ARG A O 1
ATOM 2601 N N . TYR A 1 322 ? -11.995 0.382 24.281 1.00 95.12 322 TYR A N 1
ATOM 2602 C CA . TYR A 1 322 ? -12.765 1.588 23.936 1.00 95.12 322 TYR A CA 1
ATOM 2603 C C . TYR A 1 322 ? -14.241 1.354 23.599 1.00 95.12 322 TYR A C 1
ATOM 2605 O O . TYR A 1 322 ? -15.014 2.311 23.580 1.00 95.12 322 TYR A O 1
ATOM 2613 N N . TYR A 1 323 ? -14.661 0.121 23.320 1.00 97.12 323 TYR A N 1
ATOM 2614 C CA . TYR A 1 323 ? -16.059 -0.153 23.001 1.00 97.12 323 TYR A CA 1
ATOM 2615 C C . TYR A 1 323 ? -16.967 0.040 24.225 1.00 97.12 323 TYR A C 1
ATOM 2617 O O . TYR A 1 323 ? -16.793 -0.619 25.250 1.00 97.12 323 TYR A O 1
ATOM 2625 N N . ASN A 1 324 ? -17.969 0.914 24.093 1.00 97.25 324 ASN A N 1
ATOM 2626 C CA . ASN A 1 324 ? -19.014 1.122 25.093 1.00 97.25 324 ASN A CA 1
ATOM 2627 C C . ASN A 1 324 ? -20.350 0.517 24.603 1.00 97.25 324 ASN A C 1
ATOM 2629 O O . ASN A 1 324 ? -20.936 1.059 23.655 1.00 97.25 324 ASN A O 1
ATOM 2633 N N . PRO A 1 325 ? -20.853 -0.563 25.239 1.00 96.50 325 PRO A N 1
ATOM 2634 C CA . PRO A 1 325 ? -22.120 -1.196 24.873 1.00 96.50 325 PRO A CA 1
ATOM 2635 C C . PRO A 1 325 ? -23.347 -0.290 25.024 1.00 96.50 325 PRO A C 1
ATOM 2637 O O . PRO A 1 325 ? -24.239 -0.360 24.189 1.00 96.50 325 PRO A O 1
ATOM 2640 N N . GLU A 1 326 ? -23.396 0.576 26.040 1.00 95.50 326 GLU A N 1
ATOM 2641 C CA . GLU A 1 326 ? -24.551 1.456 26.286 1.00 95.50 326 GLU A CA 1
ATOM 2642 C C . GLU A 1 326 ? -24.683 2.506 25.177 1.00 95.50 326 GLU A C 1
ATOM 2644 O O . GLU A 1 326 ? -25.761 2.756 24.640 1.00 95.50 326 GLU A O 1
ATOM 2649 N N . GLN A 1 327 ? -23.555 3.084 24.758 1.00 93.94 327 GLN A N 1
ATOM 2650 C CA . GLN A 1 327 ? -23.528 4.049 23.659 1.00 93.94 327 GLN A CA 1
ATOM 2651 C C . GLN A 1 327 ? -23.923 3.408 22.319 1.00 93.94 327 GLN A C 1
ATOM 2653 O O . GLN A 1 327 ? -24.560 4.052 21.480 1.00 93.94 327 GLN A O 1
ATOM 2658 N N . ASN A 1 328 ? -23.558 2.138 22.126 1.00 96.00 328 ASN A N 1
ATOM 2659 C CA . ASN A 1 328 ? -23.761 1.388 20.889 1.00 96.00 328 ASN A CA 1
ATOM 2660 C C . ASN A 1 328 ? -24.986 0.458 20.924 1.00 96.00 328 ASN A C 1
ATOM 2662 O O . ASN A 1 328 ? -25.168 -0.327 20.000 1.00 96.00 328 ASN A O 1
ATOM 2666 N N . GLU A 1 329 ? -25.847 0.561 21.939 1.00 95.00 329 GLU A N 1
ATOM 2667 C CA . GLU A 1 329 ? -26.995 -0.334 22.137 1.00 95.00 329 GLU A CA 1
ATOM 2668 C C . GLU A 1 329 ? -27.841 -0.461 20.861 1.00 95.00 329 GLU A C 1
ATOM 2670 O O . GLU A 1 329 ? -28.170 0.550 20.252 1.00 95.00 329 GLU A O 1
ATOM 2675 N N . ASP A 1 330 ? -28.185 -1.668 20.413 1.00 93.62 330 ASP A N 1
ATOM 2676 C CA . ASP A 1 330 ? -29.041 -1.895 19.231 1.00 93.62 330 ASP A CA 1
ATOM 2677 C C . ASP A 1 330 ? -28.599 -1.152 17.941 1.00 93.62 330 ASP A C 1
ATOM 2679 O O . ASP A 1 330 ? -29.392 -0.939 17.029 1.00 93.62 330 ASP A O 1
ATOM 2683 N N . ASN A 1 331 ? -27.346 -0.698 17.827 1.00 95.00 331 ASN A N 1
ATOM 2684 C CA . ASN A 1 331 ? -26.818 -0.158 16.573 1.00 95.00 331 ASN A CA 1
ATOM 2685 C C . ASN A 1 331 ? -26.158 -1.274 15.745 1.00 95.00 331 ASN A C 1
ATOM 2687 O O . ASN A 1 331 ? -26.032 -2.416 16.191 1.00 95.00 331 ASN A O 1
ATOM 2691 N N . VAL A 1 332 ? -25.710 -0.963 14.526 1.00 94.81 332 VAL A N 1
ATOM 2692 C CA . VAL A 1 332 ? -25.109 -1.977 13.635 1.00 94.81 332 VAL A CA 1
ATOM 2693 C C . VAL A 1 332 ? -23.899 -2.702 14.237 1.00 94.81 332 VAL A C 1
ATOM 2695 O O . VAL A 1 332 ? -23.657 -3.858 13.892 1.00 94.81 332 VAL A O 1
ATOM 2698 N N . LEU A 1 333 ? -23.144 -2.052 15.127 1.00 95.38 333 LEU A N 1
ATOM 2699 C CA . LEU A 1 333 ? -21.976 -2.644 15.773 1.00 95.38 333 LEU A CA 1
ATOM 2700 C C . LEU A 1 333 ? -22.404 -3.655 16.843 1.00 95.38 333 LEU A C 1
ATOM 2702 O O . LEU A 1 333 ? -21.870 -4.762 16.872 1.00 95.38 333 LEU A O 1
ATOM 2706 N N . ALA A 1 334 ? -23.406 -3.315 17.659 1.00 95.88 334 ALA A N 1
ATOM 2707 C CA . ALA A 1 334 ? -23.981 -4.238 18.637 1.00 95.88 334 ALA A CA 1
ATOM 2708 C C . ALA A 1 334 ? -24.642 -5.449 17.962 1.00 95.88 334 ALA A C 1
ATOM 2710 O O . ALA A 1 334 ? -24.332 -6.584 18.309 1.00 95.88 334 ALA A O 1
ATOM 2711 N N . ILE A 1 335 ? -25.444 -5.232 16.915 1.00 94.12 335 ILE A N 1
ATOM 2712 C CA . ILE A 1 335 ? -26.121 -6.319 16.182 1.00 94.12 335 ILE A CA 1
ATOM 2713 C C . ILE A 1 335 ? -25.121 -7.310 15.584 1.00 94.12 335 ILE A C 1
ATOM 2715 O O . ILE A 1 335 ? -25.363 -8.519 15.571 1.00 94.12 335 ILE A O 1
ATOM 2719 N N . MET A 1 336 ? -23.993 -6.807 15.077 1.00 95.44 336 MET A N 1
ATOM 2720 C CA . MET A 1 336 ? -22.914 -7.639 14.549 1.00 95.44 336 MET A CA 1
ATOM 2721 C C . MET A 1 336 ? -22.281 -8.502 15.652 1.00 95.44 336 MET A C 1
ATOM 2723 O O . MET A 1 336 ? -22.011 -9.679 15.411 1.00 95.44 336 MET A O 1
ATOM 2727 N N . LEU A 1 337 ? -22.121 -7.966 16.867 1.00 96.25 337 LEU A N 1
ATOM 2728 C CA . LEU A 1 337 ? -21.642 -8.727 18.025 1.00 96.25 337 LEU A CA 1
ATOM 2729 C C . LEU A 1 337 ? -22.658 -9.771 18.511 1.00 96.25 337 LEU A C 1
ATOM 2731 O O . LEU A 1 337 ? -22.243 -10.874 18.863 1.00 96.25 337 LEU A O 1
ATOM 2735 N N . ASP A 1 338 ? -23.956 -9.462 18.481 1.00 95.62 338 ASP A N 1
ATOM 2736 C CA . ASP A 1 338 ? -25.029 -10.382 18.893 1.00 95.62 338 ASP A CA 1
ATOM 2737 C C . ASP A 1 338 ? -25.131 -11.621 17.992 1.00 95.62 338 ASP A C 1
ATOM 2739 O O . ASP A 1 338 ? -25.592 -12.676 18.421 1.00 95.62 338 ASP A O 1
ATOM 2743 N N . HIS A 1 339 ? -24.677 -11.507 16.740 1.00 96.06 339 HIS A N 1
ATOM 2744 C CA . HIS A 1 339 ? -24.679 -12.592 15.755 1.00 96.06 339 HIS A CA 1
ATOM 2745 C C . HIS A 1 339 ? -23.264 -13.079 15.404 1.00 96.06 339 HIS A C 1
ATOM 2747 O O . HIS A 1 339 ? -23.062 -13.707 14.356 1.00 96.06 339 HIS A O 1
ATOM 2753 N N . LYS A 1 340 ? -22.261 -12.810 16.251 1.00 97.31 340 LYS A N 1
ATOM 2754 C CA . LYS A 1 340 ? -20.855 -13.147 15.967 1.00 97.31 340 LYS A CA 1
ATOM 2755 C C . LYS A 1 340 ? -20.643 -14.642 15.713 1.00 97.31 340 LYS A C 1
ATOM 2757 O O . LYS A 1 340 ? -19.847 -14.998 14.850 1.00 97.31 340 LYS A O 1
ATOM 2762 N N . GLU A 1 341 ? -21.373 -15.529 16.387 1.00 98.25 341 GLU A N 1
ATOM 2763 C CA . GLU A 1 341 ? -21.285 -16.981 16.195 1.00 98.25 341 GLU A CA 1
ATOM 2764 C C . GLU A 1 341 ? -21.757 -17.387 14.795 1.00 98.25 341 GLU A C 1
ATOM 2766 O O . GLU A 1 341 ? -21.160 -18.262 14.162 1.00 98.25 341 GLU A O 1
ATOM 2771 N N . ALA A 1 342 ? -22.791 -16.723 14.268 1.00 98.19 342 ALA A N 1
ATOM 2772 C CA . ALA A 1 342 ? -23.251 -16.938 12.901 1.00 98.19 342 ALA A CA 1
ATOM 2773 C C . ALA A 1 342 ? -22.186 -16.478 11.893 1.00 98.19 342 ALA A C 1
ATOM 2775 O O . ALA A 1 342 ? -21.861 -17.221 10.969 1.00 98.19 342 ALA A O 1
ATOM 2776 N N . ILE A 1 343 ? -21.580 -15.306 12.098 1.00 97.94 343 ILE A N 1
ATOM 2777 C CA . ILE A 1 343 ? -20.505 -14.794 11.231 1.00 97.94 343 ILE A CA 1
ATOM 2778 C C . ILE A 1 343 ? -19.297 -15.745 11.244 1.00 97.94 343 ILE A C 1
ATOM 2780 O O . ILE A 1 343 ? -18.818 -16.162 10.188 1.00 97.94 343 ILE A O 1
ATOM 2784 N N . ILE A 1 344 ? -18.835 -16.141 12.434 1.00 98.44 344 ILE A N 1
ATOM 2785 C CA . ILE A 1 344 ? -17.676 -17.027 12.617 1.00 98.44 344 ILE A CA 1
ATOM 2786 C C . ILE A 1 344 ? -17.939 -18.411 12.011 1.00 98.44 344 ILE A C 1
ATOM 2788 O O . ILE A 1 344 ? -17.074 -18.948 11.318 1.00 98.44 344 ILE A O 1
ATOM 2792 N N . SER A 1 345 ? -19.124 -18.989 12.220 1.00 98.50 345 SER A N 1
ATOM 2793 C CA . SER A 1 345 ? -19.466 -20.307 11.665 1.00 98.50 345 SER A CA 1
ATOM 2794 C C . SER A 1 345 ? -19.540 -20.304 10.137 1.00 98.50 345 SER A C 1
ATOM 2796 O O . SER A 1 345 ? -19.034 -21.235 9.513 1.00 98.50 345 SER A O 1
ATOM 2798 N N . HIS A 1 346 ? -20.078 -19.250 9.515 1.00 98.62 346 HIS A N 1
ATOM 2799 C CA . HIS A 1 346 ? -20.103 -19.134 8.052 1.00 98.62 346 HIS A CA 1
ATOM 2800 C C . HIS A 1 346 ? -18.700 -18.938 7.468 1.00 98.62 346 HIS A C 1
ATOM 2802 O O . HIS A 1 346 ? -18.371 -19.563 6.459 1.00 98.62 346 HIS A O 1
ATOM 2808 N N . LEU A 1 347 ? -17.845 -18.137 8.113 1.00 98.38 347 LEU A N 1
ATOM 2809 C CA . LEU A 1 347 ? -16.438 -18.003 7.717 1.00 98.38 347 LEU A CA 1
ATOM 2810 C C . LEU A 1 347 ? -15.672 -19.325 7.866 1.00 98.38 347 LEU A C 1
ATOM 2812 O O . LEU A 1 347 ? -14.874 -19.677 6.994 1.00 98.38 347 LEU A O 1
ATOM 2816 N N . SER A 1 348 ? -15.937 -20.085 8.933 1.00 98.56 348 SER A N 1
ATOM 2817 C CA . SER A 1 348 ? -15.361 -21.417 9.139 1.00 98.56 348 SER A CA 1
ATOM 2818 C C . SER A 1 348 ? -15.809 -22.392 8.050 1.00 98.56 348 SER A C 1
ATOM 2820 O O . SER A 1 348 ? -14.966 -23.044 7.433 1.00 98.56 348 SER A O 1
ATOM 2822 N N . TRP A 1 349 ? -17.110 -22.434 7.746 1.00 98.62 349 TRP A N 1
ATOM 2823 C CA . TRP A 1 349 ? -17.651 -23.252 6.662 1.00 98.62 349 TRP A CA 1
ATOM 2824 C C . TRP A 1 349 ? -17.022 -22.894 5.315 1.00 98.62 349 TRP A C 1
ATOM 2826 O O . TRP A 1 349 ? -16.549 -23.787 4.618 1.00 98.62 349 TRP A O 1
ATOM 2836 N N . ALA A 1 350 ? -16.951 -21.606 4.967 1.00 98.62 350 ALA A N 1
ATOM 2837 C CA . ALA A 1 350 ? -16.358 -21.161 3.709 1.00 98.62 350 ALA A CA 1
ATOM 2838 C C . ALA A 1 350 ? -14.874 -21.552 3.613 1.00 98.62 350 ALA A C 1
ATOM 2840 O O . ALA A 1 350 ? -14.434 -22.041 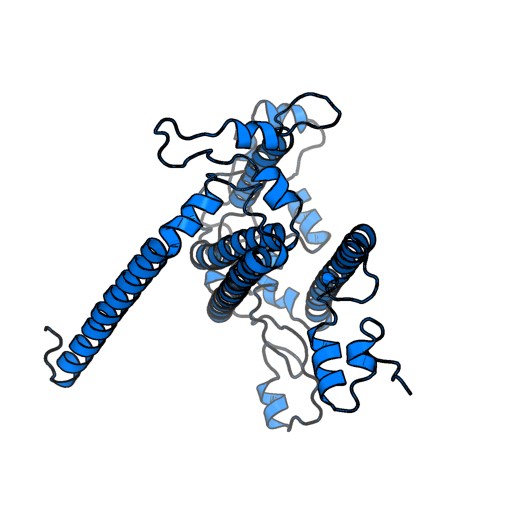2.574 1.00 98.62 350 ALA A O 1
ATOM 2841 N N . SER A 1 351 ? -14.119 -21.407 4.707 1.00 98.50 351 SER A N 1
ATOM 2842 C CA . SER A 1 351 ? -12.703 -21.795 4.768 1.00 98.50 351 SER A CA 1
ATOM 2843 C C . SER A 1 351 ? -12.515 -23.302 4.582 1.00 98.50 351 SER A C 1
ATOM 2845 O O . SER A 1 351 ? -11.660 -23.724 3.805 1.00 98.50 351 SER A O 1
ATOM 2847 N N . LEU A 1 352 ? -13.336 -24.121 5.248 1.00 98.56 352 LEU A N 1
ATOM 2848 C CA . LEU A 1 352 ? -13.312 -25.578 5.100 1.00 98.56 352 LEU A CA 1
ATOM 2849 C C . LEU A 1 352 ? -13.722 -25.997 3.689 1.00 98.56 352 LEU A C 1
ATOM 2851 O O . LEU A 1 352 ? -13.042 -26.809 3.072 1.00 98.56 352 LEU A O 1
ATOM 2855 N N . PHE A 1 353 ? -14.802 -25.424 3.160 1.00 98.69 353 PHE A N 1
ATOM 2856 C CA . PHE A 1 353 ? -15.289 -25.710 1.818 1.00 98.69 353 PHE A CA 1
ATOM 2857 C C . PHE A 1 353 ? -14.212 -25.418 0.770 1.00 98.69 353 PHE A C 1
ATOM 2859 O O . PHE A 1 353 ? -13.858 -26.308 -0.003 1.00 98.69 353 PHE A O 1
ATOM 2866 N N . LEU A 1 354 ? -13.644 -24.210 0.778 1.00 98.62 354 LEU A N 1
ATOM 2867 C CA . LEU A 1 354 ? -12.588 -23.830 -0.158 1.00 98.62 354 LEU A CA 1
ATOM 2868 C C . LEU A 1 354 ? -11.332 -24.683 0.037 1.00 98.62 354 LEU A C 1
ATOM 2870 O O . LEU A 1 354 ? -10.775 -25.160 -0.949 1.00 98.62 354 LEU A O 1
ATOM 2874 N N . GLY A 1 355 ? -10.918 -24.924 1.284 1.00 98.38 355 GLY A N 1
ATOM 2875 C CA . GLY A 1 355 ? -9.752 -25.743 1.606 1.00 98.38 355 GLY A CA 1
ATOM 2876 C C . GLY A 1 355 ? -9.878 -27.178 1.096 1.00 98.38 355 GLY A C 1
ATOM 2877 O O . GLY A 1 355 ? -8.993 -27.646 0.384 1.00 98.38 355 GLY A O 1
ATOM 2878 N N . PHE A 1 356 ? -10.993 -27.857 1.390 1.00 98.62 356 PHE A N 1
ATOM 2879 C CA . PHE A 1 356 ? -11.226 -29.238 0.959 1.00 98.62 356 PHE A CA 1
ATOM 2880 C C . PHE A 1 356 ? -11.297 -29.375 -0.560 1.00 98.62 356 PHE A C 1
ATOM 2882 O O . PHE A 1 356 ? -10.664 -30.270 -1.112 1.00 98.62 356 PHE A O 1
ATOM 2889 N N . HIS A 1 357 ? -12.039 -28.501 -1.244 1.00 98.69 357 HIS A N 1
ATOM 2890 C CA . HIS A 1 357 ? -12.225 -28.636 -2.690 1.00 98.69 357 HIS A CA 1
ATOM 2891 C C . HIS A 1 357 ? -10.987 -28.195 -3.467 1.00 98.69 357 HIS A C 1
ATOM 2893 O O . HIS A 1 357 ? -10.600 -28.871 -4.414 1.00 98.69 357 HIS A O 1
ATOM 2899 N N . THR A 1 358 ? -10.319 -27.115 -3.052 1.00 98.50 358 THR A N 1
ATOM 2900 C CA . THR A 1 358 ? -9.095 -26.657 -3.725 1.00 98.50 358 THR A CA 1
ATOM 2901 C C . THR A 1 358 ? -7.990 -27.694 -3.570 1.00 98.50 358 THR A C 1
ATOM 2903 O O . THR A 1 358 ? -7.461 -28.174 -4.568 1.00 98.50 358 THR A O 1
ATOM 2906 N N . LEU A 1 359 ? -7.680 -28.103 -2.333 1.00 98.56 359 LEU A N 1
ATOM 2907 C CA . LEU A 1 359 ? -6.650 -29.113 -2.087 1.00 98.56 359 LEU A CA 1
ATOM 2908 C C . LEU A 1 359 ? -7.023 -30.459 -2.716 1.00 98.56 359 LEU A C 1
ATOM 2910 O O . LEU A 1 359 ? -6.170 -31.101 -3.317 1.00 98.56 359 LEU A O 1
ATOM 2914 N N . GLY A 1 360 ? -8.289 -30.870 -2.613 1.00 98.56 360 GLY A N 1
ATOM 2915 C CA . GLY A 1 360 ? -8.776 -32.116 -3.197 1.00 98.56 360 GLY A CA 1
ATOM 2916 C C . GLY A 1 360 ? -8.587 -32.169 -4.712 1.00 98.56 360 GLY A C 1
ATOM 2917 O O . GLY A 1 360 ? -8.128 -33.185 -5.223 1.00 98.56 360 GLY A O 1
ATOM 2918 N N . LEU A 1 361 ? -8.865 -31.069 -5.420 1.00 98.44 361 LEU A N 1
ATOM 2919 C CA . LEU A 1 361 ? -8.628 -30.971 -6.862 1.00 98.44 361 LEU A CA 1
ATOM 2920 C C . LEU A 1 361 ? -7.136 -31.014 -7.209 1.00 98.44 361 LEU A C 1
ATOM 2922 O O . LEU A 1 361 ? -6.759 -31.737 -8.126 1.00 98.44 361 LEU A O 1
ATOM 2926 N N . TYR A 1 362 ? -6.280 -30.297 -6.473 1.00 98.31 362 TYR A N 1
ATOM 2927 C CA . TYR A 1 362 ? -4.829 -30.363 -6.698 1.00 98.31 362 TYR A CA 1
ATOM 2928 C C . TYR A 1 362 ? -4.287 -31.782 -6.490 1.00 98.31 362 TYR A C 1
ATOM 2930 O O . TYR A 1 362 ? -3.587 -32.298 -7.354 1.00 98.31 362 TYR A O 1
ATOM 2938 N N . VAL A 1 363 ? -4.677 -32.444 -5.397 1.00 98.56 363 VAL A N 1
ATOM 2939 C CA . VAL A 1 363 ? -4.255 -33.820 -5.102 1.00 98.56 363 VAL A CA 1
ATOM 2940 C C . VAL A 1 363 ? -4.793 -34.807 -6.139 1.00 98.56 363 VAL A C 1
ATOM 2942 O O . VAL A 1 363 ? -4.052 -35.684 -6.571 1.00 98.56 363 VAL A O 1
ATOM 2945 N N . HIS A 1 364 ? -6.054 -34.675 -6.571 1.00 98.31 364 HIS A N 1
ATOM 2946 C CA . HIS A 1 364 ? -6.613 -35.494 -7.656 1.00 98.31 364 HIS A CA 1
ATOM 2947 C C . HIS A 1 364 ? -5.773 -35.364 -8.928 1.00 98.31 364 HIS A C 1
ATOM 2949 O O . HIS A 1 364 ? -5.328 -36.379 -9.463 1.00 98.31 364 HIS A O 1
ATOM 2955 N N . ASN A 1 365 ? -5.497 -34.131 -9.361 1.00 98.12 365 ASN A N 1
ATOM 2956 C CA . ASN A 1 365 ? -4.712 -33.859 -10.564 1.00 98.12 365 ASN A CA 1
ATOM 2957 C C . ASN A 1 365 ? -3.292 -34.434 -10.462 1.00 98.12 365 ASN A C 1
ATOM 2959 O O . ASN A 1 365 ? -2.827 -35.075 -11.403 1.00 98.12 365 ASN A O 1
ATOM 2963 N N . ASP A 1 366 ? -2.619 -34.260 -9.320 1.00 98.31 366 ASP A N 1
ATOM 2964 C CA . ASP A 1 366 ? -1.277 -34.810 -9.095 1.00 98.31 366 ASP A CA 1
ATOM 2965 C C . ASP A 1 366 ? -1.274 -36.345 -9.148 1.00 98.31 366 ASP A C 1
ATOM 2967 O O . ASP A 1 366 ? -0.369 -36.947 -9.727 1.00 98.31 366 ASP A O 1
ATOM 2971 N N . VAL A 1 367 ? -2.301 -37.000 -8.596 1.00 98.56 367 VAL A N 1
ATOM 2972 C CA . VAL A 1 367 ? -2.434 -38.464 -8.638 1.00 98.56 367 VAL A CA 1
ATOM 2973 C C . VAL A 1 367 ? -2.725 -38.958 -10.058 1.00 98.56 367 VAL A C 1
ATOM 2975 O O . VAL A 1 367 ? -2.097 -39.920 -10.501 1.00 98.56 367 VAL A O 1
ATOM 2978 N N . MET A 1 368 ? -3.634 -38.312 -10.797 1.00 98.12 368 MET A N 1
ATOM 2979 C CA . MET A 1 368 ? -3.925 -38.678 -12.191 1.00 98.12 368 MET A CA 1
ATOM 2980 C C . MET A 1 368 ? -2.699 -38.484 -13.089 1.00 98.12 368 MET A C 1
ATOM 2982 O O . MET A 1 368 ? -2.396 -39.348 -13.918 1.00 98.12 368 MET A O 1
ATOM 2986 N N . LEU A 1 369 ? -1.944 -37.402 -12.876 1.00 97.81 369 LEU A N 1
ATOM 2987 C CA . LEU A 1 369 ? -0.675 -37.154 -13.555 1.00 97.81 369 LEU A CA 1
ATOM 2988 C C . LEU A 1 369 ? 0.361 -38.234 -13.215 1.00 97.81 369 LEU A C 1
ATOM 2990 O O . LEU A 1 369 ? 0.993 -38.777 -14.121 1.00 97.81 369 LEU 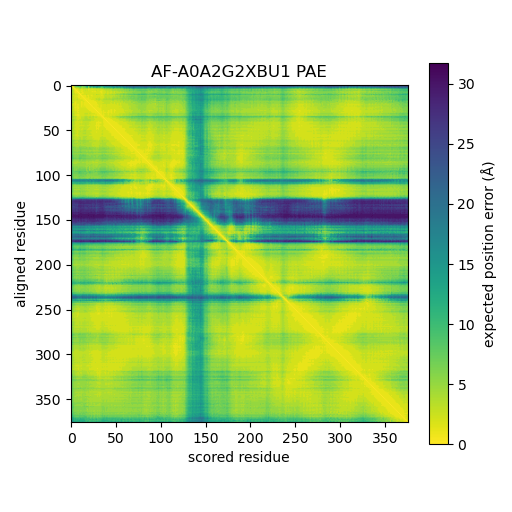A O 1
ATOM 2994 N N . ALA A 1 370 ? 0.504 -38.595 -11.937 1.00 97.88 370 ALA A N 1
ATOM 2995 C CA . ALA A 1 370 ? 1.429 -39.638 -11.492 1.00 97.88 370 ALA A CA 1
ATOM 2996 C C . ALA A 1 370 ? 1.087 -41.028 -12.060 1.00 97.88 370 ALA A C 1
ATOM 2998 O O . ALA A 1 370 ? 1.988 -41.834 -12.296 1.00 97.88 370 ALA A O 1
ATOM 2999 N N . PHE A 1 371 ? -0.193 -41.308 -12.320 1.00 98.06 371 PHE A N 1
ATOM 3000 C CA . PHE A 1 371 ? -0.648 -42.538 -12.976 1.00 98.06 371 PHE A CA 1
ATOM 3001 C C . PHE A 1 371 ? -0.639 -42.482 -14.511 1.00 98.06 371 PHE A C 1
ATOM 3003 O O . PHE A 1 371 ? -0.985 -43.473 -15.154 1.00 98.06 371 PHE A O 1
ATOM 3010 N N . GLY A 1 372 ? -0.211 -41.369 -15.111 1.00 96.88 372 GLY A N 1
ATOM 3011 C CA . GLY A 1 372 ? -0.113 -41.221 -16.563 1.00 96.88 372 GLY A CA 1
ATOM 3012 C C . GLY A 1 372 ? -1.462 -41.080 -17.274 1.00 96.88 372 GLY A C 1
ATOM 3013 O O . GLY A 1 372 ? -1.536 -41.343 -18.471 1.00 96.88 372 GLY A O 1
ATOM 3014 N N . THR A 1 373 ? -2.516 -40.675 -16.559 1.00 96.88 373 THR A N 1
ATOM 3015 C CA . THR A 1 373 ? -3.869 -40.462 -17.101 1.00 96.88 373 THR A CA 1
ATOM 3016 C C . THR A 1 373 ? -4.300 -39.007 -16.925 1.00 96.88 373 THR A C 1
ATOM 3018 O O . THR A 1 373 ? -5.297 -38.733 -16.265 1.00 96.88 373 THR A O 1
ATOM 3021 N N . SER A 1 374 ? -3.522 -38.062 -17.461 1.00 94.19 374 SER A N 1
ATOM 3022 C CA . SER A 1 374 ? -3.736 -36.612 -17.292 1.00 94.19 374 SER A CA 1
ATOM 3023 C C . SER A 1 374 ? -5.015 -36.068 -17.942 1.00 94.19 374 SER A C 1
ATOM 3025 O O . SER A 1 374 ? -5.361 -34.908 -17.751 1.00 94.19 374 SER A O 1
ATOM 3027 N N . GLU A 1 375 ? -5.680 -36.864 -18.778 1.00 93.44 375 GLU A N 1
ATOM 3028 C CA . GLU A 1 375 ? -6.993 -36.551 -19.346 1.00 93.44 375 GLU A CA 1
ATOM 3029 C C . GLU A 1 375 ? -8.150 -36.693 -18.341 1.00 93.44 375 GLU A C 1
ATOM 3031 O O . GLU A 1 375 ? -9.266 -36.261 -18.639 1.00 93.44 375 GLU A O 1
ATOM 3036 N N . LYS A 1 376 ? -7.889 -37.318 -17.188 1.00 85.62 376 LYS A N 1
ATOM 3037 C CA . LYS A 1 376 ? -8.802 -37.468 -16.047 1.00 85.62 376 LYS A CA 1
ATOM 3038 C C . LYS A 1 376 ? -8.426 -36.499 -14.936 1.00 85.62 376 LYS A C 1
ATOM 3040 O O . LYS A 1 376 ? -9.339 -36.172 -14.141 1.00 85.62 376 LYS A O 1
#

Secondary structure (DSSP, 8-state):
---SSSTT-HHHHT--STHHHHHHHHTTT-GGGSTT--HHHHHHHHHHHHHHHHHHHHHHHHHHHHHHHHH--HHHHHH-TTTSPPEEEE---TT--HHHHHHH--TT-SS-EEEP-SSHHHHHHHS--SHHHHHHHHHHH----SSS-HHHHHHH-GGGGGSSPPPTTPPTTS----SS----SEETTTTEE-HHHHHHHHHHHHHHHHHHTTSB--TTS-SB-HHHHHHH---TT-TTTTTTTTHHHHHHT-HHHHHHHHHHHHHHHHHHHHHHHHHS--STTGGG-HHHHHHHHHHHHHHHHHHHHHHHHHHHHHHHHT--TTTTTTSHHHHHHHTHHHHHHHHHHHHHHHHHHHHHHHHHHHHHHHTT-TT-

InterPro domains:
  IPR001280 Photosystem I PsaA/PsaB [PF00223] (8-128)
  IPR001280 Photosystem I PsaA/PsaB [PF00223] (147-376)
  IPR036408 Photosystem I PsaA/PsaB superfamily [G3DSA:1.20.1130.10] (1-129)
  IPR036408 Photosystem I PsaA/PsaB superfamily [G3DSA:1.20.1130.10] (130-376)
  IPR036408 Photosystem I PsaA/PsaB superfamily [SSF81558] (4-376)

Solvent-accessible surface area (backbone atoms only — not comparable to full-atom values): 20767 Å² total; per-residue (Å²): 132,72,47,80,59,35,78,53,30,69,76,46,12,56,44,90,55,74,62,27,59,55,50,43,60,72,48,64,80,48,56,88,77,28,66,92,64,46,72,70,56,47,53,51,52,52,55,54,49,49,54,54,53,51,49,51,54,51,50,55,54,49,49,56,53,48,33,28,74,75,56,28,47,60,76,64,24,73,77,38,66,89,79,46,60,52,36,41,32,68,60,89,60,92,84,60,50,71,72,51,43,56,71,30,35,46,76,88,48,98,45,30,42,41,73,52,45,81,52,58,69,31,48,50,69,74,39,79,82,46,72,70,51,43,47,47,52,44,61,67,49,54,68,68,61,98,82,69,52,73,72,61,38,58,76,73,44,55,71,65,40,42,43,56,54,66,53,83,82,49,56,91,96,49,74,49,55,35,59,36,45,82,79,72,75,54,38,72,83,36,52,9,45,45,68,30,35,53,46,34,49,51,55,54,51,49,54,53,50,55,58,58,71,60,48,55,48,53,99,81,76,56,57,45,54,68,54,60,53,34,55,66,52,51,65,93,80,54,85,50,58,57,17,40,36,55,45,56,60,57,41,74,74,24,70,37,41,45,48,13,52,52,27,40,53,49,14,52,51,33,36,46,48,26,58,42,49,74,77,56,24,71,29,52,48,42,69,79,36,58,67,28,47,54,42,48,35,50,51,31,41,54,51,15,53,51,35,37,54,49,10,53,51,27,40,51,48,24,62,75,76,65,62,54,66,80,70,30,57,55,8,50,70,41,53,50,61,77,41,39,68,60,55,53,50,51,53,48,48,52,50,50,53,52,49,53,54,53,52,48,51,54,52,50,51,53,51,28,45,74,71,72,42,71,92,107

Mean predicted aligned error: 7.24 Å

Foldseek 3Di:
DFACPPVFDSPLSNDPDCVSVVVSVVCVLVQVPGPPDDPVNNVVVVVVVVVVVVVVVVVVVVVQVVQCVPAWDLVVCLVPVLPQFTWRHADDDPPDDPVNFVVQCDRPHPTGTDGDLQCVSLVCSLPPPDPVLVCCCCVVQVPPPPPDDPPPCVPPPVCVLAPFDQDLPDDPPDDGNHQAHDPDFANNQQRADDSNPVRNVVVVVVVVVVVVVQADDDPVRDHDDPQVVQQPPDDPVCPQFSERALVVVLCVVDPLNVLLVVLQVVLVVLLVCLVCCQVHPHGGNVVSVVSSNVVSSVVSNVVSVVSNVVSVVSVVVCVVPPDDCVSCPSYNVVVCVVCVVVVVVVVVVVCCVCVCVVVVVVVVQVVCVVVVNNVD

Organism: Capsicum baccatum (NCBI:txid33114)

Radius of gyration: 28.41 Å; Cα contacts (8 Å, |Δi|>4): 377; chains: 1; bounding box: 75×79×78 Å